Protein AF-A0A7S0T0H7-F1 (afdb_monomer_lite)

InterPro domains:
  IPR001425 Archaeal/bacterial/fungal rhodopsins [PF01036] (21-237)
  IPR001425 Archaeal/bacterial/fungal rhodopsins [PTHR28286] (21-245)
  IPR001425 Archaeal/bacterial/fungal rhodopsins [SM01021] (20-251)
  IPR011006 CheY-like superfamily [SSF52172] (260-335)

Sequence (455 aa):
CKWETECEHPVMVTVRALSLAFQWVYILSAFFSFIFFVIQKRKGRCKWEVLYVSCFGGIIGFLKVYLEGETINSFTIGENGRKMPWLRYVGWLVTCPVLLIHLSNLTGETNFNVMRLMKMLVGLQMMVVSAATATVLDSALRWFFYLTGWFSMLLVFSQAFDVFYEAQNIFPQKAKNLVSVMAITFFSSWCGFAFSWFLSPHGINVVSYEFSNFLFAVFDVPSKTMWGIFGWYLRWNILRKADGSLNEKTAKALAVQIKAKVCIVDNDMTMAHYLLAKLTSMSYEPVIASNPEEMYAIIDAGEADVIFMEYGVAEAGEHSLPRDIFYNFRLPVIAYGYDIPFDTFFLRSKHITDTIHGLPGDVEIDAAIERWAPVPGMEEESYATRQPINTRKAAAAAVATAEDNAVAAPLLQRTPSFTEKATMILTASANPYAVPAVEAPPSPSRAPATPSPPL

Structure (mmCIF, N/CA/C/O backbone):
data_AF-A0A7S0T0H7-F1
#
_entry.id   AF-A0A7S0T0H7-F1
#
loop_
_atom_site.group_PDB
_atom_site.id
_atom_site.type_symbol
_atom_site.label_atom_id
_atom_site.label_alt_id
_atom_site.label_comp_id
_atom_site.label_asym_id
_atom_site.label_entity_id
_atom_site.label_seq_id
_atom_site.pdbx_PDB_ins_code
_atom_site.Cartn_x
_atom_site.Cartn_y
_atom_site.Cartn_z
_atom_site.occupancy
_atom_site.B_iso_or_equiv
_atom_site.auth_seq_id
_atom_site.auth_comp_id
_atom_site.auth_asym_id
_atom_site.auth_atom_id
_atom_site.pdbx_PDB_model_num
ATOM 1 N N . CYS A 1 1 ? 38.073 -13.710 -34.521 1.00 39.38 1 CYS A N 1
ATOM 2 C CA . CYS A 1 1 ? 38.561 -13.232 -33.214 1.00 39.38 1 CYS A CA 1
ATOM 3 C C . CYS A 1 1 ? 37.360 -12.904 -32.345 1.00 39.38 1 CYS A C 1
ATOM 5 O O . CYS A 1 1 ? 36.629 -11.984 -32.668 1.00 39.38 1 CYS A O 1
ATOM 7 N N . LYS A 1 2 ? 37.094 -13.742 -31.341 1.00 40.66 2 LYS A N 1
ATOM 8 C CA . LYS A 1 2 ? 35.891 -13.738 -30.503 1.00 40.66 2 LYS A CA 1
ATOM 9 C C . LYS A 1 2 ? 36.337 -13.403 -29.075 1.00 40.66 2 LYS A C 1
ATOM 11 O O . LYS A 1 2 ? 36.439 -14.296 -28.251 1.00 40.66 2 LYS A O 1
ATOM 16 N N . TRP A 1 3 ? 36.753 -12.152 -28.875 1.00 40.62 3 TRP A N 1
ATOM 17 C CA . TRP A 1 3 ? 37.245 -11.595 -27.607 1.00 40.62 3 TRP A CA 1
ATOM 18 C C . TRP A 1 3 ? 37.009 -10.076 -27.593 1.00 40.62 3 TRP A C 1
ATOM 20 O O . TRP A 1 3 ? 37.936 -9.294 -27.422 1.00 40.62 3 TRP A O 1
ATOM 30 N N . GLU A 1 4 ? 35.766 -9.644 -27.806 1.00 39.50 4 GLU A N 1
ATOM 31 C CA . GLU A 1 4 ? 35.308 -8.388 -27.204 1.00 39.50 4 GLU A CA 1
ATOM 32 C C . GLU A 1 4 ? 34.833 -8.748 -25.798 1.00 39.50 4 GLU A C 1
ATOM 34 O O . GLU A 1 4 ? 33.664 -9.018 -25.545 1.00 39.50 4 GLU A O 1
ATOM 39 N N . THR A 1 5 ? 35.790 -8.873 -24.883 1.00 46.12 5 THR A N 1
ATOM 40 C CA . THR A 1 5 ? 35.513 -8.730 -23.457 1.00 46.12 5 THR A CA 1
ATOM 41 C C . THR A 1 5 ? 35.012 -7.309 -23.261 1.00 46.12 5 THR A C 1
ATOM 43 O O . THR A 1 5 ? 35.802 -6.366 -23.294 1.00 46.12 5 THR A O 1
ATOM 46 N N . GLU A 1 6 ? 33.694 -7.167 -23.143 1.00 51.81 6 GLU A N 1
ATOM 47 C CA . GLU A 1 6 ? 33.013 -5.942 -22.745 1.00 51.81 6 GLU A CA 1
ATOM 48 C C . GLU A 1 6 ? 33.649 -5.432 -21.446 1.00 51.81 6 GLU A C 1
ATOM 50 O O . GLU A 1 6 ? 33.395 -5.943 -20.356 1.00 51.81 6 GLU A O 1
ATOM 55 N N . CYS A 1 7 ? 34.525 -4.434 -21.554 1.00 50.47 7 CYS A N 1
ATOM 56 C CA . CYS A 1 7 ? 34.931 -3.643 -20.404 1.00 50.47 7 CYS A CA 1
ATOM 57 C C . CYS A 1 7 ? 33.700 -2.852 -19.954 1.00 50.47 7 CYS A C 1
ATOM 59 O O . CYS A 1 7 ? 33.455 -1.749 -20.446 1.00 50.47 7 CYS A O 1
ATOM 61 N N . GLU A 1 8 ? 32.898 -3.422 -19.051 1.00 61.44 8 GLU A N 1
ATOM 62 C CA . GLU A 1 8 ? 31.828 -2.679 -18.392 1.00 61.44 8 GLU A CA 1
ATOM 63 C C . GLU A 1 8 ? 32.431 -1.419 -17.760 1.00 61.44 8 GLU A C 1
ATOM 65 O O . GLU A 1 8 ? 33.388 -1.474 -16.982 1.00 61.44 8 GLU A O 1
ATOM 70 N N . HIS A 1 9 ? 31.883 -0.258 -18.119 1.00 73.88 9 HIS A N 1
ATOM 71 C CA . HIS A 1 9 ? 32.337 1.012 -17.570 1.00 73.88 9 HIS A CA 1
ATOM 72 C C . HIS A 1 9 ? 32.230 0.953 -16.029 1.00 73.88 9 HIS A C 1
ATOM 74 O O . HIS A 1 9 ? 31.174 0.559 -15.528 1.00 73.88 9 HIS A O 1
ATOM 80 N N . PRO A 1 10 ? 33.241 1.379 -15.246 1.00 80.38 10 PRO A N 1
ATOM 81 C CA . PRO A 1 10 ? 33.257 1.217 -13.780 1.00 80.38 10 PRO A CA 1
ATOM 82 C C . PRO A 1 10 ? 32.008 1.751 -13.053 1.00 80.38 10 PRO A C 1
ATOM 84 O O . PRO A 1 10 ? 31.581 1.235 -12.017 1.00 80.38 10 PRO A O 1
ATOM 87 N N . VAL A 1 11 ? 31.383 2.782 -13.627 1.00 80.81 11 VAL A N 1
ATOM 88 C CA . VAL A 1 11 ? 30.113 3.356 -13.158 1.00 80.81 11 VAL A CA 1
ATOM 89 C C . VAL A 1 11 ? 28.967 2.337 -13.217 1.00 80.81 11 VAL A C 1
ATOM 91 O O . VAL A 1 11 ? 28.191 2.243 -12.270 1.00 80.81 11 VAL A O 1
ATOM 94 N N . MET A 1 12 ? 28.870 1.540 -14.283 1.00 79.44 12 MET A N 1
ATOM 95 C CA . MET A 1 12 ? 27.809 0.539 -14.450 1.00 79.44 12 MET A CA 1
ATOM 96 C C . MET A 1 12 ? 27.941 -0.602 -13.440 1.00 79.44 12 MET A C 1
ATOM 98 O O . MET A 1 12 ? 26.945 -0.983 -12.824 1.00 79.44 12 MET A O 1
ATOM 102 N N . VAL A 1 13 ? 29.172 -1.055 -13.182 1.00 84.31 13 VAL A N 1
ATOM 103 C CA . VAL A 1 13 ? 29.475 -2.044 -12.133 1.00 84.31 13 VAL A CA 1
ATOM 104 C C . VAL A 1 13 ? 29.011 -1.535 -10.763 1.00 84.31 13 VAL A C 1
ATOM 106 O O . VAL A 1 13 ? 28.361 -2.255 -10.004 1.00 84.31 13 VAL A O 1
ATOM 109 N N . THR A 1 14 ? 29.273 -0.257 -10.472 1.00 89.31 14 THR A N 1
ATOM 110 C CA . THR A 1 14 ? 28.893 0.380 -9.202 1.00 89.31 14 THR A CA 1
ATOM 111 C C . THR A 1 14 ? 27.371 0.480 -9.046 1.00 89.31 14 THR A C 1
ATOM 113 O O . THR A 1 14 ? 26.832 0.156 -7.988 1.00 89.31 14 THR A O 1
ATOM 116 N N . VAL A 1 15 ? 26.652 0.884 -10.100 1.00 90.56 15 VAL A N 1
ATOM 117 C CA . VAL A 1 15 ? 25.181 1.001 -10.081 1.00 90.56 15 VAL A CA 1
ATOM 118 C C . VAL A 1 15 ? 24.512 -0.365 -9.919 1.00 90.56 15 VAL A C 1
ATOM 120 O O . VAL A 1 15 ? 23.552 -0.486 -9.157 1.00 90.56 15 VAL A O 1
ATOM 123 N N . ARG A 1 16 ? 25.028 -1.404 -10.584 1.00 91.19 16 ARG A N 1
ATOM 124 C CA . ARG A 1 16 ? 24.521 -2.773 -10.432 1.00 91.19 16 ARG A CA 1
ATOM 125 C C . ARG A 1 16 ? 24.721 -3.291 -9.008 1.00 91.19 16 ARG A C 1
ATOM 127 O O . ARG A 1 16 ? 23.776 -3.804 -8.413 1.00 91.19 16 ARG A O 1
ATOM 134 N N . ALA A 1 17 ? 25.907 -3.089 -8.431 1.00 92.94 17 ALA A N 1
ATOM 135 C CA . ALA A 1 17 ? 26.180 -3.459 -7.043 1.00 92.94 17 ALA A CA 1
ATOM 136 C C . ALA A 1 17 ? 25.242 -2.735 -6.059 1.00 92.94 17 ALA A C 1
ATOM 138 O O . ALA A 1 17 ? 24.717 -3.358 -5.136 1.00 92.94 17 ALA A O 1
ATOM 139 N N . LEU A 1 18 ? 24.969 -1.444 -6.285 1.00 94.00 18 LEU A N 1
ATOM 140 C CA . LEU A 1 18 ? 24.031 -0.665 -5.473 1.00 94.00 18 LEU A CA 1
ATOM 141 C C . LEU A 1 18 ? 22.586 -1.176 -5.599 1.00 94.00 18 LEU A C 1
ATOM 143 O O . LEU A 1 18 ? 21.898 -1.332 -4.590 1.00 94.00 18 LEU A O 1
ATOM 147 N N . SER A 1 19 ? 22.136 -1.466 -6.822 1.00 94.25 19 SER A N 1
ATOM 148 C CA . SER A 1 19 ? 20.826 -2.072 -7.091 1.00 94.25 19 SER A CA 1
ATOM 149 C C . SER A 1 19 ? 20.667 -3.390 -6.337 1.00 94.25 19 SER A C 1
ATOM 151 O O . SER A 1 19 ? 19.707 -3.558 -5.583 1.00 94.25 19 SER A O 1
ATOM 153 N N . LEU A 1 20 ? 21.647 -4.286 -6.461 1.00 94.69 20 LEU A N 1
ATOM 154 C CA . LEU A 1 20 ? 21.652 -5.575 -5.780 1.00 94.69 20 LEU A CA 1
ATOM 155 C C . LEU A 1 20 ? 21.641 -5.410 -4.253 1.00 94.69 20 LEU A C 1
ATOM 157 O O . LEU A 1 20 ? 20.852 -6.059 -3.567 1.00 94.69 20 LEU A O 1
ATOM 161 N N . ALA A 1 21 ? 22.460 -4.503 -3.713 1.00 96.31 21 ALA A N 1
ATOM 162 C CA . ALA A 1 21 ? 22.503 -4.224 -2.280 1.00 96.31 21 ALA A CA 1
ATOM 163 C C . ALA A 1 21 ? 21.133 -3.777 -1.743 1.00 96.31 21 ALA A C 1
ATOM 165 O O . ALA A 1 21 ? 20.674 -4.282 -0.719 1.00 96.31 21 ALA A O 1
ATOM 166 N N . PHE A 1 22 ? 20.434 -2.883 -2.447 1.00 96.62 22 PHE A N 1
ATOM 167 C CA . PHE A 1 22 ? 19.110 -2.420 -2.025 1.00 96.62 22 PHE A CA 1
ATOM 168 C C . PHE A 1 22 ? 18.011 -3.470 -2.200 1.00 96.62 22 PHE A C 1
ATOM 170 O O . PHE A 1 22 ? 17.091 -3.530 -1.382 1.00 96.62 22 PHE A O 1
ATOM 177 N N . GLN A 1 23 ? 18.114 -4.342 -3.205 1.00 96.00 23 GLN A N 1
ATOM 178 C CA . GLN A 1 23 ? 17.232 -5.505 -3.308 1.00 96.00 23 GLN A CA 1
ATOM 179 C C . GLN A 1 23 ? 17.408 -6.434 -2.097 1.00 96.00 23 GLN A C 1
ATOM 181 O O . GLN A 1 23 ? 16.412 -6.851 -1.505 1.00 96.00 23 GLN A O 1
ATOM 186 N N . TRP A 1 24 ? 18.644 -6.675 -1.646 1.00 97.50 24 TRP A N 1
ATOM 187 C CA . TRP A 1 24 ? 18.904 -7.423 -0.412 1.00 97.50 24 TRP A CA 1
ATOM 188 C C . TRP A 1 24 ? 18.381 -6.721 0.838 1.00 97.50 24 TRP A C 1
ATOM 190 O O . TRP A 1 24 ? 17.788 -7.380 1.692 1.00 97.50 24 TRP A O 1
ATOM 200 N N . VAL A 1 25 ? 18.522 -5.396 0.939 1.00 98.06 25 VAL A N 1
ATOM 201 C CA . VAL A 1 25 ? 17.909 -4.617 2.030 1.00 98.06 25 VAL A CA 1
ATOM 202 C C . VAL A 1 25 ? 16.399 -4.842 2.058 1.00 98.06 25 VAL A C 1
ATOM 204 O O . VAL A 1 25 ? 15.845 -5.135 3.118 1.00 98.06 25 VAL A O 1
ATOM 207 N N . TYR A 1 26 ? 15.730 -4.778 0.905 1.00 97.81 26 TYR A N 1
ATOM 208 C CA . TYR A 1 26 ? 14.300 -5.055 0.816 1.00 97.81 26 TYR A CA 1
ATOM 209 C C . TYR A 1 26 ? 13.959 -6.483 1.266 1.00 97.81 26 TYR A C 1
ATOM 211 O O . TYR A 1 26 ? 13.118 -6.642 2.155 1.00 97.81 26 TYR A O 1
ATOM 219 N N . ILE A 1 27 ? 14.648 -7.501 0.737 1.00 98.19 27 ILE A N 1
ATOM 220 C CA . ILE A 1 27 ? 14.434 -8.919 1.077 1.00 98.19 27 ILE A CA 1
ATOM 221 C C . ILE A 1 27 ? 14.599 -9.157 2.579 1.00 98.19 27 ILE A C 1
ATOM 223 O O . ILE A 1 27 ? 13.710 -9.722 3.217 1.00 98.19 27 ILE A O 1
ATOM 227 N N . LEU A 1 28 ? 15.705 -8.691 3.163 1.00 98.38 28 LEU A N 1
ATOM 228 C CA . LEU A 1 28 ? 15.982 -8.848 4.589 1.00 98.38 28 LEU A CA 1
ATOM 229 C C . LEU A 1 28 ? 14.936 -8.116 5.433 1.00 98.38 28 LEU A C 1
ATOM 231 O O . LEU A 1 28 ? 14.421 -8.674 6.401 1.00 98.38 28 LEU A O 1
ATOM 235 N N . SER A 1 29 ? 14.554 -6.897 5.041 1.00 98.31 29 SER A N 1
ATOM 236 C CA . SER A 1 29 ? 13.521 -6.132 5.743 1.00 98.31 29 SER A CA 1
ATOM 237 C C . SER A 1 29 ? 12.163 -6.850 5.738 1.00 98.31 29 SER A C 1
ATOM 239 O O . SER A 1 29 ? 11.484 -6.903 6.769 1.00 98.31 29 SER A O 1
ATOM 241 N N . ALA A 1 30 ? 11.789 -7.462 4.610 1.00 98.25 30 ALA A N 1
ATOM 242 C CA . ALA A 1 30 ? 10.565 -8.236 4.461 1.00 98.25 30 ALA A CA 1
ATOM 243 C C . ALA A 1 30 ? 10.621 -9.535 5.279 1.00 98.25 30 ALA A C 1
ATOM 245 O O . ALA A 1 30 ? 9.655 -9.859 5.967 1.00 98.25 30 ALA A O 1
ATOM 246 N N . PHE A 1 31 ? 11.765 -10.226 5.285 1.00 98.38 31 PHE A N 1
ATOM 247 C CA . PHE A 1 31 ? 11.999 -11.431 6.082 1.00 98.38 31 PHE A CA 1
ATOM 248 C C . PHE A 1 31 ? 11.875 -11.165 7.588 1.00 98.38 31 PHE A C 1
ATOM 250 O O . PHE A 1 31 ? 11.105 -11.836 8.278 1.00 98.38 31 PHE A O 1
ATOM 257 N N . PHE A 1 32 ? 12.567 -10.145 8.103 1.00 98.50 32 PHE A N 1
ATOM 258 C CA . PHE A 1 32 ? 12.477 -9.788 9.520 1.00 98.50 32 PHE A CA 1
ATOM 259 C C . PHE A 1 32 ? 11.075 -9.305 9.901 1.00 98.50 32 PHE A C 1
ATOM 261 O O . PHE A 1 32 ? 10.569 -9.679 10.961 1.00 98.50 32 PHE A O 1
ATOM 268 N N . SER A 1 33 ? 10.408 -8.548 9.024 1.00 98.31 33 SER A N 1
ATOM 269 C CA . SER A 1 33 ? 9.013 -8.140 9.239 1.00 98.31 33 SER A CA 1
ATOM 270 C C . SER A 1 33 ? 8.067 -9.335 9.256 1.00 98.31 33 SER A C 1
ATOM 272 O O . SER A 1 33 ? 7.188 -9.405 10.110 1.00 98.31 33 SER A O 1
ATOM 274 N N . PHE A 1 34 ? 8.272 -10.319 8.381 1.00 98.50 34 PHE A N 1
ATOM 275 C CA . PHE A 1 34 ? 7.488 -11.547 8.370 1.00 98.50 34 PHE A CA 1
ATOM 276 C C . PHE A 1 34 ? 7.654 -12.330 9.678 1.00 98.50 34 PHE A C 1
ATOM 278 O O . PHE A 1 34 ? 6.65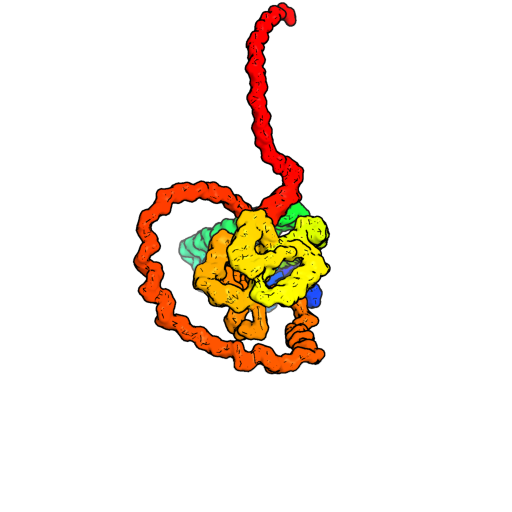0 -12.652 10.312 1.00 98.50 34 PHE A O 1
ATOM 285 N N . ILE A 1 35 ? 8.890 -12.565 10.138 1.00 98.50 35 ILE A N 1
ATOM 286 C CA . ILE A 1 35 ? 9.153 -13.221 11.433 1.00 98.50 35 ILE A CA 1
ATOM 287 C C . ILE A 1 35 ? 8.462 -12.461 12.563 1.00 98.50 35 ILE A C 1
ATOM 289 O O . ILE A 1 35 ? 7.754 -13.053 13.383 1.00 98.50 35 ILE A O 1
ATOM 293 N N . PHE A 1 36 ? 8.632 -11.140 12.586 1.00 98.38 36 PHE A N 1
ATOM 294 C CA . PHE A 1 36 ? 7.988 -10.278 13.560 1.00 98.38 36 PHE A CA 1
ATOM 295 C C . PHE A 1 36 ? 6.462 -10.458 13.546 1.00 98.38 36 PHE A C 1
ATOM 297 O O . PHE A 1 36 ? 5.867 -10.725 14.591 1.00 98.38 36 PHE A O 1
ATOM 304 N N . PHE A 1 37 ? 5.817 -10.403 12.380 1.00 98.19 37 PHE A N 1
ATOM 305 C CA . PHE A 1 37 ? 4.369 -10.564 12.256 1.00 98.19 37 PHE A CA 1
ATOM 306 C C . PHE A 1 37 ? 3.881 -11.977 12.579 1.00 98.19 37 PHE A C 1
ATOM 308 O O . PHE A 1 37 ? 2.811 -12.107 13.170 1.00 98.19 37 PHE A O 1
ATOM 315 N N . VAL A 1 38 ? 4.658 -13.032 12.309 1.00 98.38 38 VAL A N 1
ATOM 316 C CA . VAL A 1 38 ? 4.350 -14.396 12.776 1.00 98.38 38 VAL A CA 1
ATOM 317 C C . VAL A 1 38 ? 4.318 -14.442 14.304 1.00 98.38 38 VAL A C 1
ATOM 319 O O . VAL A 1 38 ? 3.362 -14.960 14.888 1.00 98.38 38 VAL A O 1
ATOM 322 N N . ILE A 1 39 ? 5.318 -13.854 14.968 1.00 98.19 39 ILE A N 1
ATOM 323 C CA . ILE A 1 39 ? 5.374 -13.780 16.435 1.00 98.19 39 ILE A CA 1
ATOM 324 C C . ILE A 1 39 ? 4.180 -12.983 16.976 1.00 98.19 39 ILE A C 1
ATOM 326 O O . ILE A 1 39 ? 3.539 -13.408 17.938 1.00 98.19 39 ILE A O 1
ATOM 330 N N . GLN A 1 40 ? 3.843 -11.848 16.358 1.00 96.81 40 GLN A N 1
ATOM 331 C CA . GLN A 1 40 ? 2.694 -11.044 16.777 1.00 96.81 40 GLN A CA 1
ATOM 332 C C . GLN A 1 40 ? 1.356 -11.744 16.503 1.00 96.81 40 GLN A C 1
ATOM 334 O O . GLN A 1 40 ? 0.438 -11.629 17.315 1.00 96.81 40 GLN A O 1
ATOM 339 N N . LYS A 1 41 ? 1.237 -12.516 15.417 1.00 95.19 41 LYS A N 1
ATOM 340 C CA . LYS A 1 41 ? 0.038 -13.304 15.095 1.00 95.19 41 LYS A CA 1
ATOM 341 C C . LYS A 1 41 ? -0.209 -14.389 16.135 1.00 95.19 41 LYS A C 1
ATOM 343 O O . LYS A 1 41 ? -1.333 -14.511 16.604 1.00 95.19 41 LYS A O 1
ATOM 348 N N . ARG A 1 42 ? 0.839 -15.097 16.577 1.00 96.19 42 ARG A N 1
ATOM 349 C CA . ARG A 1 42 ? 0.744 -16.071 17.684 1.00 96.19 42 ARG A CA 1
ATOM 350 C C . ARG A 1 42 ? 0.259 -15.441 18.994 1.00 96.19 42 ARG A C 1
ATOM 352 O O . ARG A 1 42 ? -0.333 -16.124 19.814 1.00 96.19 42 ARG A O 1
ATOM 359 N N . LYS A 1 43 ? 0.479 -14.137 19.176 1.00 94.12 43 LYS A N 1
ATOM 360 C CA . LYS A 1 43 ? -0.001 -13.360 20.330 1.00 94.12 43 LYS A CA 1
ATOM 361 C C . LYS A 1 43 ? -1.388 -12.727 20.114 1.00 94.12 43 LYS A C 1
ATOM 363 O O . LYS A 1 43 ? -1.803 -11.920 20.942 1.00 94.12 43 LYS A O 1
ATOM 368 N N . GLY A 1 44 ? -2.064 -12.996 18.992 1.00 89.12 44 GLY A N 1
ATOM 369 C CA . GLY A 1 44 ? -3.348 -12.374 18.636 1.00 89.12 44 GLY A CA 1
ATOM 370 C C . GLY A 1 44 ? -3.256 -10.882 18.277 1.00 89.12 44 GLY A C 1
ATOM 371 O O . GLY A 1 44 ? -4.255 -10.170 18.335 1.00 89.12 44 GLY A O 1
ATOM 372 N N . ARG A 1 45 ? -2.058 -10.383 17.933 1.00 90.00 45 ARG A N 1
ATOM 373 C CA . ARG A 1 45 ? -1.753 -8.945 17.758 1.00 90.00 45 ARG A CA 1
ATOM 374 C C . ARG A 1 45 ? -1.572 -8.504 16.314 1.00 90.00 45 ARG A C 1
ATOM 376 O O . ARG A 1 45 ? -1.133 -7.386 16.062 1.00 90.00 45 ARG A O 1
ATOM 383 N N . CYS A 1 46 ? -1.802 -9.398 15.363 1.00 91.94 46 CYS A N 1
ATOM 384 C CA . CYS A 1 46 ? -1.472 -9.180 13.964 1.00 91.94 46 CYS A CA 1
ATOM 385 C C . CYS A 1 46 ? -2.596 -9.710 13.081 1.00 91.94 46 CYS A C 1
ATOM 387 O O . CYS A 1 46 ? -3.079 -10.824 13.286 1.00 91.94 46 CYS A O 1
ATOM 389 N N . LYS A 1 47 ? -3.005 -8.893 12.113 1.00 91.88 47 LYS A N 1
ATOM 390 C CA . LYS A 1 47 ? -3.968 -9.268 11.079 1.00 91.88 47 LYS A CA 1
ATOM 391 C C . LYS A 1 47 ? -3.219 -9.815 9.853 1.00 91.88 47 LYS A C 1
ATOM 393 O O . LYS A 1 47 ? -1.993 -9.726 9.771 1.00 91.88 47 LYS A O 1
ATOM 398 N N . TRP A 1 48 ? -3.933 -10.462 8.941 1.00 96.25 48 TRP A N 1
ATOM 399 C CA . TRP A 1 48 ? -3.323 -11.256 7.873 1.00 96.25 48 TRP A CA 1
ATOM 400 C C . TRP A 1 48 ? -2.641 -10.406 6.790 1.00 96.25 48 TRP A C 1
ATOM 402 O O . TRP A 1 48 ? -1.711 -10.892 6.153 1.00 96.25 48 TRP A O 1
ATOM 412 N N . GLU A 1 49 ? -3.050 -9.148 6.613 1.00 96.94 49 GLU A N 1
ATOM 413 C CA . GLU A 1 49 ? -2.621 -8.267 5.524 1.00 96.94 49 GLU A CA 1
ATOM 414 C C . GLU A 1 49 ? -1.104 -8.033 5.559 1.00 96.94 49 GLU A C 1
ATOM 416 O O . GLU A 1 49 ? -0.410 -8.236 4.564 1.00 96.94 49 GLU A O 1
ATOM 421 N N . VAL A 1 50 ? -0.558 -7.665 6.724 1.00 96.94 50 VAL A N 1
ATOM 422 C CA . VAL A 1 50 ? 0.889 -7.410 6.877 1.00 96.94 50 VAL A CA 1
ATOM 423 C C . VAL A 1 50 ? 1.716 -8.682 6.773 1.00 96.94 50 VAL A C 1
ATOM 425 O O . VAL A 1 50 ? 2.803 -8.663 6.206 1.00 96.94 50 VAL A O 1
ATOM 428 N N . LEU A 1 51 ? 1.182 -9.803 7.264 1.00 97.69 51 LEU A N 1
ATOM 429 C CA . LEU A 1 51 ? 1.836 -11.100 7.148 1.00 97.69 51 LEU A CA 1
ATOM 430 C C . LEU A 1 51 ? 1.945 -11.515 5.677 1.00 97.69 51 LEU A C 1
ATOM 432 O O . LEU A 1 51 ? 3.007 -11.949 5.234 1.00 97.69 51 LEU A O 1
ATOM 436 N N . TYR A 1 52 ? 0.854 -11.348 4.928 1.00 98.50 52 TYR A N 1
ATOM 437 C CA . TYR A 1 52 ? 0.785 -11.653 3.506 1.00 98.50 52 TYR A CA 1
ATOM 438 C C . TYR A 1 52 ? 1.778 -10.801 2.713 1.00 98.50 52 TYR A C 1
ATOM 440 O O . TYR A 1 52 ? 2.599 -11.344 1.975 1.00 98.50 52 TYR A O 1
ATOM 448 N N . VAL A 1 53 ? 1.753 -9.478 2.904 1.00 98.31 53 VAL A N 1
ATOM 449 C CA . VAL A 1 53 ? 2.623 -8.551 2.166 1.00 98.31 53 VAL A CA 1
ATOM 450 C C . VAL A 1 53 ? 4.099 -8.788 2.484 1.00 98.31 53 VAL A C 1
ATOM 452 O O . VAL A 1 53 ? 4.912 -8.786 1.562 1.00 98.31 53 VAL A O 1
ATOM 455 N N . SER A 1 54 ? 4.470 -9.037 3.745 1.00 98.12 54 SER A N 1
ATOM 456 C CA . SER A 1 54 ? 5.863 -9.353 4.093 1.00 98.12 54 SER A CA 1
ATOM 457 C C . SER A 1 54 ? 6.319 -10.700 3.524 1.00 98.12 54 SER A C 1
ATOM 459 O O . SER A 1 54 ? 7.444 -10.797 3.043 1.00 98.12 54 SER A O 1
ATOM 461 N N . CYS A 1 55 ? 5.449 -11.717 3.519 1.00 98.25 55 CYS A N 1
ATOM 462 C CA . CYS A 1 55 ? 5.755 -13.032 2.951 1.00 98.25 55 CYS A CA 1
ATOM 463 C C . CYS A 1 55 ? 5.958 -12.959 1.432 1.00 98.25 55 CYS A C 1
ATOM 465 O O . CYS A 1 55 ? 7.054 -13.208 0.930 1.00 98.25 55 CYS A O 1
ATOM 467 N N . PHE A 1 56 ? 4.920 -12.556 0.693 1.00 98.00 56 PHE A N 1
ATOM 468 C CA . PHE A 1 56 ? 4.966 -12.515 -0.768 1.00 98.00 56 PHE A CA 1
ATOM 469 C C . PHE A 1 56 ? 5.917 -11.438 -1.288 1.00 98.00 56 PHE A C 1
ATOM 471 O O . PHE A 1 56 ? 6.582 -11.654 -2.297 1.00 98.00 56 PHE A O 1
ATOM 478 N N . GLY A 1 57 ? 6.045 -10.311 -0.583 1.00 96.44 57 GLY A N 1
ATOM 479 C CA . GLY A 1 57 ? 7.051 -9.298 -0.890 1.00 96.44 57 GLY A CA 1
ATOM 480 C C . GLY A 1 57 ? 8.475 -9.849 -0.796 1.00 96.44 57 GLY A C 1
ATOM 481 O O . GLY A 1 57 ? 9.256 -9.684 -1.731 1.00 96.44 57 GLY A O 1
ATOM 482 N N . GLY A 1 58 ? 8.789 -10.575 0.284 1.00 96.75 58 GLY A N 1
ATOM 483 C CA . GLY A 1 58 ? 10.084 -11.234 0.460 1.00 96.75 58 GLY A CA 1
ATOM 484 C C . GLY A 1 58 ? 10.355 -12.311 -0.594 1.00 96.75 58 GLY A C 1
ATOM 485 O O . GLY A 1 58 ? 11.427 -12.305 -1.193 1.00 96.75 58 GLY A O 1
ATOM 486 N N . ILE A 1 59 ? 9.375 -13.179 -0.878 1.00 97.88 59 ILE A N 1
ATOM 487 C CA . ILE A 1 59 ? 9.485 -14.224 -1.913 1.00 97.88 59 ILE A CA 1
ATOM 488 C C . ILE A 1 59 ? 9.760 -13.598 -3.281 1.00 97.88 59 ILE A C 1
ATOM 490 O O . ILE A 1 59 ? 10.701 -13.991 -3.960 1.00 97.88 59 ILE A O 1
ATOM 494 N N . ILE A 1 60 ? 8.976 -12.598 -3.686 1.00 96.25 60 ILE A N 1
ATOM 495 C CA . ILE A 1 60 ? 9.131 -11.963 -4.999 1.00 96.25 60 ILE A CA 1
ATOM 496 C C . ILE A 1 60 ? 10.438 -11.171 -5.074 1.00 96.25 60 ILE A C 1
ATOM 498 O O . ILE A 1 60 ? 11.098 -11.194 -6.109 1.00 96.25 60 ILE A O 1
ATOM 502 N N . GLY A 1 61 ? 10.844 -10.504 -3.989 1.00 95.44 61 GLY A N 1
ATOM 503 C CA . GLY A 1 61 ? 12.157 -9.866 -3.889 1.00 95.44 61 GLY A CA 1
ATOM 504 C C . GLY A 1 61 ? 13.293 -10.867 -4.096 1.00 95.44 61 GLY A C 1
ATOM 505 O O . GLY A 1 61 ? 14.169 -10.635 -4.922 1.00 95.44 61 GLY A O 1
ATOM 506 N N . PHE A 1 62 ? 13.234 -12.010 -3.411 1.00 96.94 62 PHE A N 1
ATOM 507 C CA . PHE A 1 62 ? 14.221 -13.077 -3.549 1.00 96.94 62 PHE A CA 1
ATOM 508 C C . PHE A 1 62 ? 14.247 -13.652 -4.968 1.00 96.94 62 PHE A C 1
ATOM 510 O O . PHE A 1 62 ? 15.321 -13.782 -5.546 1.00 96.94 62 PHE A O 1
ATOM 517 N N . LEU A 1 63 ? 13.082 -13.928 -5.564 1.00 95.75 63 LEU A N 1
ATOM 518 C CA . LEU A 1 63 ? 12.989 -14.427 -6.938 1.00 95.75 63 LEU A CA 1
ATOM 519 C C . LEU A 1 63 ? 13.576 -13.439 -7.954 1.00 95.75 63 LEU A C 1
ATOM 521 O O . LEU A 1 63 ? 14.231 -13.879 -8.889 1.00 95.75 63 LEU A O 1
ATOM 525 N N . LYS A 1 64 ? 13.400 -12.123 -7.770 1.00 93.12 64 LYS A N 1
ATOM 526 C CA . LYS A 1 64 ? 14.004 -11.106 -8.651 1.00 93.12 64 LYS A CA 1
ATOM 527 C C . LYS A 1 64 ? 15.535 -11.159 -8.653 1.00 93.12 64 LYS A C 1
ATOM 529 O O . LYS A 1 64 ? 16.123 -10.981 -9.714 1.00 93.12 64 LYS A O 1
ATOM 534 N N . VAL A 1 65 ? 16.152 -11.398 -7.492 1.00 93.62 65 VAL A N 1
ATOM 535 C CA . VAL A 1 65 ? 17.614 -11.531 -7.360 1.00 93.62 65 VAL A CA 1
ATOM 536 C C . VAL A 1 65 ? 18.085 -12.895 -7.861 1.00 93.62 65 VAL A C 1
ATOM 538 O O . VAL A 1 65 ? 19.040 -12.984 -8.621 1.00 93.62 65 VAL A O 1
ATOM 541 N N . TYR A 1 66 ? 17.412 -13.972 -7.452 1.00 93.75 66 TYR A N 1
ATOM 542 C CA . TYR A 1 66 ? 17.817 -15.339 -7.788 1.00 93.75 66 TYR A CA 1
ATOM 543 C C . TYR A 1 66 ? 17.673 -15.648 -9.282 1.00 93.75 66 TYR A C 1
ATOM 545 O O . TYR A 1 66 ? 18.489 -16.364 -9.849 1.00 93.75 66 TYR A O 1
ATOM 553 N N . LEU A 1 67 ? 16.644 -15.090 -9.921 1.00 91.12 67 LEU A N 1
ATOM 554 C CA . LEU A 1 67 ? 16.351 -15.257 -11.343 1.00 91.12 67 LEU A CA 1
ATOM 555 C C . LEU A 1 67 ? 16.871 -14.060 -12.158 1.00 91.12 67 LEU A C 1
ATOM 557 O O . LEU A 1 67 ? 16.328 -13.730 -13.214 1.00 91.12 67 LEU A O 1
ATOM 561 N N . GLU A 1 68 ? 17.880 -13.336 -11.667 1.00 85.19 68 GLU A N 1
ATOM 562 C CA . GLU A 1 68 ? 18.532 -12.271 -12.434 1.00 85.19 68 GLU A CA 1
ATOM 563 C C . GLU A 1 68 ? 19.163 -12.859 -13.708 1.00 85.19 68 GLU A C 1
ATOM 565 O O . GLU A 1 68 ? 20.008 -13.745 -13.646 1.00 85.19 68 GLU A O 1
ATOM 570 N N . GLY A 1 69 ? 18.727 -12.381 -14.878 1.00 76.56 69 GLY A N 1
ATOM 571 C CA . GLY A 1 69 ? 19.160 -12.902 -16.182 1.00 76.56 69 GLY A CA 1
ATOM 572 C C . GLY A 1 69 ? 18.247 -13.976 -16.780 1.00 76.56 69 GLY A C 1
ATOM 573 O O . GLY A 1 69 ? 18.326 -14.227 -17.980 1.00 76.56 69 GLY A O 1
ATOM 574 N N . GLU A 1 70 ? 17.326 -14.536 -15.995 1.00 81.81 70 GLU A N 1
ATOM 575 C CA . GLU A 1 70 ? 16.329 -15.485 -16.488 1.00 81.81 70 GLU A CA 1
ATOM 576 C C . GLU A 1 70 ? 15.138 -14.774 -17.139 1.00 81.81 70 GLU A C 1
ATOM 578 O O . GLU A 1 70 ? 14.682 -13.710 -16.697 1.00 81.81 70 GLU A O 1
ATOM 583 N N . THR A 1 71 ? 14.569 -15.411 -18.164 1.00 75.81 71 THR A N 1
ATOM 584 C CA . THR A 1 71 ? 13.439 -14.858 -18.932 1.00 75.81 71 THR A CA 1
ATOM 585 C C . THR A 1 71 ? 12.220 -14.578 -18.055 1.00 75.81 71 THR A C 1
ATOM 587 O O . THR A 1 71 ? 11.569 -13.551 -18.212 1.00 75.81 71 THR A O 1
ATOM 590 N N . ILE A 1 72 ? 11.949 -15.432 -17.065 1.00 76.12 72 ILE A N 1
ATOM 591 C CA . ILE A 1 72 ? 10.804 -15.285 -16.156 1.00 76.12 72 ILE A CA 1
ATOM 592 C C . ILE A 1 72 ? 10.859 -14.011 -15.299 1.00 76.12 72 ILE A C 1
ATOM 594 O O . ILE A 1 72 ? 9.815 -13.474 -14.921 1.00 76.12 72 ILE A O 1
ATOM 598 N N . ASN A 1 73 ? 12.062 -13.515 -14.997 1.00 79.50 73 ASN A N 1
ATOM 599 C CA . ASN A 1 73 ? 12.259 -12.276 -14.252 1.00 79.50 73 ASN A CA 1
ATOM 600 C C . ASN A 1 73 ? 12.101 -11.062 -15.163 1.00 79.50 73 ASN A C 1
ATOM 602 O O . ASN A 1 73 ? 11.368 -10.117 -14.844 1.00 79.50 73 ASN A O 1
ATOM 606 N N . SER A 1 74 ? 12.751 -11.128 -16.327 1.00 81.31 74 SER A N 1
ATOM 607 C CA . SER A 1 74 ? 12.599 -10.141 -17.380 1.00 81.31 74 SER A CA 1
ATOM 608 C C . SER A 1 74 ? 12.567 -10.782 -18.760 1.00 81.31 74 SER A C 1
ATOM 610 O O . SER A 1 74 ? 13.563 -11.361 -19.193 1.00 81.31 74 SER A O 1
ATOM 612 N N . PHE A 1 75 ? 11.457 -10.616 -19.478 1.00 84.69 75 PHE A N 1
ATOM 613 C CA . PHE A 1 75 ? 11.368 -11.060 -20.866 1.00 84.69 75 PHE A CA 1
ATOM 614 C C . PHE A 1 75 ? 11.870 -9.957 -21.789 1.00 84.69 75 PHE A C 1
ATOM 616 O O . PHE A 1 75 ? 11.527 -8.783 -21.616 1.00 84.69 75 PHE A O 1
ATOM 623 N N . THR A 1 76 ? 12.662 -10.335 -22.783 1.00 83.38 76 THR A N 1
ATOM 624 C CA . THR A 1 76 ? 13.048 -9.435 -23.867 1.00 83.38 76 THR A CA 1
ATOM 625 C C . THR A 1 76 ? 11.881 -9.301 -24.843 1.00 83.38 76 THR A C 1
ATOM 627 O O . THR A 1 76 ? 11.356 -10.303 -25.323 1.00 83.38 76 THR A O 1
ATOM 630 N N . ILE A 1 77 ? 11.454 -8.070 -25.116 1.00 81.50 77 ILE A N 1
ATOM 631 C CA . ILE A 1 77 ? 10.319 -7.746 -25.979 1.00 81.50 77 ILE A CA 1
ATOM 632 C C . ILE A 1 77 ? 10.822 -7.117 -27.272 1.00 81.50 77 ILE A C 1
ATOM 634 O O . ILE A 1 77 ? 11.508 -6.092 -27.253 1.00 81.50 77 ILE A O 1
ATOM 638 N N . GLY A 1 78 ? 10.398 -7.717 -28.386 1.00 71.44 78 GLY A N 1
ATOM 639 C CA . GLY A 1 78 ? 10.703 -7.262 -29.738 1.00 71.44 78 GLY A CA 1
ATOM 640 C C . GLY A 1 78 ? 12.165 -7.456 -30.137 1.00 71.44 78 GLY A C 1
ATOM 641 O O . GLY A 1 78 ? 12.999 -7.923 -29.361 1.00 71.44 78 GLY A O 1
ATOM 642 N N . GLU A 1 79 ? 12.476 -7.059 -31.367 1.00 71.88 79 GLU A N 1
ATOM 643 C CA . GLU A 1 79 ? 13.839 -7.085 -31.918 1.00 71.88 79 GLU A CA 1
ATOM 644 C C . GLU A 1 79 ? 14.753 -6.041 -31.250 1.00 71.88 79 GLU A C 1
ATOM 646 O O . GLU A 1 79 ? 15.971 -6.184 -31.238 1.00 71.88 79 GLU A O 1
ATOM 651 N N . ASN A 1 80 ? 14.156 -5.033 -30.604 1.00 72.81 80 ASN A N 1
ATOM 652 C CA . ASN A 1 80 ? 14.844 -3.895 -29.985 1.00 72.81 80 ASN A CA 1
ATOM 653 C C . ASN A 1 80 ? 15.506 -4.236 -28.636 1.00 72.81 80 ASN A C 1
ATOM 655 O O . ASN A 1 80 ? 16.079 -3.358 -27.992 1.00 72.81 80 ASN A O 1
ATOM 659 N N . GLY A 1 81 ? 15.395 -5.480 -28.157 1.00 80.19 81 GLY A N 1
ATOM 660 C CA . GLY A 1 81 ? 16.099 -5.933 -26.954 1.00 80.19 81 GLY A CA 1
ATOM 661 C C . GLY A 1 81 ? 15.580 -5.355 -25.626 1.00 80.19 81 GLY A C 1
ATOM 662 O O . GLY A 1 81 ? 16.266 -5.448 -24.606 1.00 80.19 81 GLY A O 1
ATOM 663 N N . ARG A 1 82 ? 14.381 -4.749 -25.591 1.00 81.81 82 ARG A N 1
ATOM 664 C CA . ARG A 1 82 ? 13.824 -4.122 -24.374 1.00 81.81 82 ARG A CA 1
ATOM 665 C C . ARG A 1 82 ? 13.456 -5.181 -23.335 1.00 81.81 82 ARG A C 1
ATOM 667 O O . ARG A 1 82 ? 12.728 -6.114 -23.640 1.00 81.81 82 ARG A O 1
ATOM 674 N N . LYS A 1 83 ? 13.885 -5.011 -22.083 1.00 88.94 83 LYS A N 1
ATOM 675 C CA . LYS A 1 83 ? 13.593 -5.954 -20.986 1.00 88.94 83 LYS A CA 1
ATOM 676 C C . LYS A 1 83 ? 12.344 -5.546 -20.210 1.00 88.94 83 LYS A C 1
ATOM 678 O O . LYS A 1 83 ? 12.362 -4.513 -19.559 1.00 88.94 83 LYS A O 1
ATOM 683 N N . MET A 1 84 ? 11.281 -6.343 -20.208 1.00 91.56 84 MET A N 1
ATOM 684 C CA . MET A 1 84 ? 10.116 -6.105 -19.348 1.00 91.56 84 MET A CA 1
ATOM 685 C C . MET A 1 84 ? 10.314 -6.774 -17.984 1.00 91.56 84 MET A C 1
ATOM 687 O O . MET A 1 84 ? 10.332 -8.001 -17.940 1.00 91.56 84 MET A O 1
ATOM 691 N N . PRO A 1 85 ? 10.385 -6.027 -16.865 1.00 94.25 85 PRO A N 1
ATOM 692 C CA . PRO A 1 85 ? 10.551 -6.593 -15.524 1.00 94.25 85 PRO A CA 1
ATOM 693 C C . PRO A 1 85 ? 9.237 -7.213 -15.015 1.00 94.25 85 PRO A C 1
ATOM 695 O O . PRO A 1 85 ? 8.548 -6.647 -14.165 1.00 94.25 85 PRO A O 1
ATOM 698 N N . TRP A 1 86 ? 8.854 -8.368 -15.556 1.00 94.69 86 TRP A N 1
ATOM 699 C CA . TRP A 1 86 ? 7.552 -9.000 -15.329 1.00 94.69 86 TRP A CA 1
ATOM 700 C C . TRP A 1 86 ? 7.261 -9.292 -13.852 1.00 94.69 86 TRP A C 1
ATOM 702 O O . TRP A 1 86 ? 6.190 -8.931 -13.355 1.00 94.69 86 TRP A O 1
ATOM 712 N N . LEU A 1 87 ? 8.232 -9.843 -13.110 1.00 95.06 87 LEU A N 1
ATOM 713 C CA . LEU A 1 87 ? 8.062 -10.145 -11.680 1.00 95.06 87 LEU A CA 1
ATOM 714 C C . LEU A 1 87 ? 7.751 -8.903 -10.830 1.00 95.06 87 LEU A C 1
ATOM 716 O O . LEU A 1 87 ? 7.158 -9.023 -9.756 1.00 95.06 87 LEU A O 1
ATOM 720 N N . ARG A 1 88 ? 8.101 -7.694 -11.294 1.00 95.88 88 ARG A N 1
ATOM 721 C CA . ARG A 1 88 ? 7.701 -6.444 -10.629 1.00 95.88 88 ARG A CA 1
ATOM 722 C C . ARG A 1 88 ? 6.189 -6.251 -10.684 1.00 95.88 88 ARG A C 1
ATOM 724 O O . ARG A 1 88 ? 5.582 -6.012 -9.644 1.00 95.88 88 ARG A O 1
ATOM 731 N N . TYR A 1 89 ? 5.596 -6.386 -11.866 1.00 97.56 89 TYR A N 1
ATOM 732 C CA . TYR A 1 89 ? 4.159 -6.203 -12.067 1.00 97.56 89 TYR A CA 1
ATOM 733 C C . TYR A 1 89 ? 3.352 -7.296 -11.372 1.00 97.56 89 TYR A C 1
ATOM 735 O O . TYR A 1 89 ? 2.377 -6.982 -10.694 1.00 97.56 89 TYR A O 1
ATOM 743 N N . VAL A 1 90 ? 3.809 -8.552 -11.439 1.00 96.88 90 VAL A N 1
ATOM 744 C CA . VAL A 1 90 ? 3.221 -9.654 -10.658 1.00 96.88 90 VAL A CA 1
ATOM 745 C C . VAL A 1 90 ? 3.267 -9.335 -9.164 1.00 96.88 90 VAL A C 1
ATOM 747 O O . VAL A 1 90 ? 2.256 -9.445 -8.478 1.00 96.88 90 VAL A O 1
ATOM 750 N N . GLY A 1 91 ? 4.406 -8.853 -8.660 1.00 96.94 91 GLY A N 1
ATOM 751 C CA . GLY A 1 91 ? 4.527 -8.433 -7.265 1.00 96.94 91 GLY A CA 1
ATOM 752 C C . GLY A 1 91 ? 3.562 -7.330 -6.864 1.00 96.94 91 GLY A C 1
ATOM 753 O O . GLY A 1 91 ? 2.993 -7.391 -5.773 1.00 96.94 91 GLY A O 1
ATOM 754 N N . TRP A 1 92 ? 3.321 -6.351 -7.733 1.00 98.56 92 TRP A N 1
ATOM 755 C CA . TRP A 1 92 ? 2.325 -5.312 -7.478 1.00 98.56 92 TRP A CA 1
ATOM 756 C C . TRP A 1 92 ? 0.901 -5.864 -7.476 1.00 98.56 92 TRP A C 1
ATOM 758 O O . TRP A 1 92 ? 0.154 -5.557 -6.553 1.00 98.56 92 TRP A O 1
ATOM 768 N N . LEU A 1 93 ? 0.540 -6.727 -8.428 1.00 98.12 93 LEU A N 1
ATOM 769 C CA . LEU A 1 93 ? -0.783 -7.364 -8.464 1.00 98.12 93 LEU A CA 1
ATOM 770 C C . LEU A 1 93 ? -1.049 -8.246 -7.241 1.00 98.12 93 LEU A C 1
ATOM 772 O O . LEU A 1 93 ? -2.176 -8.312 -6.767 1.00 98.12 93 LEU A O 1
ATOM 776 N N . VAL A 1 94 ? -0.017 -8.891 -6.702 1.00 98.06 94 VAL A N 1
ATOM 777 C CA . VAL A 1 94 ? -0.136 -9.743 -5.515 1.00 98.06 94 VAL A CA 1
ATOM 778 C C . VAL A 1 94 ? -0.214 -8.907 -4.234 1.00 98.06 94 VAL A C 1
ATOM 780 O O . VAL A 1 94 ? -1.045 -9.166 -3.370 1.00 98.06 94 VAL A O 1
ATOM 783 N N . THR A 1 95 ? 0.634 -7.887 -4.084 1.00 98.50 95 THR A N 1
ATOM 784 C CA . THR A 1 95 ? 0.801 -7.200 -2.788 1.00 98.50 95 THR A CA 1
ATOM 785 C C . THR A 1 95 ? 0.004 -5.907 -2.644 1.00 98.50 95 THR A C 1
ATOM 787 O O . THR A 1 95 ? -0.489 -5.618 -1.552 1.00 98.50 95 THR A O 1
ATOM 790 N N . CYS A 1 96 ? -0.163 -5.124 -3.710 1.00 98.50 96 CYS A N 1
ATOM 791 C CA . CYS A 1 96 ? -0.820 -3.822 -3.624 1.00 98.50 96 CYS A CA 1
ATOM 792 C C . CYS A 1 96 ? -2.321 -3.909 -3.286 1.00 98.50 96 CYS A C 1
ATOM 794 O O . CYS A 1 96 ? -2.765 -3.074 -2.495 1.00 98.50 96 CYS A O 1
ATOM 796 N N . PRO A 1 97 ? -3.112 -4.896 -3.768 1.00 98.62 97 PRO A N 1
ATOM 797 C CA . PRO A 1 97 ? -4.510 -5.023 -3.349 1.00 98.62 97 PRO A CA 1
ATOM 798 C C . PRO A 1 97 ? -4.631 -5.218 -1.838 1.00 98.62 97 PRO A C 1
ATOM 800 O O . PRO A 1 97 ? -5.454 -4.585 -1.184 1.00 98.62 97 PRO A O 1
ATOM 803 N N . VAL A 1 98 ? -3.743 -6.031 -1.262 1.00 98.38 98 VAL A N 1
ATOM 804 C CA . VAL A 1 98 ? -3.713 -6.311 0.178 1.00 98.38 98 VAL A CA 1
ATOM 805 C C . VAL A 1 98 ? -3.292 -5.081 0.985 1.00 98.38 98 VAL A C 1
ATOM 807 O O . VAL A 1 98 ? -3.863 -4.822 2.044 1.00 98.38 98 VAL A O 1
ATOM 810 N N . LEU A 1 99 ? -2.361 -4.269 0.472 1.00 98.12 99 LEU A N 1
ATOM 811 C CA . LEU A 1 99 ? -2.032 -2.971 1.072 1.00 98.12 99 LEU A CA 1
ATOM 812 C C . LEU A 1 99 ? -3.236 -2.018 1.085 1.00 98.12 99 LEU A C 1
ATOM 814 O O . LEU A 1 99 ? -3.449 -1.332 2.081 1.00 98.12 99 LEU A O 1
ATOM 818 N N . LEU A 1 100 ? -4.043 -1.990 0.020 1.00 98.25 100 LEU A N 1
ATOM 819 C CA . LEU A 1 100 ? -5.243 -1.147 -0.048 1.00 98.25 100 LEU A CA 1
ATOM 820 C C . LEU A 1 100 ? -6.385 -1.668 0.833 1.00 98.25 100 LEU A C 1
ATOM 822 O O . LEU A 1 100 ? -7.125 -0.863 1.399 1.00 98.25 100 LEU A O 1
ATOM 826 N N . ILE A 1 101 ? -6.502 -2.987 1.016 1.00 97.31 101 ILE A N 1
ATOM 827 C CA . ILE A 1 101 ? -7.392 -3.585 2.026 1.00 97.31 101 ILE A CA 1
ATOM 828 C C . ILE A 1 101 ? -6.973 -3.126 3.423 1.00 97.31 101 ILE A C 1
ATOM 830 O O . ILE A 1 101 ? -7.812 -2.667 4.197 1.00 97.31 101 ILE A O 1
ATOM 834 N N . HIS A 1 102 ? -5.673 -3.180 3.728 1.00 96.62 102 HIS A N 1
ATOM 835 C CA . HIS A 1 102 ? -5.164 -2.694 5.006 1.00 96.62 102 HIS A CA 1
ATOM 836 C C . HIS A 1 102 ? -5.459 -1.197 5.181 1.00 96.62 102 HIS A C 1
ATOM 838 O O . HIS A 1 102 ? -6.002 -0.799 6.209 1.00 96.62 102 HIS A O 1
ATOM 844 N N . LEU A 1 103 ? -5.174 -0.377 4.166 1.00 96.88 103 LEU A N 1
ATOM 845 C CA . LEU A 1 103 ? -5.462 1.057 4.184 1.00 96.88 103 LEU A CA 1
ATOM 846 C C . LEU A 1 103 ? -6.946 1.338 4.455 1.00 96.88 103 LEU A C 1
ATOM 848 O O . LEU A 1 103 ? -7.262 2.107 5.356 1.00 96.88 103 LEU A O 1
ATOM 852 N N . SER A 1 104 ? -7.847 0.679 3.722 1.00 95.31 104 SER A N 1
ATOM 853 C CA . SER A 1 104 ? -9.303 0.860 3.855 1.00 95.31 104 SER A CA 1
ATOM 854 C C . SER A 1 104 ? -9.816 0.545 5.252 1.00 95.31 104 SER A C 1
ATOM 856 O O . SER A 1 104 ? -10.832 1.089 5.669 1.00 95.31 104 SER A O 1
ATOM 858 N N . ASN A 1 105 ? -9.110 -0.327 5.968 1.00 92.69 105 ASN A N 1
ATOM 859 C CA . ASN A 1 105 ? -9.432 -0.718 7.325 1.00 92.69 105 ASN A CA 1
ATOM 860 C C . ASN A 1 105 ? -8.344 -0.274 8.317 1.00 92.69 105 ASN A C 1
ATOM 862 O O . ASN A 1 105 ? -7.853 -1.068 9.117 1.00 92.69 105 ASN A O 1
ATOM 866 N N . LEU A 1 106 ? -7.908 0.986 8.275 1.00 89.69 106 LEU A N 1
ATOM 867 C CA . LEU A 1 106 ? -6.874 1.491 9.191 1.00 89.69 106 LEU A CA 1
ATOM 868 C C . LEU A 1 106 ? -7.219 1.274 10.679 1.00 89.69 106 LEU A C 1
ATOM 870 O O . LEU A 1 106 ? -6.314 0.986 11.464 1.00 89.69 106 LEU A O 1
ATOM 874 N N . THR A 1 107 ? -8.504 1.341 11.048 1.00 78.25 107 THR A N 1
ATOM 875 C CA . THR A 1 107 ? -9.011 1.099 12.414 1.00 78.25 107 THR A CA 1
ATOM 876 C C . THR A 1 107 ? -8.866 -0.367 12.841 1.00 78.25 107 THR A C 1
ATOM 878 O O . THR A 1 107 ? -8.560 -0.656 13.996 1.00 78.25 107 THR A O 1
ATOM 881 N N . GLY A 1 108 ? -9.010 -1.308 11.903 1.00 74.19 108 GLY A N 1
ATOM 882 C CA . GLY A 1 108 ? -9.093 -2.742 12.182 1.00 74.19 108 GLY A CA 1
ATOM 883 C C . GLY A 1 108 ? -10.503 -3.223 12.550 1.00 74.19 108 GLY A C 1
ATOM 884 O O . GLY A 1 108 ? -10.636 -4.364 13.005 1.00 74.19 108 GLY A O 1
ATOM 885 N N . GLU A 1 109 ? -11.518 -2.380 12.356 1.00 74.56 109 GLU A N 1
ATOM 886 C CA . GLU A 1 109 ? -12.935 -2.682 12.581 1.00 74.56 109 GLU A CA 1
ATOM 887 C C . GLU A 1 109 ? -13.557 -3.442 11.398 1.00 74.56 109 GLU A C 1
ATOM 889 O O . GLU A 1 109 ? -12.975 -3.557 10.318 1.00 74.56 109 GLU A O 1
ATOM 894 N N . THR A 1 110 ? -14.742 -4.017 11.599 1.00 68.81 110 THR A N 1
ATOM 895 C CA . THR A 1 110 ? -15.448 -4.795 10.566 1.00 68.81 110 THR A CA 1
ATOM 896 C C . THR A 1 110 ? -16.200 -3.916 9.566 1.00 68.81 110 THR A C 1
ATOM 898 O O . THR A 1 110 ? -16.376 -4.323 8.421 1.00 68.81 110 THR A O 1
ATOM 901 N N . ASN A 1 111 ? -16.572 -2.693 9.955 1.00 67.00 111 ASN A N 1
ATOM 902 C CA . ASN A 1 111 ? -17.510 -1.850 9.211 1.00 67.00 111 ASN A CA 1
ATOM 903 C C . ASN A 1 111 ? -16.786 -0.753 8.418 1.00 67.00 111 ASN A C 1
ATOM 905 O O . ASN A 1 111 ? -16.976 0.438 8.655 1.00 67.00 111 ASN A O 1
ATOM 909 N N . PHE A 1 112 ? -15.918 -1.145 7.483 1.00 80.62 112 PHE A N 1
ATOM 910 C CA . PHE A 1 112 ? -15.249 -0.193 6.593 1.00 80.62 112 PHE A CA 1
ATOM 911 C C . PHE A 1 112 ? -16.018 -0.014 5.275 1.00 80.62 112 PHE A C 1
ATOM 913 O O . PHE A 1 112 ? -16.784 -0.874 4.843 1.00 80.62 112 PHE A O 1
ATOM 920 N N . ASN A 1 113 ? -15.805 1.119 4.604 1.00 88.31 113 ASN A N 1
ATOM 921 C CA . ASN A 1 113 ? -16.512 1.456 3.370 1.00 88.31 113 ASN A CA 1
ATOM 922 C C . ASN A 1 113 ? -16.086 0.539 2.204 1.00 88.31 113 ASN A C 1
ATOM 924 O O . ASN A 1 113 ? -15.111 0.810 1.497 1.00 88.31 113 ASN A O 1
ATOM 928 N N . VAL A 1 114 ? -16.842 -0.542 1.987 1.00 92.06 114 VAL A N 1
ATOM 929 C CA . VAL A 1 114 ? -16.573 -1.547 0.944 1.00 92.06 114 VAL A CA 1
ATOM 930 C C . VAL A 1 114 ? -16.559 -0.922 -0.451 1.00 92.06 114 VAL A C 1
ATOM 932 O O . VAL A 1 114 ? -15.694 -1.247 -1.260 1.00 92.06 114 VAL A O 1
ATOM 935 N N . MET A 1 115 ? -17.460 0.023 -0.737 1.00 93.56 115 MET A N 1
ATOM 936 C CA . MET A 1 115 ? -17.518 0.685 -2.044 1.00 93.56 115 MET A CA 1
ATOM 937 C C . MET A 1 115 ? -16.242 1.489 -2.329 1.00 93.56 115 MET A C 1
ATOM 939 O O . MET A 1 115 ? -15.718 1.459 -3.444 1.00 93.56 115 MET A O 1
ATOM 943 N N . ARG A 1 116 ? -15.702 2.177 -1.316 1.00 94.25 116 ARG A N 1
ATOM 944 C CA . ARG A 1 116 ? -14.420 2.888 -1.413 1.00 94.25 116 ARG A CA 1
ATOM 945 C C . ARG A 1 116 ? -13.262 1.925 -1.658 1.00 94.25 116 ARG A C 1
ATOM 947 O O . ARG A 1 116 ? -12.443 2.185 -2.540 1.00 94.25 116 ARG A O 1
ATOM 954 N N . LEU A 1 117 ? -13.222 0.800 -0.937 1.00 96.00 117 LEU A N 1
ATOM 955 C CA . LEU A 1 117 ? -12.236 -0.255 -1.180 1.00 96.00 117 LEU A CA 1
ATOM 956 C C . LEU A 1 117 ? -12.315 -0.753 -2.628 1.00 96.00 117 LEU A C 1
ATOM 958 O O . LEU A 1 117 ? -11.295 -0.796 -3.308 1.00 96.00 117 LEU A O 1
ATOM 962 N N . MET A 1 118 ? -13.509 -1.077 -3.131 1.00 97.75 118 MET A N 1
ATOM 963 C CA . MET A 1 118 ? -13.673 -1.588 -4.497 1.00 97.75 118 MET A CA 1
ATOM 964 C C . MET A 1 118 ? -13.174 -0.595 -5.551 1.00 97.75 118 MET A C 1
ATOM 966 O O . MET A 1 118 ? -12.465 -0.996 -6.473 1.00 97.75 118 MET A O 1
ATOM 970 N N . LYS A 1 119 ? -13.445 0.708 -5.385 1.00 97.81 119 LYS A N 1
ATOM 971 C CA . LYS A 1 119 ? -12.891 1.759 -6.258 1.00 97.81 119 LYS A CA 1
ATOM 972 C C . LYS A 1 119 ? -11.361 1.758 -6.252 1.00 97.81 119 LYS A C 1
ATOM 974 O O . LYS A 1 119 ? -10.749 1.809 -7.316 1.00 97.81 119 LYS A O 1
ATOM 979 N N . MET A 1 120 ? -10.746 1.657 -5.072 1.00 98.38 120 MET A N 1
ATOM 980 C CA . MET A 1 120 ? -9.288 1.577 -4.941 1.00 98.38 120 MET A CA 1
ATOM 981 C C . MET A 1 120 ? -8.709 0.320 -5.599 1.00 98.38 120 MET A C 1
ATOM 983 O O . MET A 1 120 ? -7.695 0.412 -6.284 1.00 98.38 120 MET A O 1
ATOM 987 N N . LEU A 1 121 ? -9.354 -0.839 -5.444 1.00 98.44 121 LEU A N 1
ATOM 988 C CA . LEU A 1 121 ? -8.895 -2.095 -6.043 1.00 98.44 121 LEU A CA 1
ATOM 989 C C . LEU A 1 121 ? -8.988 -2.078 -7.575 1.00 98.44 121 LEU A C 1
ATOM 991 O O . LEU A 1 121 ? -8.029 -2.452 -8.248 1.00 98.44 121 LEU A O 1
ATOM 995 N N . VAL A 1 122 ? -10.103 -1.595 -8.131 1.0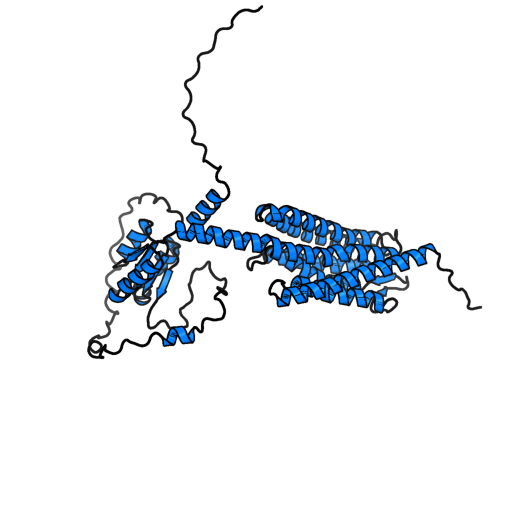0 98.38 122 VAL A N 1
ATOM 996 C CA . VAL A 1 122 ? -10.273 -1.457 -9.587 1.00 98.38 122 VAL A CA 1
ATOM 997 C C . VAL A 1 122 ? -9.282 -0.438 -10.153 1.00 98.38 122 VAL A C 1
ATOM 999 O O . VAL A 1 122 ? -8.611 -0.722 -11.145 1.00 98.38 122 VAL A O 1
ATOM 1002 N N . GLY A 1 123 ? -9.127 0.717 -9.495 1.00 98.50 123 GLY A N 1
ATOM 1003 C CA . GLY A 1 123 ? -8.140 1.728 -9.876 1.00 98.50 123 GLY A CA 1
ATOM 1004 C C . GLY A 1 123 ? -6.710 1.186 -9.853 1.00 98.50 123 GLY A C 1
ATOM 1005 O O . GLY A 1 123 ? -5.953 1.396 -10.796 1.00 98.50 123 GLY A O 1
ATOM 1006 N N . LEU A 1 124 ? -6.347 0.411 -8.830 1.00 98.62 124 LEU A N 1
ATOM 1007 C CA . LEU A 1 124 ? -5.045 -0.247 -8.748 1.00 98.62 124 LEU A CA 1
ATOM 1008 C C . LEU A 1 124 ? -4.825 -1.243 -9.893 1.00 98.62 124 LEU A C 1
ATOM 1010 O O . LEU A 1 124 ? -3.754 -1.240 -10.499 1.00 98.62 124 LEU A O 1
ATOM 1014 N N . GLN A 1 125 ? -5.812 -2.088 -10.197 1.00 98.38 125 GLN A N 1
ATOM 1015 C CA . GLN A 1 125 ? -5.694 -3.065 -11.280 1.00 98.38 125 GLN A CA 1
ATOM 1016 C C . GLN A 1 125 ? -5.479 -2.359 -12.623 1.00 98.38 125 GLN A C 1
ATOM 1018 O O . GLN A 1 125 ? -4.555 -2.707 -13.359 1.00 98.38 125 GLN A O 1
ATOM 1023 N N . MET A 1 126 ? -6.275 -1.324 -12.910 1.00 98.50 126 MET A N 1
ATOM 1024 C CA . MET A 1 126 ? -6.121 -0.505 -14.115 1.00 98.50 126 MET A CA 1
ATOM 1025 C C . MET A 1 126 ? -4.763 0.194 -14.158 1.00 98.50 126 MET A C 1
ATOM 1027 O O . MET A 1 126 ? -4.121 0.207 -15.209 1.00 98.50 126 MET A O 1
ATOM 1031 N N . MET A 1 127 ? -4.282 0.709 -13.024 1.00 98.50 127 MET A N 1
ATOM 1032 C CA . MET A 1 127 ? -2.965 1.335 -12.910 1.00 98.50 127 MET A CA 1
ATOM 1033 C C . MET A 1 127 ? -1.840 0.355 -13.268 1.00 98.50 127 MET A C 1
ATOM 1035 O O . MET A 1 127 ? -1.002 0.663 -14.116 1.00 98.50 127 MET A O 1
ATOM 1039 N N . VAL A 1 128 ? -1.823 -0.832 -12.654 1.00 98.38 128 VAL A N 1
ATOM 1040 C CA . VAL A 1 128 ? -0.746 -1.818 -12.842 1.00 98.38 128 VAL A CA 1
ATOM 1041 C C . VAL A 1 128 ? -0.785 -2.432 -14.239 1.00 98.38 128 VAL A C 1
ATOM 1043 O O . VAL A 1 128 ? 0.264 -2.542 -14.874 1.00 98.38 128 VAL A O 1
ATOM 1046 N N . VAL A 1 129 ? -1.971 -2.783 -14.746 1.00 98.38 129 VAL A N 1
ATOM 1047 C CA . VAL A 1 129 ? -2.127 -3.326 -16.104 1.00 98.38 129 VAL A CA 1
ATOM 1048 C C . VAL A 1 129 ? -1.711 -2.291 -17.142 1.00 98.38 129 VAL A C 1
ATOM 1050 O O . VAL A 1 129 ? -0.934 -2.615 -18.033 1.00 98.38 129 VAL A O 1
ATOM 1053 N N . SER A 1 130 ? -2.138 -1.034 -17.003 1.00 98.31 130 SER A N 1
ATOM 1054 C CA . SER A 1 130 ? -1.748 0.019 -17.947 1.00 98.31 130 SER A CA 1
ATOM 1055 C C . SER A 1 130 ? -0.242 0.286 -17.910 1.00 98.31 130 SER A C 1
ATOM 1057 O O . SER A 1 130 ? 0.376 0.428 -18.961 1.00 98.31 130 SER A O 1
ATOM 1059 N N . ALA A 1 131 ? 0.383 0.278 -16.727 1.00 97.81 131 ALA A N 1
ATOM 1060 C CA . ALA A 1 131 ? 1.833 0.417 -16.603 1.00 97.81 131 ALA A CA 1
ATOM 1061 C C . ALA A 1 131 ? 2.596 -0.764 -17.231 1.00 97.81 131 ALA A C 1
ATOM 1063 O O . ALA A 1 131 ? 3.616 -0.554 -17.886 1.00 97.81 131 ALA A O 1
ATOM 1064 N N . ALA A 1 132 ? 2.111 -1.999 -17.064 1.00 96.94 132 ALA A N 1
ATOM 1065 C CA . ALA A 1 132 ? 2.691 -3.176 -17.707 1.00 96.94 132 ALA A CA 1
ATOM 1066 C C . ALA A 1 132 ? 2.564 -3.091 -19.237 1.00 96.94 132 ALA A C 1
ATOM 1068 O O . ALA A 1 132 ? 3.552 -3.275 -19.945 1.00 96.94 132 ALA A O 1
ATOM 1069 N N . THR A 1 133 ? 1.383 -2.728 -19.744 1.00 96.81 133 THR A N 1
ATOM 1070 C CA . THR A 1 133 ? 1.137 -2.536 -21.180 1.00 96.81 133 THR A CA 1
ATOM 1071 C C . THR A 1 133 ? 2.017 -1.429 -21.758 1.00 96.81 133 THR A C 1
ATOM 1073 O O . THR A 1 133 ? 2.631 -1.616 -22.805 1.00 96.81 133 THR A O 1
ATOM 1076 N N . ALA A 1 134 ? 2.162 -0.299 -21.061 1.00 96.94 134 ALA A N 1
ATOM 1077 C CA . ALA A 1 134 ? 3.043 0.789 -21.485 1.00 96.94 134 ALA A CA 1
ATOM 1078 C C . ALA A 1 134 ? 4.512 0.346 -21.611 1.00 96.94 134 ALA A C 1
ATOM 1080 O O . ALA A 1 134 ? 5.218 0.813 -22.499 1.00 96.94 134 ALA A O 1
ATOM 1081 N N . THR A 1 135 ? 4.983 -0.565 -20.755 1.00 95.38 135 THR A N 1
ATOM 1082 C CA . THR A 1 135 ? 6.356 -1.102 -20.816 1.00 95.38 135 THR A CA 1
ATOM 1083 C C . THR A 1 135 ? 6.614 -1.926 -22.069 1.00 95.38 135 THR A C 1
ATOM 1085 O O . THR A 1 135 ? 7.709 -1.846 -22.635 1.00 95.38 135 THR A O 1
ATOM 1088 N N . VAL A 1 136 ? 5.610 -2.707 -22.474 1.00 94.19 136 VAL A N 1
ATOM 1089 C CA . VAL A 1 136 ? 5.643 -3.612 -23.631 1.00 94.19 136 VAL A CA 1
ATOM 1090 C C . VAL A 1 136 ? 5.607 -2.836 -24.948 1.00 94.19 136 VAL A C 1
ATOM 1092 O O . VAL A 1 136 ? 6.220 -3.252 -25.926 1.00 94.19 136 VAL A O 1
ATOM 1095 N N . LEU A 1 137 ? 4.895 -1.709 -24.984 1.00 93.06 137 LEU A N 1
ATOM 1096 C CA . LEU A 1 137 ? 4.695 -0.928 -26.200 1.00 93.06 137 LEU A CA 1
ATOM 1097 C C . LEU A 1 137 ? 5.895 -0.028 -26.522 1.00 93.06 137 LEU A C 1
ATOM 1099 O O . LEU A 1 137 ? 6.395 0.709 -25.672 1.00 93.06 137 LEU A O 1
ATOM 1103 N N . ASP A 1 138 ? 6.296 -0.027 -27.795 1.00 86.69 138 ASP A N 1
ATOM 1104 C CA . ASP A 1 138 ? 7.338 0.870 -28.322 1.00 86.69 138 ASP A CA 1
ATOM 1105 C C . ASP A 1 138 ? 6.768 2.067 -29.107 1.00 86.69 138 ASP A C 1
ATOM 1107 O O . ASP A 1 138 ? 7.461 3.033 -29.414 1.00 86.69 138 ASP A O 1
ATOM 1111 N N . SER A 1 139 ? 5.468 2.038 -29.404 1.00 90.44 139 SER A N 1
ATOM 1112 C CA . SER A 1 139 ? 4.786 3.092 -30.153 1.00 90.44 139 SER A CA 1
ATOM 1113 C C . SER A 1 139 ? 4.360 4.260 -29.260 1.00 90.44 139 SER A C 1
ATOM 1115 O O . SER A 1 139 ? 4.403 4.190 -28.030 1.00 90.44 139 SER A O 1
ATOM 1117 N N . ALA A 1 140 ? 3.856 5.336 -29.874 1.00 94.50 140 ALA A N 1
ATOM 1118 C CA . ALA A 1 140 ? 3.244 6.456 -29.154 1.00 94.50 140 ALA A CA 1
ATOM 1119 C C . ALA A 1 140 ? 2.100 6.022 -28.208 1.00 94.50 140 ALA A C 1
ATOM 1121 O O . ALA A 1 140 ? 1.839 6.702 -27.216 1.00 94.50 140 ALA A O 1
ATOM 1122 N N . LEU A 1 141 ? 1.477 4.858 -28.448 1.00 96.19 141 LEU A N 1
ATOM 1123 C CA . LEU A 1 141 ? 0.451 4.286 -27.568 1.00 96.19 141 LEU A CA 1
ATOM 1124 C C . LEU A 1 141 ? 0.968 3.996 -26.153 1.00 96.19 141 LEU A C 1
ATOM 1126 O O . LEU A 1 141 ? 0.170 3.990 -25.217 1.00 96.19 141 LEU A O 1
ATOM 1130 N N . ARG A 1 142 ? 2.282 3.824 -25.947 1.00 95.88 142 ARG A N 1
ATOM 1131 C CA . ARG A 1 142 ? 2.840 3.661 -24.594 1.00 95.88 142 ARG A CA 1
ATOM 1132 C C . ARG A 1 142 ? 2.495 4.837 -23.684 1.00 95.88 142 ARG A C 1
ATOM 1134 O O . ARG A 1 142 ? 2.203 4.637 -22.509 1.00 95.88 142 ARG A O 1
ATOM 1141 N N . TRP A 1 143 ? 2.463 6.052 -24.233 1.00 98.00 143 TRP A N 1
ATOM 1142 C CA . TRP A 1 143 ? 2.130 7.255 -23.478 1.00 98.00 143 TRP A CA 1
ATOM 1143 C C . TRP A 1 143 ? 0.649 7.312 -23.122 1.00 98.00 143 TRP A C 1
ATOM 1145 O O . TRP A 1 143 ? 0.313 7.733 -22.021 1.00 98.00 143 TRP A O 1
ATOM 1155 N N . PHE A 1 144 ? -0.228 6.812 -23.995 1.00 98.25 144 PHE A N 1
ATOM 1156 C CA . PHE A 1 144 ? -1.649 6.666 -23.683 1.00 98.25 144 PHE A CA 1
ATOM 1157 C C . PHE A 1 144 ? -1.868 5.731 -22.482 1.00 98.25 144 PHE A C 1
ATOM 1159 O O . PHE A 1 144 ? -2.558 6.097 -21.529 1.00 98.25 144 PHE A O 1
ATOM 1166 N N . PHE A 1 145 ? -1.230 4.557 -22.474 1.00 98.44 145 PHE A N 1
ATOM 1167 C CA . PHE A 1 145 ? -1.328 3.628 -21.344 1.00 98.44 145 PHE A CA 1
ATOM 1168 C C . PHE A 1 145 ? -0.643 4.164 -20.082 1.00 98.44 145 PHE A C 1
ATOM 1170 O O . PHE A 1 145 ? -1.181 4.023 -18.985 1.00 98.44 145 PHE A O 1
ATOM 1177 N N . TYR A 1 146 ? 0.490 4.853 -20.213 1.00 98.19 146 TYR A N 1
ATOM 1178 C CA . TYR A 1 146 ? 1.133 5.519 -19.082 1.00 98.19 146 TYR A CA 1
ATOM 1179 C C . TYR A 1 146 ? 0.220 6.584 -18.447 1.00 98.19 146 TYR A C 1
ATOM 1181 O O . TYR A 1 146 ? 0.033 6.583 -17.230 1.00 98.19 146 TYR A O 1
ATOM 1189 N N . LEU A 1 147 ? -0.418 7.441 -19.254 1.00 98.38 147 LEU A N 1
ATOM 1190 C CA . LEU A 1 147 ? -1.384 8.438 -18.776 1.00 98.38 147 LEU A CA 1
ATOM 1191 C C . LEU A 1 147 ? -2.627 7.787 -18.159 1.00 98.38 147 LEU A C 1
ATOM 1193 O O . LEU A 1 147 ? -3.095 8.231 -17.114 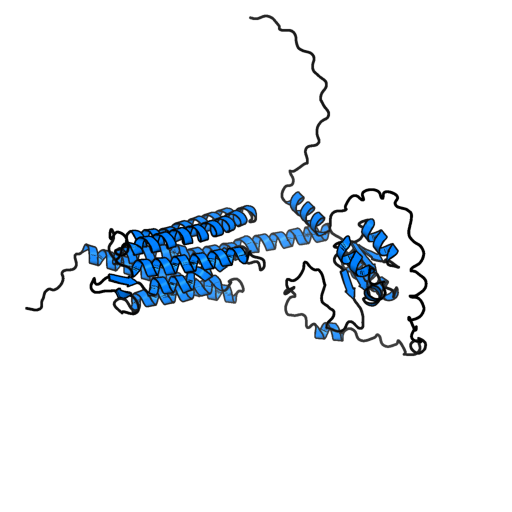1.00 98.38 147 LEU A O 1
ATOM 1197 N N . THR A 1 148 ? -3.123 6.695 -18.745 1.00 98.50 148 THR A N 1
ATOM 1198 C CA . THR A 1 148 ? -4.217 5.895 -18.163 1.00 98.50 148 THR A CA 1
ATOM 1199 C C . THR A 1 148 ? -3.836 5.365 -16.777 1.00 98.50 148 THR A C 1
ATOM 1201 O O . THR A 1 148 ? -4.641 5.417 -15.842 1.00 98.50 148 THR A O 1
ATOM 1204 N N . GLY A 1 149 ? -2.585 4.926 -16.612 1.00 98.25 149 GLY A N 1
ATOM 1205 C CA . GLY A 1 149 ? -2.019 4.553 -15.319 1.00 98.25 149 GLY A CA 1
ATOM 1206 C C . GLY A 1 149 ? -2.028 5.707 -14.313 1.00 98.25 149 GLY A C 1
ATOM 1207 O O . GLY A 1 149 ? -2.459 5.515 -13.179 1.00 98.25 149 GLY A O 1
ATOM 1208 N N . TRP A 1 150 ? -1.647 6.918 -14.734 1.00 98.25 150 TRP A N 1
ATOM 1209 C CA . TRP A 1 150 ? -1.703 8.121 -13.893 1.00 98.25 150 TRP A CA 1
ATOM 1210 C C . TRP A 1 150 ? -3.118 8.497 -13.464 1.00 98.25 150 TRP A C 1
ATOM 1212 O O . TRP A 1 150 ? -3.342 8.744 -12.282 1.00 98.25 150 TRP A O 1
ATOM 1222 N N . PHE A 1 151 ? -4.088 8.504 -14.380 1.00 98.50 151 PHE A N 1
ATOM 1223 C CA . PHE A 1 151 ? -5.484 8.780 -14.023 1.00 98.50 151 PHE A CA 1
ATOM 1224 C C . PHE A 1 151 ? -6.033 7.742 -13.040 1.00 98.50 151 PHE A C 1
ATOM 1226 O O . PHE A 1 151 ? -6.706 8.094 -12.070 1.00 98.50 151 PHE A O 1
ATOM 1233 N N . SER A 1 152 ? -5.680 6.471 -13.238 1.00 98.50 152 SER A N 1
ATOM 1234 C CA . SER A 1 152 ? -6.035 5.395 -12.310 1.00 98.50 152 SER A CA 1
ATOM 1235 C C . SER A 1 152 ? -5.375 5.591 -10.937 1.00 98.50 152 SER A C 1
ATOM 1237 O O . SER A 1 152 ? -6.024 5.397 -9.910 1.00 98.50 152 SER A O 1
ATOM 1239 N N . MET A 1 153 ? -4.118 6.047 -10.899 1.00 98.25 153 MET A N 1
ATOM 1240 C CA . MET A 1 153 ? -3.421 6.396 -9.658 1.00 98.25 153 MET A CA 1
ATOM 1241 C C . MET A 1 153 ? -4.092 7.565 -8.930 1.00 98.25 153 MET A C 1
ATOM 1243 O O . MET A 1 153 ? -4.268 7.491 -7.718 1.00 98.25 153 MET A O 1
ATOM 1247 N N . LEU A 1 154 ? -4.514 8.612 -9.647 1.00 98.38 154 LEU A N 1
ATOM 1248 C CA . LEU A 1 154 ? -5.236 9.748 -9.063 1.00 98.38 154 LEU A CA 1
ATOM 1249 C C . LEU A 1 154 ? -6.559 9.316 -8.424 1.00 98.38 154 LEU A C 1
ATOM 1251 O O . LEU A 1 154 ? -6.887 9.787 -7.338 1.00 98.38 154 LEU A O 1
ATOM 1255 N N . LEU A 1 155 ? -7.280 8.379 -9.048 1.00 98.12 155 LEU A N 1
ATOM 1256 C CA . LEU A 1 155 ? -8.479 7.786 -8.457 1.00 98.12 155 LEU A CA 1
ATOM 1257 C C . LEU A 1 155 ? -8.149 7.052 -7.151 1.00 98.12 155 LEU A C 1
ATOM 1259 O O . LEU A 1 155 ? -8.808 7.281 -6.140 1.00 98.12 155 LEU A O 1
ATOM 1263 N N . VAL A 1 156 ? -7.117 6.200 -7.140 1.00 98.62 156 VAL A N 1
ATOM 1264 C CA . VAL A 1 156 ? -6.683 5.500 -5.915 1.00 98.62 156 VAL A CA 1
ATOM 1265 C C . VAL A 1 156 ? -6.275 6.503 -4.836 1.00 98.62 156 VAL A C 1
ATOM 1267 O O . VAL A 1 156 ? -6.655 6.350 -3.677 1.00 98.62 156 VAL A O 1
ATOM 1270 N N . PHE A 1 157 ? -5.542 7.549 -5.211 1.00 98.56 157 PHE A N 1
ATOM 1271 C CA . PHE A 1 157 ? -5.067 8.576 -4.292 1.00 98.56 157 PHE A CA 1
ATOM 1272 C C . PHE A 1 157 ? -6.193 9.412 -3.708 1.00 98.56 157 PHE A C 1
ATOM 1274 O O . PHE A 1 157 ? -6.126 9.727 -2.524 1.00 98.56 157 PHE A O 1
ATOM 1281 N N . SER A 1 158 ? -7.231 9.728 -4.482 1.00 98.31 158 SER A N 1
ATOM 1282 C CA . SER A 1 158 ? -8.379 10.468 -3.961 1.00 98.31 158 SER A CA 1
ATOM 1283 C C . SER A 1 158 ? -9.087 9.659 -2.869 1.00 98.31 158 SER A C 1
ATOM 1285 O O . SER A 1 158 ? -9.327 10.170 -1.782 1.00 98.31 158 SER A O 1
ATOM 1287 N N . GLN A 1 159 ? -9.321 8.363 -3.105 1.00 97.88 159 GLN A N 1
ATOM 1288 C CA . GLN A 1 159 ? -9.949 7.494 -2.108 1.00 97.88 159 GLN A CA 1
ATOM 1289 C C . GLN A 1 159 ? -9.042 7.273 -0.886 1.00 97.88 159 GLN A C 1
ATOM 1291 O O . GLN A 1 159 ? -9.518 7.274 0.247 1.00 97.88 159 GLN A O 1
ATOM 1296 N N . ALA A 1 160 ? -7.734 7.093 -1.098 1.00 98.00 160 ALA A N 1
ATOM 1297 C CA . ALA A 1 160 ? -6.755 6.962 -0.021 1.00 98.00 160 ALA A CA 1
ATOM 1298 C C . ALA A 1 160 ? -6.685 8.231 0.841 1.00 98.00 160 ALA A C 1
ATOM 1300 O O . ALA A 1 160 ? -6.585 8.142 2.064 1.00 98.00 160 ALA A O 1
ATOM 1301 N N . PHE A 1 161 ? -6.759 9.405 0.211 1.00 98.00 161 PHE A N 1
ATOM 1302 C CA . PHE A 1 161 ? -6.786 10.689 0.899 1.00 98.00 161 PHE A CA 1
ATOM 1303 C C . PHE A 1 161 ? -8.011 10.803 1.805 1.00 98.00 161 PHE A C 1
ATOM 1305 O O . PHE A 1 161 ? -7.843 11.134 2.974 1.00 98.00 161 PHE A O 1
ATOM 1312 N N . ASP A 1 162 ? -9.200 10.437 1.317 1.00 96.00 162 ASP A N 1
ATOM 1313 C CA . ASP A 1 162 ? -10.425 10.432 2.127 1.00 96.00 162 ASP A CA 1
ATOM 1314 C C . ASP A 1 162 ? -10.283 9.527 3.359 1.00 96.00 162 ASP A C 1
ATOM 1316 O O . ASP A 1 162 ? -10.647 9.916 4.467 1.00 96.00 162 ASP A O 1
ATOM 1320 N N . VAL A 1 163 ? -9.684 8.339 3.199 1.00 95.69 163 VAL A N 1
ATOM 1321 C CA . VAL A 1 163 ? -9.410 7.430 4.325 1.00 95.69 163 VAL A CA 1
ATOM 1322 C C . VAL A 1 163 ? -8.466 8.072 5.347 1.00 95.69 163 VAL A C 1
ATOM 1324 O O . VAL A 1 163 ? -8.729 8.020 6.549 1.00 95.69 163 VAL A O 1
ATOM 1327 N N . PHE A 1 164 ? -7.361 8.676 4.903 1.00 96.38 164 PHE A N 1
ATOM 1328 C CA . PHE A 1 164 ? -6.432 9.343 5.818 1.00 96.38 164 PHE A CA 1
ATOM 1329 C C . PHE A 1 164 ? -7.068 10.563 6.488 1.00 96.38 164 PHE A C 1
ATOM 1331 O O . PHE A 1 164 ? -6.840 10.785 7.675 1.00 96.38 164 PHE A O 1
ATOM 1338 N N . TYR A 1 165 ? -7.879 11.328 5.760 1.00 94.94 165 TYR A N 1
ATOM 1339 C CA . TYR A 1 165 ? -8.600 12.483 6.280 1.00 94.94 165 TYR A CA 1
ATOM 1340 C C . TYR A 1 165 ? -9.599 12.079 7.373 1.00 94.94 165 TYR A C 1
ATOM 1342 O O . TYR A 1 165 ? -9.590 12.645 8.465 1.00 94.94 165 TYR A O 1
ATOM 1350 N N . GLU A 1 166 ? -10.397 11.039 7.135 1.00 90.44 166 GLU A N 1
ATOM 1351 C CA . GLU A 1 166 ? -11.299 10.477 8.144 1.00 90.44 166 GLU A CA 1
ATOM 1352 C C . GLU A 1 166 ? -10.533 9.961 9.366 1.00 90.44 166 GLU A C 1
ATOM 1354 O O . GLU A 1 166 ? -10.885 10.290 10.500 1.00 90.44 166 GLU A O 1
ATOM 1359 N N . ALA A 1 167 ? -9.431 9.232 9.158 1.00 90.69 167 ALA A N 1
ATOM 1360 C CA . ALA A 1 167 ? -8.586 8.753 10.249 1.00 90.69 167 ALA A CA 1
ATOM 1361 C C . ALA A 1 167 ? -8.022 9.908 11.102 1.00 90.69 167 ALA A C 1
ATOM 1363 O O . ALA A 1 167 ? -7.965 9.797 12.325 1.00 90.69 167 ALA A O 1
ATOM 1364 N N . GLN A 1 168 ? -7.652 11.039 10.492 1.00 92.56 168 GLN A N 1
ATOM 1365 C CA . GLN A 1 168 ? -7.199 12.237 11.215 1.00 92.56 168 GLN A CA 1
ATOM 1366 C C . GLN A 1 168 ? -8.299 12.888 12.062 1.00 92.56 168 GLN A C 1
ATOM 1368 O O . GLN A 1 168 ? -8.000 13.500 13.093 1.00 92.56 168 GLN A O 1
ATOM 1373 N N . ASN A 1 169 ? -9.561 12.763 11.653 1.00 89.88 169 ASN A N 1
ATOM 1374 C CA . ASN A 1 169 ? -10.698 13.332 12.372 1.00 89.88 169 ASN A CA 1
ATOM 1375 C C . ASN A 1 169 ? -11.183 12.423 13.506 1.00 89.88 169 ASN A C 1
ATOM 1377 O O . ASN A 1 169 ? -11.556 12.925 14.563 1.00 89.88 169 ASN A O 1
ATOM 1381 N N . ILE A 1 170 ? -11.131 11.104 13.308 1.00 87.31 170 ILE A N 1
ATOM 1382 C CA . ILE A 1 170 ? -11.667 10.116 14.253 1.00 87.31 170 ILE A CA 1
ATOM 1383 C C . ILE A 1 170 ? -10.627 9.722 15.312 1.00 87.31 170 ILE A C 1
ATOM 1385 O O . ILE A 1 170 ? -10.969 9.506 16.473 1.00 87.31 170 ILE A O 1
ATOM 1389 N N . PHE A 1 171 ? -9.346 9.612 14.948 1.00 88.88 171 PHE A N 1
ATOM 1390 C CA . PHE 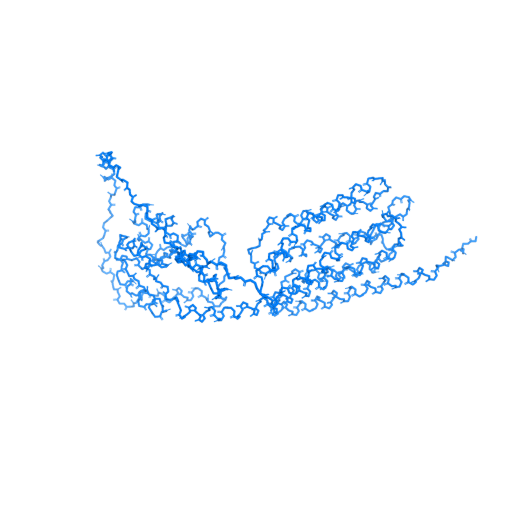A 1 171 ? -8.354 9.042 15.859 1.00 88.88 171 PHE A CA 1
ATOM 1391 C C . PHE A 1 171 ? -7.899 10.009 16.960 1.00 88.88 171 PHE A C 1
ATOM 1393 O O . PHE A 1 171 ? -7.812 11.223 16.748 1.00 88.88 171 PHE A O 1
ATOM 1400 N N . PRO A 1 172 ? -7.505 9.480 18.138 1.00 89.06 172 PRO A N 1
ATOM 1401 C CA . PRO A 1 172 ? -6.969 10.296 19.220 1.00 89.06 172 PRO A CA 1
ATOM 1402 C C . PRO A 1 172 ? -5.684 11.019 18.797 1.00 89.06 172 PRO A C 1
ATOM 1404 O O . PRO A 1 172 ? -4.905 10.513 17.990 1.00 89.06 172 PRO A O 1
ATOM 1407 N N . GLN A 1 173 ? -5.392 12.168 19.419 1.00 89.00 173 GLN A N 1
ATOM 1408 C CA . GLN A 1 173 ? -4.249 13.026 19.063 1.00 89.00 173 GLN A CA 1
ATOM 1409 C C . GLN A 1 173 ? -2.904 12.277 18.985 1.00 89.00 173 GLN A C 1
ATOM 1411 O O . GLN A 1 173 ? -2.075 12.569 18.127 1.00 89.00 173 GLN A O 1
ATOM 1416 N N . LYS A 1 174 ? -2.697 11.266 19.842 1.00 89.25 174 LYS A N 1
ATOM 1417 C CA . LYS A 1 174 ? -1.482 10.431 19.853 1.00 89.25 174 LYS A CA 1
ATOM 1418 C C . LYS A 1 174 ? -1.294 9.601 18.571 1.00 89.25 174 LYS A C 1
ATOM 1420 O O . LYS A 1 174 ? -0.162 9.259 18.246 1.00 89.25 174 LYS A O 1
ATOM 1425 N N . ALA A 1 175 ? -2.372 9.275 17.857 1.00 93.12 175 ALA A N 1
ATOM 1426 C CA . ALA A 1 175 ? -2.346 8.521 16.602 1.00 93.12 175 ALA A CA 1
ATOM 1427 C C . ALA A 1 175 ? -2.131 9.416 15.375 1.00 93.12 175 ALA A C 1
ATOM 1429 O O . ALA A 1 175 ? -1.520 8.975 14.403 1.00 93.12 175 ALA A O 1
ATOM 1430 N N . LYS A 1 176 ? -2.603 10.668 15.423 1.00 93.44 176 LYS A N 1
ATOM 1431 C CA . LYS A 1 176 ? -2.633 11.594 14.278 1.00 93.44 176 LYS A CA 1
ATOM 1432 C C . LYS A 1 176 ? -1.268 11.796 13.625 1.00 93.44 176 LYS A C 1
ATOM 1434 O O . LYS A 1 176 ? -1.149 11.711 12.405 1.00 93.44 176 LYS A O 1
ATOM 1439 N N . ASN A 1 177 ? -0.215 11.952 14.429 1.00 96.25 177 ASN A N 1
ATOM 1440 C CA . ASN A 1 177 ? 1.151 12.093 13.913 1.00 96.25 177 ASN A CA 1
ATOM 1441 C C . ASN A 1 177 ? 1.586 10.867 13.098 1.00 96.25 177 ASN A C 1
ATOM 1443 O O . ASN A 1 177 ? 2.162 11.010 12.023 1.00 96.25 177 ASN A O 1
ATOM 1447 N N . LEU A 1 178 ? 1.281 9.660 13.582 1.00 96.62 178 LEU A N 1
ATOM 1448 C CA . LEU A 1 178 ? 1.616 8.431 12.869 1.00 96.62 178 LEU A CA 1
ATOM 1449 C C . LEU A 1 178 ? 0.788 8.276 11.594 1.00 96.62 178 LEU A C 1
ATOM 1451 O O . LEU A 1 178 ? 1.340 7.892 10.571 1.00 96.62 178 LEU A O 1
ATOM 1455 N N . VAL A 1 179 ? -0.503 8.615 11.630 1.00 96.88 179 VAL A N 1
ATOM 1456 C CA . VAL A 1 179 ? -1.357 8.618 10.432 1.00 96.88 179 VAL A CA 1
ATOM 1457 C C . VAL A 1 179 ? -0.796 9.567 9.370 1.00 96.88 179 VAL A C 1
ATOM 1459 O O . VAL A 1 179 ? -0.738 9.194 8.202 1.00 96.88 179 VAL A O 1
ATOM 1462 N N . SER A 1 180 ? -0.297 10.747 9.754 1.00 97.88 180 SER A N 1
ATOM 1463 C CA . SER A 1 180 ? 0.364 11.674 8.823 1.00 97.88 180 SER A CA 1
ATOM 1464 C C . SER A 1 180 ? 1.640 11.077 8.230 1.00 97.88 180 SER A C 1
ATOM 1466 O O . SER A 1 180 ? 1.848 11.148 7.021 1.00 97.88 180 SER A O 1
ATOM 1468 N N . VAL A 1 181 ? 2.478 10.439 9.055 1.00 98.25 181 VAL A N 1
ATOM 1469 C CA . VAL A 1 181 ? 3.684 9.740 8.578 1.00 98.25 181 VAL A CA 1
ATOM 1470 C C . VAL A 1 181 ? 3.313 8.610 7.616 1.00 98.25 181 VAL A C 1
ATOM 1472 O O . VAL A 1 181 ? 3.952 8.467 6.575 1.00 98.25 181 VAL A O 1
ATOM 1475 N N . MET A 1 182 ? 2.262 7.840 7.910 1.00 98.38 182 MET A N 1
ATOM 1476 C CA . MET A 1 182 ? 1.752 6.790 7.024 1.00 98.38 182 MET A CA 1
ATOM 1477 C C . MET A 1 182 ? 1.247 7.356 5.695 1.00 98.38 182 MET A C 1
ATOM 1479 O O . MET A 1 182 ? 1.578 6.799 4.652 1.00 98.38 182 MET A O 1
ATOM 1483 N N . ALA A 1 183 ? 0.510 8.470 5.718 1.00 98.38 183 ALA A N 1
ATOM 1484 C CA . ALA A 1 183 ? 0.031 9.143 4.515 1.00 98.38 183 ALA A CA 1
ATOM 1485 C C . ALA A 1 183 ? 1.199 9.622 3.643 1.00 98.38 183 ALA A C 1
ATOM 1487 O O . ALA A 1 183 ? 1.269 9.278 2.465 1.00 98.38 183 ALA A O 1
ATOM 1488 N N . ILE A 1 184 ? 2.168 10.332 4.232 1.00 98.50 184 ILE A N 1
ATOM 1489 C CA . ILE A 1 184 ? 3.381 10.780 3.531 1.00 98.50 184 ILE A CA 1
ATOM 1490 C C . ILE A 1 184 ? 4.129 9.579 2.947 1.00 98.50 184 ILE A C 1
ATOM 1492 O O . ILE A 1 184 ? 4.492 9.599 1.773 1.00 98.50 184 ILE A O 1
ATOM 1496 N N . THR A 1 185 ? 4.322 8.515 3.730 1.00 98.25 185 THR A N 1
ATOM 1497 C CA . THR A 1 185 ? 4.998 7.286 3.284 1.00 98.25 185 THR A CA 1
ATOM 1498 C C . THR A 1 185 ? 4.271 6.657 2.097 1.00 98.25 185 THR A C 1
ATOM 1500 O O . THR A 1 185 ? 4.911 6.299 1.111 1.00 98.25 185 THR A O 1
ATOM 1503 N N . PHE A 1 186 ? 2.941 6.558 2.157 1.00 98.56 186 PHE A N 1
ATOM 1504 C CA . PHE A 1 186 ? 2.113 6.003 1.090 1.00 98.56 186 PHE A CA 1
ATOM 1505 C C . PHE A 1 186 ? 2.230 6.829 -0.196 1.00 98.56 186 PHE A C 1
ATOM 1507 O O . PHE A 1 186 ? 2.687 6.306 -1.210 1.00 98.56 186 PHE A O 1
ATOM 1514 N N . PHE A 1 187 ? 1.904 8.124 -0.149 1.00 98.56 187 PHE A N 1
ATOM 1515 C CA . PHE A 1 187 ? 1.894 8.970 -1.345 1.00 98.56 187 PHE A CA 1
ATOM 1516 C C . PHE A 1 187 ? 3.290 9.144 -1.949 1.00 98.56 187 PHE A C 1
ATOM 1518 O O . PHE A 1 187 ? 3.445 9.022 -3.162 1.00 98.56 187 PHE A O 1
ATOM 1525 N N . SER A 1 188 ? 4.321 9.375 -1.128 1.00 98.38 188 SER A N 1
ATOM 1526 C CA . SER A 1 188 ? 5.688 9.571 -1.633 1.00 98.38 188 SER A CA 1
ATOM 1527 C C . SER A 1 188 ? 6.249 8.313 -2.299 1.00 98.38 188 SER A C 1
ATOM 1529 O O . SER A 1 188 ? 6.769 8.396 -3.411 1.00 98.38 188 SER A O 1
ATOM 1531 N N . SER A 1 189 ? 6.102 7.141 -1.670 1.00 98.19 189 SER A N 1
ATOM 1532 C CA . SER A 1 189 ? 6.615 5.890 -2.239 1.00 98.19 189 SER A CA 1
ATOM 1533 C C . SER A 1 189 ? 5.847 5.456 -3.489 1.00 98.19 189 SER A C 1
ATOM 1535 O O . SER A 1 189 ? 6.465 5.020 -4.459 1.00 98.19 189 SER A O 1
ATOM 1537 N N . TRP A 1 190 ? 4.522 5.635 -3.517 1.00 98.56 190 TRP A N 1
ATOM 1538 C CA . TRP A 1 190 ? 3.705 5.269 -4.675 1.00 98.56 190 TRP A CA 1
ATOM 1539 C C . TRP A 1 190 ? 3.944 6.194 -5.874 1.00 98.56 190 TRP A C 1
ATOM 1541 O O . TRP A 1 190 ? 4.125 5.700 -6.987 1.00 98.56 190 TRP A O 1
ATOM 1551 N N . CYS A 1 191 ? 4.061 7.510 -5.653 1.00 98.25 191 CYS A N 1
ATOM 1552 C CA . CYS A 1 191 ? 4.535 8.442 -6.683 1.00 98.25 191 CYS A CA 1
ATOM 1553 C C . CYS A 1 191 ? 5.921 8.047 -7.203 1.00 98.25 191 CYS A C 1
ATOM 1555 O O . CYS A 1 191 ? 6.169 8.082 -8.410 1.00 98.25 191 CYS A O 1
ATOM 1557 N N . GLY A 1 192 ? 6.814 7.639 -6.296 1.00 98.19 192 GLY A N 1
ATOM 1558 C CA . GLY A 1 192 ? 8.160 7.180 -6.620 1.00 98.19 192 GLY A CA 1
ATOM 1559 C C . GLY A 1 192 ? 8.183 6.084 -7.687 1.00 98.19 192 GLY A C 1
ATOM 1560 O O . GLY A 1 192 ? 9.027 6.128 -8.580 1.00 98.19 192 GLY A O 1
ATOM 1561 N N . PHE A 1 193 ? 7.222 5.153 -7.678 1.00 98.19 193 PHE A N 1
ATOM 1562 C CA . PHE A 1 193 ? 7.118 4.110 -8.705 1.00 98.19 193 PHE A CA 1
ATOM 1563 C C . PHE A 1 193 ? 6.782 4.660 -10.095 1.00 98.19 193 PHE A C 1
ATOM 1565 O O . PHE A 1 193 ? 7.412 4.255 -11.076 1.00 98.19 193 PHE A O 1
ATOM 1572 N N . ALA A 1 194 ? 5.832 5.594 -10.190 1.00 97.75 194 ALA A N 1
ATOM 1573 C CA . ALA A 1 194 ? 5.448 6.208 -11.460 1.00 97.75 194 ALA A CA 1
ATOM 1574 C C . ALA A 1 194 ? 6.602 7.034 -12.050 1.00 97.75 194 ALA A C 1
ATOM 1576 O O . ALA A 1 194 ? 6.934 6.888 -13.228 1.00 97.75 194 ALA A O 1
ATOM 1577 N N . PHE A 1 195 ? 7.284 7.827 -11.217 1.00 98.31 195 PHE A N 1
ATOM 1578 C CA . PHE A 1 195 ? 8.465 8.586 -11.638 1.00 98.31 195 PHE A CA 1
ATOM 1579 C C . PHE A 1 195 ? 9.642 7.680 -12.016 1.00 98.31 195 PHE A C 1
ATOM 1581 O O . PHE A 1 195 ? 10.302 7.924 -13.024 1.00 98.31 195 PHE A O 1
ATOM 1588 N N . SER A 1 196 ? 9.880 6.599 -11.270 1.00 97.94 196 SER A N 1
ATOM 1589 C CA . SER A 1 196 ? 10.932 5.629 -11.602 1.00 97.94 196 SER A CA 1
ATOM 1590 C C . SER A 1 196 ? 10.680 4.973 -12.953 1.00 97.94 196 SER A C 1
ATOM 1592 O O . SER A 1 196 ? 11.620 4.786 -13.723 1.00 97.94 196 SER A O 1
ATOM 1594 N N . TRP A 1 197 ? 9.419 4.655 -13.267 1.00 97.75 197 TRP A N 1
ATOM 1595 C CA . TRP A 1 197 ? 9.041 4.152 -14.585 1.00 97.75 197 TRP A CA 1
ATOM 1596 C C . TRP A 1 197 ? 9.285 5.201 -15.672 1.00 97.75 197 TRP A C 1
ATOM 1598 O O . TRP A 1 197 ? 9.907 4.889 -16.685 1.00 97.75 197 TRP A O 1
ATOM 1608 N N . PHE A 1 198 ? 8.858 6.445 -15.442 1.00 98.12 198 PHE A N 1
ATOM 1609 C CA . PHE A 1 198 ? 9.025 7.545 -16.392 1.00 98.12 198 PHE A CA 1
ATOM 1610 C C . PHE A 1 198 ? 10.484 7.762 -16.783 1.00 98.12 198 PHE A C 1
ATOM 1612 O O . PHE A 1 198 ? 10.796 7.859 -17.965 1.00 98.12 198 PHE A O 1
ATOM 1619 N N . LEU A 1 199 ? 11.379 7.797 -15.795 1.00 97.81 199 LEU A N 1
ATOM 1620 C CA . LEU A 1 199 ? 12.806 8.022 -16.014 1.00 97.81 199 LEU A CA 1
ATOM 1621 C C . LEU A 1 199 ? 13.519 6.804 -16.617 1.00 97.81 199 LEU A C 1
ATOM 1623 O O . LEU A 1 199 ? 14.574 6.965 -17.231 1.00 97.81 199 LEU A O 1
ATOM 1627 N N . SER A 1 200 ? 12.966 5.600 -16.436 1.00 95.94 200 SER A N 1
ATOM 1628 C CA . SER A 1 200 ? 13.564 4.339 -16.890 1.00 95.94 200 SER A CA 1
ATOM 1629 C C . SER A 1 200 ? 13.702 4.250 -18.418 1.00 95.94 200 SER A C 1
ATOM 1631 O O . SER A 1 200 ? 13.072 5.029 -19.145 1.00 95.94 200 SER A O 1
ATOM 1633 N N . PRO A 1 201 ? 14.416 3.228 -18.933 1.00 94.38 201 PRO A N 1
ATOM 1634 C CA . PRO A 1 201 ? 14.475 2.944 -20.368 1.00 94.38 201 PRO A CA 1
ATOM 1635 C C . PRO A 1 201 ? 13.110 2.709 -21.030 1.00 94.38 201 PRO A C 1
ATOM 1637 O O . PRO A 1 201 ? 12.998 2.765 -22.251 1.00 94.38 201 PRO A O 1
ATOM 1640 N N . HIS A 1 202 ? 12.053 2.456 -20.249 1.00 93.75 202 HIS A N 1
ATOM 1641 C CA . HIS A 1 202 ? 10.700 2.267 -20.777 1.00 93.75 202 HIS A CA 1
ATOM 1642 C C . HIS A 1 202 ? 9.970 3.579 -21.082 1.00 93.75 202 HIS A C 1
ATOM 1644 O O . HIS A 1 202 ? 9.148 3.622 -22.007 1.00 93.75 202 HIS A O 1
ATOM 1650 N N . GLY A 1 203 ? 10.288 4.635 -20.330 1.00 95.50 203 GLY A N 1
ATOM 1651 C CA . GLY A 1 203 ? 9.744 5.976 -20.506 1.00 95.50 203 GLY A CA 1
ATOM 1652 C C . GLY A 1 203 ? 10.647 6.832 -21.390 1.00 95.50 203 GLY A C 1
ATOM 1653 O O . GLY A 1 203 ? 10.729 6.607 -22.601 1.00 95.50 203 GLY A O 1
ATOM 1654 N N . ILE A 1 204 ? 11.303 7.825 -20.784 1.00 96.62 204 ILE A N 1
ATOM 1655 C CA . ILE A 1 204 ? 12.179 8.787 -21.475 1.00 96.62 204 ILE A CA 1
ATOM 1656 C C . ILE A 1 204 ? 13.661 8.385 -21.502 1.00 96.62 204 ILE A C 1
ATOM 1658 O O . ILE A 1 204 ? 14.462 9.118 -22.070 1.00 96.62 204 ILE A O 1
ATOM 1662 N N . ASN A 1 205 ? 14.029 7.230 -20.932 1.00 95.25 205 ASN A N 1
ATOM 1663 C CA . ASN A 1 205 ? 15.387 6.672 -20.983 1.00 95.25 205 ASN A CA 1
ATOM 1664 C C . ASN A 1 205 ? 16.478 7.614 -20.434 1.00 95.25 205 ASN A C 1
ATOM 1666 O O . ASN A 1 205 ? 17.551 7.753 -21.016 1.00 95.25 205 ASN A O 1
ATOM 1670 N N . VAL A 1 206 ? 16.192 8.278 -19.310 1.00 97.06 206 VAL A N 1
ATOM 1671 C CA . VAL A 1 206 ? 17.148 9.163 -18.619 1.00 97.06 206 VAL A CA 1
ATOM 1672 C C . VAL A 1 206 ? 18.055 8.379 -17.672 1.00 97.06 206 VAL A C 1
ATOM 1674 O O . VAL A 1 206 ? 19.201 8.767 -17.459 1.00 97.06 206 VAL A O 1
ATOM 1677 N N . VAL A 1 207 ? 17.564 7.276 -17.102 1.00 95.56 207 VAL A N 1
ATOM 1678 C CA . VAL A 1 207 ? 18.345 6.417 -16.202 1.00 95.56 207 VAL A CA 1
ATOM 1679 C C . VAL A 1 207 ? 18.504 5.011 -16.764 1.00 95.56 207 VAL A C 1
ATOM 1681 O O . VAL A 1 207 ? 17.636 4.514 -17.481 1.00 95.56 207 VAL A O 1
ATOM 1684 N N . SER A 1 208 ? 19.604 4.346 -16.401 1.00 93.50 208 SER A N 1
ATOM 1685 C CA . SER A 1 208 ? 19.854 2.960 -16.797 1.00 93.50 208 SER A CA 1
ATOM 1686 C C . SER A 1 208 ? 18.839 1.994 -16.173 1.00 93.50 208 SER A C 1
ATOM 1688 O O . SER A 1 208 ? 18.199 2.292 -15.159 1.00 93.50 208 SER A O 1
ATOM 1690 N N . TYR A 1 209 ? 18.708 0.803 -16.762 1.00 91.44 209 TYR A N 1
ATOM 1691 C CA . TYR A 1 209 ? 17.847 -0.258 -16.229 1.00 91.44 209 TYR A CA 1
ATOM 1692 C C . TYR A 1 209 ? 18.214 -0.622 -14.780 1.00 91.44 209 TYR A C 1
ATOM 1694 O O . TYR A 1 209 ? 17.333 -0.716 -13.926 1.00 91.44 209 TYR A O 1
ATOM 1702 N N . GLU A 1 210 ? 19.511 -0.725 -14.476 1.00 92.44 210 GLU A N 1
ATOM 1703 C CA . GLU A 1 210 ? 19.981 -1.044 -13.124 1.00 92.44 210 GLU A CA 1
ATOM 1704 C C . GLU A 1 210 ? 19.685 0.060 -12.114 1.00 92.44 210 GLU A C 1
ATOM 1706 O O . GLU A 1 210 ? 19.253 -0.222 -10.996 1.00 92.44 210 GLU A O 1
ATOM 1711 N N . PHE A 1 211 ? 19.833 1.326 -12.510 1.00 95.00 211 PHE A N 1
ATOM 1712 C CA . PHE A 1 211 ? 19.459 2.433 -11.636 1.00 95.00 211 PHE A CA 1
ATOM 1713 C C . PHE A 1 211 ? 17.943 2.486 -11.409 1.00 95.00 211 PHE A C 1
ATOM 1715 O O . PHE A 1 211 ? 17.484 2.765 -10.304 1.00 95.00 211 PHE A O 1
ATOM 1722 N N . SER A 1 212 ? 17.145 2.157 -12.428 1.00 95.56 212 SER A N 1
ATOM 1723 C CA . SER A 1 212 ? 15.699 2.013 -12.268 1.00 95.56 212 SER A CA 1
ATOM 1724 C C . SER A 1 212 ? 15.363 0.908 -11.258 1.00 95.56 212 SER A C 1
ATOM 1726 O O . SER A 1 212 ? 14.579 1.146 -10.341 1.00 95.56 212 SER A O 1
ATOM 1728 N N . ASN A 1 213 ? 15.998 -0.269 -11.354 1.00 94.44 213 ASN A N 1
ATOM 1729 C CA . ASN A 1 213 ? 15.833 -1.362 -10.385 1.00 94.44 213 ASN A CA 1
ATOM 1730 C C . ASN A 1 213 ? 16.176 -0.928 -8.955 1.00 94.44 213 ASN A C 1
ATOM 1732 O O . ASN A 1 213 ? 15.411 -1.223 -8.034 1.00 94.44 213 ASN A O 1
ATOM 1736 N N . PHE A 1 214 ? 17.269 -0.181 -8.789 1.00 95.94 214 PHE A N 1
ATOM 1737 C CA . PHE A 1 214 ? 17.640 0.438 -7.521 1.00 95.94 214 PHE A CA 1
ATOM 1738 C C . PHE A 1 214 ? 16.517 1.335 -6.972 1.00 95.94 214 PHE A C 1
ATOM 1740 O O . PHE A 1 214 ? 16.080 1.127 -5.841 1.00 95.94 214 PHE A O 1
ATOM 1747 N N . LEU A 1 215 ? 15.987 2.273 -7.768 1.00 97.38 215 LEU A N 1
ATOM 1748 C CA . LEU A 1 215 ? 14.895 3.157 -7.336 1.00 97.38 215 LEU A CA 1
ATOM 1749 C C . LEU A 1 215 ? 13.640 2.370 -6.931 1.00 97.38 215 LEU A C 1
ATOM 1751 O O . LEU A 1 215 ? 13.035 2.647 -5.895 1.00 97.38 215 LEU A O 1
ATOM 1755 N N . PHE A 1 216 ? 13.264 1.349 -7.705 1.00 97.62 216 PHE A N 1
ATOM 1756 C CA . PHE A 1 216 ? 12.133 0.487 -7.363 1.00 97.62 216 PHE A CA 1
ATOM 1757 C C . PHE A 1 216 ? 12.346 -0.244 -6.027 1.00 97.62 216 PHE A C 1
ATOM 1759 O O . PHE A 1 216 ? 11.420 -0.288 -5.218 1.00 97.62 216 PHE A O 1
ATOM 1766 N N . ALA A 1 217 ? 13.553 -0.752 -5.758 1.00 96.88 217 ALA A N 1
ATOM 1767 C CA . ALA A 1 217 ? 13.886 -1.380 -4.478 1.00 96.88 217 ALA A CA 1
ATOM 1768 C C . ALA A 1 217 ? 13.839 -0.378 -3.308 1.00 96.88 217 ALA A C 1
ATOM 1770 O O . ALA A 1 217 ? 13.311 -0.699 -2.241 1.00 96.88 217 ALA A O 1
ATOM 1771 N N . VAL A 1 218 ? 14.314 0.856 -3.523 1.00 97.50 218 VAL A N 1
ATOM 1772 C CA . VAL A 1 218 ? 14.225 1.953 -2.544 1.00 97.50 218 VAL A CA 1
ATOM 1773 C C . VAL A 1 218 ? 12.775 2.242 -2.165 1.00 97.50 218 VAL A C 1
ATOM 1775 O O . VAL A 1 218 ? 12.497 2.416 -0.984 1.00 97.50 218 VAL A O 1
ATOM 1778 N N . PHE A 1 219 ? 11.845 2.265 -3.125 1.00 98.31 219 PHE A N 1
ATOM 1779 C CA . PHE A 1 219 ? 10.425 2.533 -2.860 1.00 98.31 219 PHE A CA 1
ATOM 1780 C C . PHE A 1 219 ? 9.641 1.306 -2.360 1.00 98.31 219 PHE A C 1
ATOM 1782 O O . PHE A 1 219 ? 8.617 1.457 -1.684 1.00 98.31 219 PHE A O 1
ATOM 1789 N N . ASP A 1 220 ? 10.120 0.085 -2.613 1.00 98.06 220 ASP A N 1
ATOM 1790 C CA . ASP A 1 220 ? 9.516 -1.146 -2.088 1.00 98.06 220 ASP A CA 1
ATOM 1791 C C . ASP A 1 220 ? 9.615 -1.234 -0.548 1.00 98.06 220 ASP A C 1
ATOM 1793 O O . ASP A 1 220 ? 8.655 -1.656 0.103 1.00 98.06 220 ASP A O 1
ATOM 1797 N N . VAL A 1 221 ? 10.712 -0.762 0.058 1.00 98.12 221 VAL A N 1
ATOM 1798 C CA . VAL A 1 221 ? 10.896 -0.744 1.526 1.00 98.12 221 VAL A CA 1
ATOM 1799 C C . VAL A 1 221 ? 9.843 0.110 2.260 1.00 98.12 221 VAL A C 1
ATOM 1801 O O . VAL A 1 221 ? 9.142 -0.435 3.122 1.00 98.12 221 VAL A O 1
ATOM 1804 N N . PRO A 1 222 ? 9.666 1.416 1.964 1.00 98.12 222 PRO A N 1
ATOM 1805 C CA . PRO A 1 222 ? 8.672 2.241 2.634 1.00 98.12 222 PRO A CA 1
ATOM 1806 C C . PRO A 1 222 ? 7.239 1.798 2.325 1.00 98.12 222 PRO A C 1
ATOM 1808 O O . PRO A 1 222 ? 6.417 1.737 3.238 1.00 98.12 222 PRO A O 1
ATOM 1811 N N . SER A 1 223 ? 6.941 1.431 1.071 1.00 98.12 223 SER A N 1
ATOM 1812 C CA . SER A 1 223 ? 5.575 1.090 0.641 1.00 98.12 223 SER A CA 1
ATOM 1813 C C . SER A 1 223 ? 5.044 -0.226 1.213 1.00 98.12 223 SER A C 1
ATOM 1815 O O . SER A 1 223 ? 3.829 -0.396 1.297 1.00 98.12 223 SER A O 1
ATOM 1817 N N . LYS A 1 224 ? 5.925 -1.161 1.596 1.00 97.62 224 LYS A N 1
ATOM 1818 C CA . LYS A 1 224 ? 5.536 -2.495 2.082 1.00 97.62 224 LYS A CA 1
ATOM 1819 C C . LYS A 1 224 ? 5.978 -2.719 3.518 1.00 97.62 224 LYS A C 1
ATOM 1821 O O . LYS A 1 224 ? 5.141 -2.913 4.398 1.00 97.62 224 LYS A O 1
ATOM 1826 N N . THR A 1 225 ? 7.283 -2.673 3.763 1.00 97.62 225 THR A N 1
ATOM 1827 C CA . THR A 1 225 ? 7.867 -3.021 5.060 1.00 97.62 225 THR A CA 1
ATOM 1828 C C . THR A 1 225 ? 7.546 -1.962 6.113 1.00 97.62 225 THR A C 1
ATOM 1830 O O . THR A 1 225 ? 6.939 -2.278 7.137 1.00 97.62 225 THR A O 1
ATOM 1833 N N . MET A 1 226 ? 7.899 -0.695 5.858 1.00 98.00 226 MET A N 1
ATOM 1834 C CA . MET A 1 226 ? 7.637 0.382 6.825 1.00 98.00 226 MET A CA 1
ATOM 1835 C C . MET A 1 226 ? 6.141 0.629 6.978 1.00 98.00 226 MET A C 1
ATOM 1837 O O . MET A 1 226 ? 5.666 0.710 8.109 1.00 98.00 226 MET A O 1
ATOM 1841 N N . TRP A 1 227 ? 5.398 0.664 5.861 1.00 97.50 227 TRP A N 1
ATOM 1842 C CA . TRP A 1 227 ? 3.936 0.715 5.869 1.00 97.50 227 TRP A CA 1
ATOM 1843 C C . TRP A 1 227 ? 3.388 -0.349 6.833 1.00 97.50 227 TRP A C 1
ATOM 1845 O O . TRP A 1 227 ? 2.641 -0.021 7.757 1.00 97.50 227 TRP A O 1
ATOM 1855 N N . GLY A 1 228 ? 3.802 -1.616 6.674 1.00 97.19 228 GLY A N 1
ATOM 1856 C CA . GLY A 1 228 ? 3.311 -2.745 7.473 1.00 97.19 228 GLY A CA 1
ATOM 1857 C C . GLY A 1 228 ? 3.553 -2.565 8.966 1.00 97.19 228 GLY A C 1
ATOM 1858 O O . GLY A 1 228 ? 2.651 -2.784 9.779 1.00 97.19 228 GLY A O 1
ATOM 1859 N N . ILE A 1 229 ? 4.761 -2.126 9.325 1.00 98.19 229 ILE A N 1
ATOM 1860 C CA . ILE A 1 229 ? 5.149 -1.857 10.712 1.00 98.19 229 ILE A CA 1
ATOM 1861 C C . ILE A 1 229 ? 4.324 -0.703 11.289 1.00 98.19 229 ILE A C 1
ATOM 1863 O O . ILE A 1 229 ? 3.820 -0.823 12.407 1.00 98.19 229 ILE A O 1
ATOM 1867 N N . PHE A 1 230 ? 4.138 0.385 10.537 1.00 97.88 230 PHE A N 1
ATOM 1868 C CA . PHE A 1 230 ? 3.350 1.534 10.982 1.00 97.88 230 PHE A CA 1
ATOM 1869 C C . PHE A 1 230 ? 1.879 1.176 11.188 1.00 97.88 230 PHE A C 1
ATOM 1871 O O . PHE A 1 230 ? 1.334 1.490 12.244 1.00 97.88 230 PHE A O 1
ATOM 1878 N N . GLY A 1 231 ? 1.258 0.455 10.250 1.00 96.38 231 GLY A N 1
ATOM 1879 C CA . GLY A 1 231 ? -0.134 0.017 10.384 1.00 96.38 231 GLY A CA 1
ATOM 1880 C C . GLY A 1 231 ? -0.341 -0.934 11.563 1.00 96.38 231 GLY A C 1
ATOM 1881 O O . GLY A 1 231 ? -1.283 -0.774 12.341 1.00 96.38 231 GLY A O 1
ATOM 1882 N N . TRP A 1 232 ? 0.584 -1.878 11.773 1.00 96.06 232 TRP A N 1
ATOM 1883 C CA . TRP A 1 232 ? 0.565 -2.726 12.966 1.00 96.06 232 TRP A CA 1
ATOM 1884 C C . TRP A 1 232 ? 0.707 -1.909 14.256 1.00 96.06 232 TRP A C 1
ATOM 1886 O O . TRP A 1 232 ? -0.052 -2.113 15.208 1.00 96.06 232 TRP A O 1
ATOM 1896 N N . TYR A 1 233 ? 1.663 -0.977 14.296 1.00 96.38 233 TYR A N 1
ATOM 1897 C CA . TYR A 1 233 ? 1.928 -0.165 15.478 1.00 96.38 233 TYR A CA 1
ATOM 1898 C C . TYR A 1 233 ? 0.740 0.748 15.809 1.00 96.38 233 TYR A C 1
ATOM 1900 O O . TYR A 1 233 ? 0.345 0.825 16.972 1.00 96.38 233 TYR A O 1
ATOM 1908 N N . LEU A 1 234 ? 0.125 1.363 14.798 1.00 94.94 234 LEU A N 1
ATOM 1909 C CA . LEU A 1 234 ? -1.090 2.162 14.926 1.00 94.94 234 LEU A CA 1
ATOM 1910 C C . LEU A 1 234 ? -2.221 1.354 15.574 1.00 94.94 234 LEU A C 1
ATOM 1912 O O . LEU A 1 234 ? -2.690 1.722 16.653 1.00 94.94 234 LEU A O 1
ATOM 1916 N N . ARG A 1 235 ? -2.603 0.224 14.961 1.00 91.12 235 ARG A N 1
ATOM 1917 C CA . ARG A 1 235 ? -3.710 -0.622 15.436 1.00 91.12 235 ARG A CA 1
ATOM 1918 C C . ARG A 1 235 ? -3.447 -1.156 16.848 1.00 91.12 235 ARG A C 1
ATOM 1920 O O . ARG A 1 235 ? -4.304 -1.069 17.725 1.00 91.12 235 ARG A O 1
ATOM 1927 N N . TRP A 1 236 ? -2.256 -1.706 17.094 1.00 89.31 236 TRP A N 1
ATOM 1928 C CA . TRP A 1 236 ? -2.004 -2.448 18.331 1.00 89.31 236 TRP A CA 1
ATOM 1929 C C . TRP A 1 236 ? -1.492 -1.594 19.496 1.00 89.31 236 TRP A C 1
ATOM 1931 O O . TRP A 1 236 ? -1.872 -1.828 20.643 1.00 89.31 236 TRP A O 1
ATOM 1941 N N . ASN A 1 237 ? -0.607 -0.628 19.242 1.00 88.00 237 ASN A N 1
ATOM 1942 C CA . ASN A 1 237 ? 0.003 0.155 20.319 1.00 88.00 237 ASN A CA 1
ATOM 1943 C C . ASN A 1 237 ? -0.742 1.443 20.626 1.00 88.00 237 ASN A C 1
ATOM 1945 O O . ASN A 1 237 ? -0.658 1.894 21.767 1.00 88.00 237 ASN A O 1
ATOM 1949 N N . ILE A 1 238 ? -1.435 2.029 19.648 1.00 86.75 238 ILE A N 1
ATOM 1950 C CA . ILE A 1 238 ? -2.122 3.304 19.845 1.00 86.75 238 ILE A CA 1
ATOM 1951 C C . ILE A 1 238 ? -3.619 3.078 20.018 1.00 86.75 238 ILE A C 1
ATOM 1953 O O . ILE A 1 238 ? -4.129 3.355 21.101 1.00 86.75 238 ILE A O 1
ATOM 1957 N N . LEU A 1 239 ? -4.298 2.534 19.003 1.00 84.56 239 LEU A N 1
ATOM 1958 C CA . LEU A 1 239 ? -5.759 2.422 19.008 1.00 84.56 239 LEU A CA 1
ATOM 1959 C C . LEU A 1 239 ? -6.244 1.470 20.101 1.00 84.56 239 LEU A C 1
ATOM 1961 O O . LEU A 1 239 ? -6.932 1.906 21.011 1.00 84.56 239 LEU A O 1
ATOM 1965 N N . ARG A 1 240 ? -5.746 0.230 20.155 1.00 81.62 240 ARG A N 1
ATOM 1966 C CA . ARG A 1 240 ? -6.175 -0.720 21.199 1.00 81.62 240 ARG A CA 1
ATOM 1967 C C . ARG A 1 240 ? -5.888 -0.251 22.632 1.00 81.62 240 ARG A C 1
ATOM 1969 O O . ARG A 1 240 ? -6.638 -0.580 23.546 1.00 81.62 240 ARG A O 1
ATOM 1976 N N . LYS A 1 241 ? -4.798 0.492 22.863 1.00 79.81 241 LYS A N 1
ATOM 1977 C CA . LYS A 1 241 ? -4.519 1.064 24.195 1.00 79.81 241 LYS A CA 1
ATOM 1978 C C . LYS A 1 241 ? -5.450 2.233 24.506 1.00 79.81 241 LYS A C 1
ATOM 1980 O O . LYS A 1 241 ? -5.845 2.384 25.659 1.00 79.81 241 LYS A O 1
ATOM 1985 N N . ALA A 1 242 ? -5.792 3.036 23.499 1.00 75.44 242 ALA A N 1
ATOM 1986 C CA . ALA A 1 242 ? -6.798 4.079 23.627 1.00 75.44 242 ALA A CA 1
ATOM 1987 C C . ALA A 1 242 ? -8.169 3.460 23.933 1.00 75.44 242 ALA A C 1
ATOM 1989 O O . ALA A 1 242 ? -8.755 3.838 24.940 1.00 75.44 242 ALA A O 1
ATOM 1990 N N . ASP A 1 243 ? -8.595 2.439 23.189 1.00 68.06 243 ASP A N 1
ATOM 1991 C CA . ASP A 1 243 ? -9.874 1.744 23.379 1.00 68.06 243 ASP A CA 1
ATOM 1992 C C . ASP A 1 243 ? -9.933 0.977 24.695 1.00 68.06 243 ASP A C 1
ATOM 1994 O O . ASP A 1 243 ? -10.958 0.984 25.354 1.00 68.06 243 ASP A O 1
ATOM 1998 N N . GLY A 1 244 ? -8.838 0.356 25.143 1.00 60.41 244 GLY A N 1
ATOM 1999 C CA . GLY A 1 244 ? -8.785 -0.265 26.471 1.00 60.41 244 GLY A CA 1
ATOM 2000 C C . GLY A 1 244 ? -8.969 0.762 27.592 1.00 60.41 244 GLY A C 1
ATOM 2001 O O . GLY A 1 244 ? -9.702 0.516 28.545 1.00 60.41 244 GLY A O 1
ATOM 2002 N N . SER A 1 245 ? -8.365 1.947 27.445 1.00 54.34 245 SER A N 1
ATOM 2003 C CA . SER A 1 245 ? -8.543 3.048 28.400 1.00 54.34 245 SER A CA 1
ATOM 2004 C C . SER A 1 245 ? -9.920 3.708 28.304 1.00 54.34 245 SER A C 1
ATOM 2006 O O . SER A 1 245 ? -10.439 4.177 29.316 1.00 54.34 245 SER A O 1
ATOM 2008 N N . LEU A 1 246 ? -10.513 3.731 27.104 1.00 53.34 246 LEU A N 1
ATOM 2009 C CA . LEU A 1 246 ? -11.860 4.228 26.870 1.00 53.34 246 LEU A CA 1
ATOM 2010 C C . LEU A 1 246 ? -12.868 3.239 27.438 1.00 53.34 246 LEU A C 1
ATOM 2012 O O . LEU A 1 246 ? -13.693 3.642 28.224 1.00 53.34 246 LEU A O 1
ATOM 2016 N N . ASN A 1 247 ? -12.750 1.945 27.163 1.00 54.84 247 ASN A N 1
ATOM 2017 C CA . ASN A 1 247 ? -13.640 0.921 27.696 1.00 54.84 247 ASN A CA 1
ATOM 2018 C C . ASN A 1 247 ? -13.579 0.849 29.216 1.00 54.84 247 ASN A C 1
ATOM 2020 O O . ASN A 1 247 ? -14.615 0.678 29.833 1.00 54.84 247 ASN A O 1
ATOM 2024 N N . GLU A 1 248 ? -12.423 1.040 29.851 1.00 51.00 248 GLU A N 1
ATOM 2025 C CA . GLU A 1 248 ? -12.368 1.081 31.314 1.00 51.00 248 GLU A CA 1
ATOM 2026 C C . GLU A 1 248 ? -13.017 2.353 31.884 1.00 51.00 248 GLU A C 1
ATOM 2028 O O . GLU A 1 248 ? -13.767 2.281 32.855 1.00 51.00 248 GLU A O 1
ATOM 2033 N N . LYS A 1 249 ? -12.766 3.524 31.283 1.00 56.25 249 LYS A N 1
ATOM 2034 C CA . LYS A 1 249 ? -13.353 4.797 31.733 1.00 56.25 249 LYS A CA 1
ATOM 2035 C C . LYS A 1 249 ? -14.836 4.905 31.413 1.00 56.25 249 LYS A C 1
ATOM 2037 O O . LYS A 1 249 ? -15.592 5.350 32.262 1.00 56.25 249 LYS A O 1
ATOM 2042 N N . THR A 1 250 ? -15.239 4.481 30.225 1.00 53.56 250 THR A N 1
ATOM 2043 C CA . THR A 1 250 ? -16.618 4.406 29.760 1.00 53.56 250 THR A CA 1
ATOM 2044 C C . THR A 1 250 ? -17.351 3.324 30.523 1.00 53.56 250 THR A C 1
ATOM 2046 O O . THR A 1 250 ? -18.413 3.635 31.010 1.00 53.56 250 THR A O 1
ATOM 2049 N N . ALA A 1 251 ? -16.809 2.124 30.764 1.00 52.09 251 ALA A N 1
ATOM 2050 C CA . ALA A 1 251 ? -17.472 1.146 31.636 1.00 52.09 251 ALA A CA 1
ATOM 2051 C C . ALA A 1 251 ? -17.611 1.664 33.072 1.00 52.09 251 ALA A C 1
ATOM 2053 O O . ALA A 1 251 ? -18.662 1.484 33.671 1.00 52.09 251 ALA A O 1
ATOM 2054 N N . LYS A 1 252 ? -16.606 2.366 33.615 1.00 55.91 252 LYS A N 1
ATOM 2055 C CA . LYS A 1 252 ? -16.714 3.020 34.932 1.00 55.91 252 LYS A CA 1
ATOM 2056 C C . LYS A 1 252 ? -17.725 4.169 34.937 1.00 55.91 252 LYS A C 1
ATOM 2058 O O . LYS A 1 252 ? -18.453 4.310 35.907 1.00 55.91 252 LYS A O 1
ATOM 2063 N N . ALA A 1 253 ? -17.798 4.968 33.876 1.00 54.19 253 ALA A N 1
ATOM 2064 C CA . ALA A 1 253 ? -18.763 6.056 33.748 1.00 54.19 253 ALA A CA 1
ATOM 2065 C C . ALA A 1 253 ? -20.186 5.528 33.501 1.00 54.19 253 ALA A C 1
ATOM 2067 O O . ALA A 1 253 ? -21.113 5.982 34.153 1.00 54.19 253 ALA A O 1
ATOM 2068 N N . LEU A 1 254 ? -20.362 4.514 32.650 1.00 50.62 254 LEU A N 1
ATOM 2069 C CA . LEU A 1 254 ? -21.642 3.858 32.377 1.00 50.62 254 LEU A CA 1
ATOM 2070 C C . LEU A 1 254 ? -22.153 3.121 33.619 1.00 50.62 254 LEU A C 1
ATOM 2072 O O . LEU A 1 254 ? -23.324 3.252 33.952 1.00 50.62 254 LEU A O 1
ATOM 2076 N N . ALA A 1 255 ? -21.273 2.423 34.348 1.00 52.81 255 ALA A N 1
ATOM 2077 C CA . ALA A 1 255 ? -21.613 1.774 35.616 1.00 52.81 255 ALA A CA 1
ATOM 2078 C C . ALA A 1 255 ? -22.020 2.775 36.709 1.00 52.81 255 ALA A C 1
ATOM 2080 O O . ALA A 1 255 ? -22.717 2.406 37.648 1.00 52.81 255 ALA A O 1
ATOM 2081 N N . VAL A 1 256 ? -21.595 4.037 36.594 1.00 54.00 256 VAL A N 1
ATOM 2082 C CA . VAL A 1 256 ? -21.974 5.118 37.514 1.00 54.00 256 VAL A CA 1
ATOM 2083 C C . VAL A 1 256 ? -23.209 5.886 37.023 1.00 54.00 256 VAL A C 1
ATOM 2085 O O . VAL A 1 256 ? -23.888 6.502 37.839 1.00 54.00 256 VAL A O 1
ATOM 2088 N N . GLN A 1 257 ? -23.523 5.858 35.722 1.00 48.66 257 GLN A N 1
ATOM 2089 C CA . GLN A 1 257 ? -24.421 6.849 35.119 1.00 48.66 257 GLN A CA 1
ATOM 2090 C C . GLN A 1 257 ? -25.604 6.284 34.322 1.00 48.66 257 GLN A C 1
ATOM 2092 O O . GLN A 1 257 ? -26.525 7.044 34.039 1.00 48.66 257 GLN A O 1
ATOM 2097 N N . ILE A 1 258 ? -25.642 4.991 33.982 1.00 50.91 258 ILE A N 1
ATOM 2098 C CA . ILE A 1 258 ? -26.765 4.417 33.224 1.00 50.91 258 ILE A CA 1
ATOM 2099 C C . ILE A 1 258 ? -27.275 3.164 33.928 1.00 50.91 258 ILE A C 1
ATOM 2101 O O . ILE A 1 258 ? -26.939 2.037 33.570 1.00 50.91 258 ILE A O 1
ATOM 2105 N N . LYS A 1 259 ? -28.144 3.369 34.918 1.00 67.38 259 LYS A N 1
ATOM 2106 C CA . LYS A 1 259 ? -29.151 2.359 35.229 1.00 67.38 259 LYS A CA 1
ATOM 2107 C C . LYS A 1 259 ? -30.149 2.396 34.078 1.00 67.38 259 LYS A C 1
ATOM 2109 O O . LYS A 1 259 ? -31.023 3.255 34.057 1.00 67.38 259 LYS A O 1
ATOM 2114 N N . ALA A 1 260 ? -29.939 1.566 33.059 1.00 76.44 260 ALA A N 1
ATOM 2115 C CA . ALA A 1 260 ? -30.878 1.519 31.946 1.00 76.44 260 ALA A CA 1
ATOM 2116 C C . ALA A 1 260 ? -32.249 1.113 32.497 1.00 76.44 260 ALA A C 1
ATOM 2118 O O . ALA A 1 260 ? -32.346 0.177 33.305 1.00 76.44 260 ALA A O 1
ATOM 2119 N N . LYS A 1 261 ? -33.288 1.844 32.096 1.00 88.44 261 LYS A N 1
ATOM 2120 C CA . LYS A 1 261 ? -34.646 1.524 32.513 1.00 88.44 261 LYS A CA 1
ATOM 2121 C C . LYS A 1 261 ? -35.183 0.416 31.623 1.00 88.44 261 LYS A C 1
ATOM 2123 O O . LYS A 1 261 ? -35.135 0.524 30.396 1.00 88.44 261 LYS A O 1
ATOM 2128 N N . VAL A 1 262 ? -35.647 -0.670 32.225 1.00 89.75 262 VAL A N 1
ATOM 2129 C CA . VAL A 1 262 ? -36.065 -1.865 31.481 1.00 89.75 262 VAL A CA 1
ATOM 2130 C C . VAL A 1 262 ? -37.558 -2.066 31.668 1.00 89.75 262 VAL A C 1
ATOM 2132 O O . VAL A 1 262 ? -37.995 -2.360 32.771 1.00 89.75 262 VAL A O 1
ATOM 2135 N N . CYS A 1 263 ? -38.350 -1.938 30.607 1.00 92.88 263 CYS A N 1
ATOM 2136 C CA . CYS A 1 263 ? -39.773 -2.257 30.678 1.00 92.88 263 CYS A CA 1
ATOM 2137 C C . CYS A 1 263 ? -39.967 -3.764 30.484 1.00 92.88 263 CYS A C 1
ATOM 2139 O O . CYS A 1 263 ? -39.558 -4.301 29.457 1.00 92.88 263 CYS A O 1
ATOM 2141 N N . ILE A 1 264 ? -40.552 -4.448 31.465 1.00 92.38 264 ILE A N 1
ATOM 2142 C CA . ILE A 1 264 ? -40.902 -5.869 31.393 1.00 92.38 264 ILE A CA 1
ATOM 2143 C C . ILE A 1 264 ? -42.389 -5.971 31.068 1.00 92.38 264 ILE A C 1
ATOM 2145 O O . ILE A 1 264 ? -43.213 -5.419 31.792 1.00 92.38 264 ILE A O 1
ATOM 2149 N N . VAL A 1 265 ? -42.722 -6.706 30.014 1.00 91.25 265 VAL A N 1
ATOM 2150 C CA . VAL A 1 265 ? -44.089 -6.997 29.587 1.00 91.25 265 VAL A CA 1
ATOM 2151 C C . VAL A 1 265 ? -44.253 -8.512 29.575 1.00 91.25 265 VAL A C 1
ATOM 2153 O O . VAL A 1 265 ? -43.669 -9.195 28.733 1.00 91.25 265 VAL A O 1
ATOM 2156 N N . ASP A 1 266 ? -45.001 -9.042 30.534 1.00 89.94 266 ASP A N 1
ATOM 2157 C CA . ASP A 1 266 ? -45.233 -10.481 30.690 1.00 89.94 266 ASP A CA 1
ATOM 2158 C C . ASP A 1 266 ? -46.679 -10.717 31.131 1.00 89.94 266 ASP A C 1
ATOM 2160 O O . ASP A 1 266 ? -47.191 -9.971 31.970 1.00 89.94 266 ASP A O 1
ATOM 2164 N N . ASN A 1 267 ? -47.334 -11.745 30.589 1.00 87.19 267 ASN A N 1
ATOM 2165 C CA . ASN A 1 267 ? -48.642 -12.161 31.090 1.00 87.19 267 ASN A CA 1
ATOM 2166 C C . ASN A 1 267 ? -48.526 -12.940 32.410 1.00 87.19 267 ASN A C 1
ATOM 2168 O O . ASN A 1 267 ? -49.477 -12.960 33.197 1.00 87.19 267 ASN A O 1
ATOM 2172 N N . ASP A 1 268 ? -47.387 -13.591 32.666 1.00 88.25 268 ASP A N 1
ATOM 2173 C CA . ASP A 1 268 ? -47.094 -14.266 33.924 1.00 88.25 268 ASP A CA 1
ATOM 2174 C C . ASP A 1 268 ? -46.375 -13.317 34.891 1.00 88.25 268 ASP A C 1
ATOM 2176 O O . ASP A 1 268 ? -45.158 -13.115 34.863 1.00 88.25 268 ASP A O 1
ATOM 2180 N N . MET A 1 269 ? -47.141 -12.777 35.839 1.00 88.25 269 MET A N 1
ATOM 2181 C CA . MET A 1 269 ? -46.616 -11.907 36.894 1.00 88.25 269 MET A CA 1
ATOM 2182 C C . MET A 1 269 ? -45.543 -12.581 37.765 1.00 88.25 269 MET A C 1
ATOM 2184 O O . MET A 1 269 ? -44.746 -11.889 38.402 1.00 88.25 269 MET A O 1
ATOM 2188 N N . THR A 1 270 ? -45.493 -13.913 37.816 1.00 87.38 270 THR A N 1
ATOM 2189 C CA . THR A 1 270 ? -44.442 -14.653 38.527 1.00 87.38 270 THR A CA 1
ATOM 2190 C C . THR A 1 270 ? -43.099 -14.474 37.825 1.00 87.38 270 THR A C 1
ATOM 2192 O O . THR A 1 270 ? -42.096 -14.150 38.468 1.00 87.38 270 THR A O 1
ATOM 2195 N N . MET A 1 271 ? -43.091 -14.615 36.498 1.00 85.25 271 MET A N 1
ATOM 2196 C CA . MET A 1 271 ? -41.912 -14.403 35.667 1.00 85.25 271 MET A CA 1
ATOM 2197 C C . MET A 1 271 ? -41.521 -12.922 35.621 1.00 85.25 271 MET A C 1
ATOM 2199 O O . MET A 1 271 ? -40.346 -12.599 35.814 1.00 85.25 271 MET A O 1
ATOM 2203 N N . ALA A 1 272 ? -42.491 -12.008 35.507 1.00 87.06 272 ALA A N 1
ATOM 2204 C CA . ALA A 1 272 ? -42.231 -10.569 35.577 1.00 87.06 272 ALA A CA 1
ATOM 2205 C C . ALA A 1 272 ? -41.492 -10.176 36.868 1.00 87.06 272 ALA A C 1
ATOM 2207 O O . ALA A 1 272 ? -40.487 -9.464 36.822 1.00 87.06 272 ALA A O 1
ATOM 2208 N N . HIS A 1 273 ? -41.933 -10.678 38.029 1.00 87.00 273 HIS A N 1
ATOM 2209 C CA . HIS A 1 273 ? -41.266 -10.418 39.309 1.00 87.00 273 HIS A CA 1
ATOM 2210 C C . HIS A 1 273 ? -39.896 -11.097 39.425 1.00 87.00 273 HIS A C 1
ATOM 2212 O O . HIS A 1 273 ? -38.975 -10.523 40.016 1.00 87.00 273 HIS A O 1
ATOM 2218 N N . TYR A 1 274 ? -39.727 -12.291 38.851 1.00 89.00 274 TYR A N 1
ATOM 2219 C CA . TYR A 1 274 ? -38.419 -12.939 38.765 1.00 89.00 274 TYR A CA 1
ATOM 2220 C C . TYR A 1 274 ? -37.428 -12.084 37.960 1.00 89.00 274 TYR A C 1
ATOM 2222 O O . TYR A 1 274 ? -36.321 -11.798 38.431 1.00 89.00 274 TYR A O 1
ATOM 2230 N N . LEU A 1 275 ? -37.841 -11.616 36.778 1.00 84.50 275 LEU A N 1
ATOM 2231 C CA . LEU A 1 275 ? -37.049 -10.733 35.924 1.00 84.50 275 LEU A CA 1
ATOM 2232 C C . LEU A 1 275 ? -36.771 -9.393 36.605 1.00 84.50 275 LEU A C 1
ATOM 2234 O O . LEU A 1 275 ? -35.631 -8.936 36.579 1.00 84.50 275 LEU A O 1
ATOM 2238 N N . LEU A 1 276 ? -37.757 -8.808 37.288 1.00 89.00 276 LEU A N 1
ATOM 2239 C CA . LEU A 1 276 ? -37.598 -7.591 38.086 1.00 89.00 276 LEU A CA 1
ATOM 2240 C C . LEU A 1 276 ? -36.482 -7.762 39.128 1.00 89.00 276 LEU A C 1
ATOM 2242 O O . LEU A 1 276 ? -35.551 -6.957 39.174 1.00 89.00 276 LEU A O 1
ATOM 2246 N N . ALA A 1 277 ? -36.524 -8.827 39.935 1.00 83.75 277 ALA A N 1
ATOM 2247 C CA . ALA A 1 277 ? -35.509 -9.095 40.954 1.00 83.75 277 ALA A CA 1
ATOM 2248 C C . ALA A 1 277 ? -34.120 -9.323 40.331 1.00 83.75 277 ALA A C 1
ATOM 2250 O O . ALA A 1 277 ? -33.112 -8.794 40.814 1.00 83.75 277 ALA A O 1
ATOM 2251 N N . LYS A 1 278 ? -34.061 -10.068 39.220 1.00 86.94 278 LYS A N 1
ATOM 2252 C CA . LYS A 1 278 ? -32.813 -10.366 38.514 1.00 86.94 278 LYS A CA 1
ATOM 2253 C C . LYS A 1 278 ? -32.191 -9.113 37.900 1.00 86.94 278 LYS A C 1
ATOM 2255 O O . LYS A 1 278 ? -31.006 -8.863 38.117 1.00 86.94 278 LYS A O 1
ATOM 2260 N N . LEU A 1 279 ? -32.976 -8.304 37.197 1.00 84.44 279 LEU A N 1
ATOM 2261 C CA . LEU A 1 279 ? -32.535 -7.060 36.567 1.00 84.44 279 LEU A CA 1
ATOM 2262 C C . LEU A 1 279 ? -32.139 -6.012 37.616 1.00 84.44 279 LEU A C 1
ATOM 2264 O O . LEU A 1 279 ? -31.094 -5.378 37.478 1.00 84.44 279 LEU A O 1
ATOM 2268 N N . THR A 1 280 ? -32.880 -5.915 38.723 1.00 84.19 280 THR A N 1
ATOM 2269 C CA . THR A 1 280 ? -32.511 -5.053 39.860 1.00 84.19 280 THR A CA 1
ATOM 2270 C C . THR A 1 280 ? -31.151 -5.454 40.442 1.00 84.19 280 THR A C 1
ATOM 2272 O O . THR A 1 280 ? -30.309 -4.595 40.698 1.00 84.19 280 THR A O 1
ATOM 2275 N N . SER A 1 281 ? -30.872 -6.759 40.583 1.00 79.25 281 SER A N 1
ATOM 2276 C CA . SER A 1 281 ? -29.562 -7.242 41.061 1.00 79.25 281 SER A CA 1
ATOM 2277 C C . SER A 1 281 ? -28.397 -6.919 40.112 1.00 79.25 281 SER A C 1
ATOM 2279 O O . SER A 1 281 ? -27.247 -6.849 40.541 1.00 79.25 281 SER A O 1
ATOM 2281 N N . MET A 1 282 ? -28.695 -6.683 38.832 1.00 78.19 282 MET A N 1
ATOM 2282 C CA . MET A 1 282 ? -27.739 -6.258 37.806 1.00 78.19 282 MET A CA 1
ATOM 2283 C C . MET A 1 282 ? -27.636 -4.729 37.683 1.00 78.19 282 MET A C 1
ATOM 2285 O O . MET A 1 282 ? -26.962 -4.240 36.782 1.00 78.19 282 MET A O 1
ATOM 2289 N N . SER A 1 283 ? -28.243 -3.974 38.606 1.00 81.62 283 SER A N 1
ATOM 2290 C CA . SER A 1 283 ? -28.281 -2.503 38.611 1.00 81.62 283 SER A CA 1
ATOM 2291 C C . SER A 1 283 ? -29.103 -1.863 37.480 1.00 81.62 283 SER A C 1
ATOM 2293 O O . SER A 1 283 ? -28.862 -0.708 37.141 1.00 81.62 283 SER A O 1
ATOM 2295 N N . TYR A 1 284 ? -30.085 -2.569 36.914 1.00 84.31 284 TYR A N 1
ATOM 2296 C CA . TYR A 1 284 ? -31.103 -1.949 36.053 1.00 84.31 284 TYR A CA 1
ATOM 2297 C C . TYR A 1 284 ? -32.223 -1.311 36.889 1.00 84.31 284 TYR A C 1
ATOM 2299 O O . TYR A 1 284 ? -32.382 -1.630 38.069 1.00 84.31 284 TYR A O 1
ATOM 2307 N N . GLU A 1 285 ? -33.020 -0.437 36.268 1.00 88.12 285 GLU A N 1
ATOM 2308 C CA . GLU A 1 285 ? -34.274 0.092 36.830 1.00 88.12 285 GLU A CA 1
ATOM 2309 C C . GLU A 1 285 ? -35.464 -0.535 36.096 1.00 88.12 285 GLU A C 1
ATOM 2311 O O . GLU A 1 285 ? -35.984 0.052 35.143 1.00 88.12 285 GLU A O 1
ATOM 2316 N N . PRO A 1 286 ? -35.854 -1.772 36.449 1.00 90.19 286 PRO A N 1
ATOM 2317 C CA . PRO A 1 286 ? -36.939 -2.431 35.756 1.00 90.19 286 PRO A CA 1
ATOM 2318 C C . PRO A 1 286 ? -38.304 -1.865 36.177 1.00 90.19 286 PRO A C 1
ATOM 2320 O O . PRO A 1 286 ? -38.548 -1.615 37.358 1.00 90.19 286 PRO A O 1
ATOM 2323 N N . VAL A 1 287 ? -39.198 -1.701 35.206 1.00 93.06 287 VAL A N 1
ATOM 2324 C CA . VAL A 1 287 ? -40.594 -1.282 35.370 1.00 93.06 287 VAL A CA 1
ATOM 2325 C C . VAL A 1 287 ? -41.466 -2.351 34.727 1.00 93.06 287 VAL A C 1
ATOM 2327 O O . VAL A 1 287 ? -41.240 -2.720 33.578 1.00 93.06 287 VAL A O 1
ATOM 2330 N N . ILE A 1 288 ? -42.438 -2.885 35.461 1.00 93.88 288 ILE A N 1
ATOM 2331 C CA . ILE A 1 288 ? -43.367 -3.882 34.917 1.00 93.88 288 ILE A CA 1
ATOM 2332 C C . ILE A 1 288 ? -44.541 -3.139 34.284 1.00 93.88 288 ILE A C 1
ATOM 2334 O O . ILE A 1 288 ? -45.145 -2.297 34.940 1.00 93.88 288 ILE A O 1
ATOM 2338 N N . ALA A 1 289 ? -44.864 -3.474 33.038 1.00 93.12 289 ALA A N 1
ATOM 2339 C CA . ALA A 1 289 ? -46.117 -3.104 32.402 1.00 93.12 289 ALA A CA 1
ATOM 2340 C C . ALA A 1 289 ? -47.060 -4.309 32.441 1.00 93.12 289 ALA A C 1
ATOM 2342 O O . ALA A 1 289 ? -46.749 -5.370 31.901 1.00 93.12 289 ALA A O 1
ATOM 2343 N N . SER A 1 290 ? -48.218 -4.142 33.070 1.00 87.06 290 SER A N 1
ATOM 2344 C CA . SER A 1 290 ? -49.243 -5.183 33.191 1.00 87.06 290 SER A CA 1
ATOM 2345 C C . SER A 1 290 ? -50.000 -5.442 31.885 1.00 87.06 290 SER A C 1
ATOM 2347 O O . SER A 1 290 ? -50.675 -6.460 31.748 1.00 87.06 290 SER A O 1
ATOM 2349 N N . ASN A 1 291 ? -49.923 -4.511 30.931 1.00 84.81 291 ASN A N 1
ATOM 2350 C CA . ASN A 1 291 ? -50.580 -4.593 29.633 1.00 84.81 291 ASN A CA 1
ATOM 2351 C C . ASN A 1 291 ? -49.871 -3.693 28.592 1.00 84.81 291 ASN A C 1
ATOM 2353 O O . ASN A 1 291 ? -49.042 -2.852 28.957 1.00 84.81 291 ASN A O 1
ATOM 2357 N N . PRO A 1 292 ? -50.190 -3.836 27.291 1.00 82.75 292 PRO A N 1
ATOM 2358 C CA . PRO A 1 292 ? -49.556 -3.038 26.245 1.00 82.75 292 PRO A CA 1
ATOM 2359 C C . PRO A 1 292 ? -49.795 -1.524 26.332 1.00 82.75 292 PRO A C 1
ATOM 2361 O O . PRO A 1 292 ? -48.916 -0.758 25.946 1.00 82.75 292 PRO A O 1
ATOM 2364 N N . GLU A 1 293 ? -50.945 -1.071 26.841 1.00 85.00 293 GLU A N 1
ATOM 2365 C CA . GLU A 1 293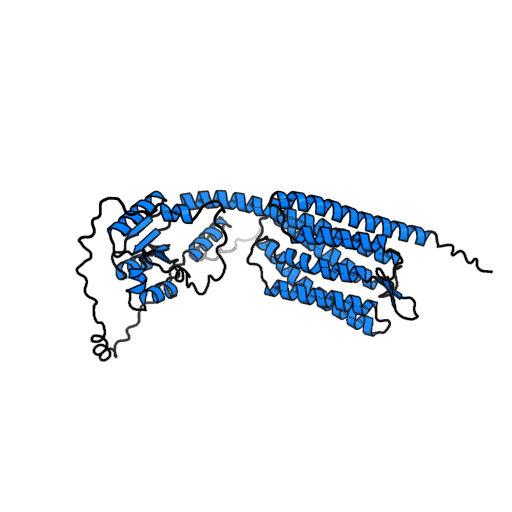 ? -51.238 0.365 26.989 1.00 85.00 293 GLU A CA 1
ATOM 2366 C C . GLU A 1 293 ? -50.326 1.010 28.041 1.00 85.00 293 GLU A C 1
ATOM 2368 O O . GLU A 1 293 ? -49.765 2.081 27.812 1.00 85.00 293 GLU A O 1
ATOM 2373 N N . GLU A 1 294 ? -50.108 0.321 29.163 1.00 88.75 294 GLU A N 1
ATOM 2374 C CA . GLU A 1 294 ? -49.171 0.743 30.206 1.00 88.75 294 GLU A CA 1
ATOM 2375 C C . GLU A 1 294 ? -47.727 0.763 29.689 1.00 88.75 294 GLU A C 1
ATOM 2377 O O . GLU A 1 294 ? -46.984 1.703 29.962 1.00 88.75 294 GLU A O 1
ATOM 2382 N N . MET A 1 295 ? -47.343 -0.219 28.867 1.00 90.81 295 MET A N 1
ATOM 2383 C CA . MET A 1 295 ? -46.040 -0.220 28.200 1.00 90.81 295 MET A CA 1
ATOM 2384 C C . MET A 1 295 ? -45.879 1.016 27.301 1.00 90.81 295 MET A C 1
ATOM 2386 O O . MET A 1 295 ? -44.840 1.671 27.368 1.00 90.81 295 MET A O 1
ATOM 2390 N N . TYR A 1 296 ? -46.879 1.371 26.487 1.00 87.62 296 TYR A N 1
ATOM 2391 C CA . TYR A 1 296 ? -46.809 2.591 25.674 1.00 87.62 296 TYR A CA 1
ATOM 2392 C C . TYR A 1 296 ? -46.701 3.849 26.534 1.00 87.62 296 TYR A C 1
ATOM 2394 O O . TYR A 1 296 ? -45.870 4.700 26.235 1.00 87.62 296 TYR A O 1
ATOM 2402 N N . ALA A 1 297 ? -47.445 3.936 27.641 1.00 89.19 297 ALA A N 1
ATOM 2403 C CA . ALA A 1 297 ? -47.339 5.058 28.571 1.00 89.19 297 ALA A CA 1
ATOM 2404 C C . ALA A 1 297 ? -45.925 5.187 29.173 1.00 89.19 297 ALA A C 1
ATOM 2406 O O . ALA A 1 297 ? -45.384 6.291 29.248 1.00 89.19 297 ALA A O 1
ATOM 2407 N N . ILE A 1 298 ? -45.294 4.065 29.538 1.00 87.69 298 ILE A N 1
ATOM 2408 C CA . ILE A 1 298 ? -43.908 4.015 30.034 1.00 87.69 298 ILE A CA 1
ATOM 2409 C C . ILE A 1 298 ? -42.922 4.465 28.943 1.00 87.69 298 ILE A C 1
ATOM 2411 O O . ILE A 1 298 ? -41.989 5.227 29.213 1.00 87.69 298 ILE A O 1
ATOM 2415 N N . ILE A 1 299 ? -43.118 4.021 27.698 1.00 87.00 299 ILE A N 1
ATOM 2416 C CA . ILE A 1 299 ? -42.271 4.407 26.562 1.00 87.00 299 ILE A CA 1
ATOM 2417 C C . ILE A 1 299 ? -42.414 5.906 26.260 1.00 87.00 299 ILE A C 1
ATOM 2419 O O . ILE A 1 299 ? -41.402 6.597 26.121 1.00 87.00 299 ILE A O 1
ATOM 2423 N N . ASP A 1 300 ? -43.643 6.421 26.206 1.00 87.38 300 ASP A N 1
ATOM 2424 C CA . ASP A 1 300 ? -43.947 7.829 25.930 1.00 87.38 300 ASP A CA 1
ATOM 2425 C C . ASP A 1 300 ? -43.415 8.756 27.029 1.00 87.38 300 ASP A C 1
ATOM 2427 O O . ASP A 1 300 ? -42.893 9.836 26.740 1.00 87.38 300 ASP A O 1
ATOM 2431 N N . ALA A 1 301 ? -43.450 8.308 28.288 1.00 88.69 301 ALA A N 1
ATOM 2432 C CA . ALA A 1 301 ? -42.830 9.003 29.414 1.00 88.69 301 ALA A CA 1
ATOM 2433 C C . ALA A 1 301 ? -41.286 8.982 29.368 1.00 88.69 301 ALA A C 1
ATOM 2435 O O . ALA A 1 301 ? -40.625 9.672 30.149 1.00 88.69 301 ALA A O 1
ATOM 2436 N N . GLY A 1 302 ? -40.682 8.212 28.455 1.00 86.44 302 GLY A N 1
ATOM 2437 C CA . GLY A 1 302 ? -39.234 8.022 28.381 1.00 86.44 302 GLY A CA 1
ATOM 2438 C C . GLY A 1 302 ? -38.683 7.231 29.569 1.00 86.44 302 GLY A C 1
ATOM 2439 O O . GLY A 1 302 ? -37.528 7.423 29.960 1.00 86.44 302 GLY A O 1
ATOM 2440 N N . GLU A 1 303 ? -39.512 6.371 30.160 1.00 91.00 303 GLU A N 1
ATOM 2441 C CA . GLU A 1 303 ? -39.181 5.530 31.308 1.00 91.00 303 GLU A CA 1
ATOM 2442 C C . GLU A 1 303 ? -38.685 4.135 30.913 1.00 91.00 303 GLU A C 1
ATOM 2444 O O . GLU A 1 303 ? -38.447 3.309 31.786 1.00 91.00 303 GLU A O 1
ATOM 2449 N N . ALA A 1 304 ? -38.456 3.879 29.623 1.00 89.50 304 ALA A N 1
ATOM 2450 C CA . ALA A 1 304 ? -37.845 2.647 29.135 1.00 89.50 304 ALA A CA 1
ATOM 2451 C C . ALA A 1 304 ? -36.762 2.922 28.085 1.00 89.50 304 ALA A C 1
ATOM 2453 O O . ALA A 1 304 ? -36.980 3.650 27.117 1.00 89.50 304 ALA A O 1
ATOM 2454 N N . ASP A 1 305 ? -35.609 2.281 28.262 1.00 85.69 305 ASP A N 1
ATOM 2455 C CA . ASP A 1 305 ? -34.512 2.233 27.291 1.00 85.69 305 ASP A CA 1
ATOM 2456 C C . ASP A 1 305 ? -34.475 0.890 26.538 1.00 85.69 305 ASP A C 1
ATOM 2458 O O . ASP A 1 305 ? -33.963 0.817 25.420 1.00 85.69 305 ASP A O 1
ATOM 2462 N N . VAL A 1 306 ? -35.006 -0.177 27.148 1.00 88.31 306 VAL A N 1
ATOM 2463 C CA . VAL A 1 306 ? -35.075 -1.544 26.605 1.00 88.31 306 VAL A CA 1
ATOM 2464 C C . VAL A 1 306 ? -36.407 -2.174 27.003 1.00 88.31 306 VAL A C 1
ATOM 2466 O O . VAL A 1 306 ? -36.872 -1.964 28.124 1.00 88.31 306 VAL A O 1
ATOM 2469 N N . ILE A 1 307 ? -37.000 -2.970 26.113 1.00 89.62 307 ILE A N 1
ATOM 2470 C CA . ILE A 1 307 ? -38.239 -3.708 26.384 1.00 89.62 307 ILE A CA 1
ATOM 2471 C C . ILE A 1 307 ? -37.926 -5.204 26.439 1.00 89.62 307 ILE A C 1
ATOM 2473 O O . ILE A 1 307 ? -37.368 -5.756 25.494 1.00 89.62 307 ILE A O 1
ATOM 2477 N N . PHE A 1 308 ? -38.295 -5.861 27.533 1.00 90.75 308 PHE A N 1
ATOM 2478 C CA . PHE A 1 308 ? -38.323 -7.313 27.676 1.00 90.75 308 PHE A CA 1
ATOM 2479 C C . PHE A 1 308 ? -39.770 -7.757 27.541 1.00 90.75 308 PHE A C 1
ATOM 2481 O O . PHE A 1 308 ? -40.599 -7.360 28.351 1.00 90.75 308 PHE A O 1
ATOM 2488 N N . MET A 1 309 ? -40.082 -8.570 26.539 1.00 89.69 309 MET A N 1
ATOM 2489 C CA . MET A 1 309 ? -41.457 -8.967 26.247 1.00 89.69 309 MET A CA 1
ATOM 2490 C C . MET A 1 309 ? -41.581 -10.485 26.146 1.00 89.69 309 MET A C 1
ATOM 2492 O O . MET A 1 309 ? -40.792 -11.128 25.456 1.00 89.69 309 MET A O 1
ATOM 2496 N N . GLU A 1 310 ? -42.578 -11.064 26.804 1.00 87.31 310 GLU A N 1
ATOM 2497 C CA . GLU A 1 310 ? -42.927 -12.468 26.599 1.00 87.31 310 GLU A CA 1
ATOM 2498 C C . GLU A 1 310 ? -43.350 -12.685 25.130 1.00 87.31 310 GLU A C 1
ATOM 2500 O O . GLU A 1 310 ? -44.133 -11.919 24.565 1.00 87.31 310 GLU A O 1
ATOM 2505 N N . TYR A 1 311 ? -42.850 -13.739 24.486 1.00 81.38 311 TYR A N 1
ATOM 2506 C CA . TYR A 1 311 ? -43.130 -14.061 23.085 1.00 81.38 311 TYR A CA 1
ATOM 2507 C C . TYR A 1 311 ? -44.637 -14.220 22.826 1.00 81.38 311 TYR A C 1
ATOM 2509 O O . TYR A 1 311 ? -45.142 -13.742 21.812 1.00 81.38 311 TYR A O 1
ATOM 2517 N N . GLY A 1 312 ? -45.371 -14.803 23.782 1.00 79.12 312 GLY A N 1
ATOM 2518 C CA . GLY A 1 312 ? -46.828 -14.919 23.724 1.00 79.12 312 GLY A CA 1
ATOM 2519 C C . GLY A 1 312 ? -47.539 -13.563 23.677 1.00 79.12 312 GLY A C 1
ATOM 2520 O O . GLY A 1 312 ? -48.497 -13.412 22.927 1.00 79.12 312 GLY A O 1
ATOM 2521 N N . VAL A 1 313 ? -47.041 -12.547 24.394 1.00 74.50 313 VAL A N 1
ATOM 2522 C CA . VAL A 1 313 ? -47.547 -11.161 24.305 1.00 74.50 313 VAL A CA 1
ATOM 2523 C C . VAL A 1 313 ? -47.241 -10.556 22.936 1.00 74.50 313 VAL A C 1
ATOM 2525 O O . VAL A 1 313 ? -48.092 -9.889 22.346 1.00 74.50 313 VAL A O 1
ATOM 2528 N N . ALA A 1 314 ? -46.039 -10.808 22.411 1.00 70.81 314 ALA A N 1
ATOM 2529 C CA . ALA A 1 314 ? -45.627 -10.306 21.105 1.00 70.81 314 ALA A CA 1
ATOM 2530 C C . ALA A 1 314 ? -46.473 -10.890 19.955 1.00 70.81 314 ALA A C 1
ATOM 2532 O O . ALA A 1 314 ? -46.716 -10.192 18.970 1.00 70.81 314 ALA A O 1
ATOM 2533 N N . GLU A 1 315 ? -46.938 -12.138 20.073 1.00 68.94 315 GLU A N 1
ATOM 2534 C CA . GLU A 1 315 ? -47.826 -12.774 19.089 1.00 68.94 315 GLU A CA 1
ATOM 2535 C C . GLU A 1 315 ? -49.322 -12.507 19.318 1.00 68.94 315 GLU A C 1
ATOM 2537 O O . GLU A 1 315 ? -50.066 -12.419 18.342 1.00 68.94 315 GLU A O 1
ATOM 2542 N N . ALA A 1 316 ? -49.776 -12.395 20.573 1.00 58.94 316 ALA A N 1
ATOM 2543 C CA . ALA A 1 316 ? -51.194 -12.231 20.914 1.00 58.94 316 ALA A CA 1
ATOM 2544 C C . ALA A 1 316 ? -51.721 -10.803 20.713 1.00 58.94 316 ALA A C 1
ATOM 2546 O O . ALA A 1 316 ? -52.938 -10.600 20.673 1.00 58.94 316 ALA A O 1
ATOM 2547 N N . GLY A 1 317 ? -50.835 -9.813 20.576 1.00 55.34 317 GLY A N 1
ATOM 2548 C CA . GLY A 1 317 ? -51.233 -8.498 20.088 1.00 55.34 317 GLY A CA 1
ATOM 2549 C C . GLY A 1 317 ? -51.848 -8.619 18.693 1.00 55.34 317 GLY A C 1
ATOM 2550 O O . GLY A 1 317 ? -51.390 -9.412 17.869 1.00 55.34 317 GLY A O 1
ATOM 2551 N N . GLU A 1 318 ? -52.865 -7.809 18.380 1.00 53.28 318 GLU A N 1
ATOM 2552 C CA . GLU A 1 318 ? -53.190 -7.556 16.974 1.00 53.28 318 GLU A CA 1
ATOM 2553 C C . GLU A 1 318 ? -51.879 -7.255 16.225 1.00 53.28 318 GLU A C 1
ATOM 2555 O O . GLU A 1 318 ? -50.965 -6.655 16.795 1.00 53.28 318 GLU A O 1
ATOM 2560 N N . HIS A 1 319 ? -51.752 -7.681 14.963 1.00 49.94 319 HIS A N 1
ATOM 2561 C CA . HIS A 1 319 ? -50.528 -7.559 14.147 1.00 49.94 319 HIS A CA 1
ATOM 2562 C C . HIS A 1 319 ? -49.887 -6.142 14.097 1.00 49.94 319 HIS A C 1
ATOM 2564 O O . HIS A 1 319 ? -48.832 -5.965 13.480 1.00 49.94 319 HIS A O 1
ATOM 2570 N N . SER A 1 320 ? -50.520 -5.134 14.701 1.00 54.84 320 SER A N 1
ATOM 2571 C CA . SER A 1 320 ? -50.033 -3.787 14.977 1.00 54.84 320 SER A CA 1
ATOM 2572 C C . SER A 1 320 ? -48.989 -3.706 16.098 1.00 54.84 320 SER A C 1
ATOM 2574 O O . SER A 1 320 ? -48.023 -2.979 15.915 1.00 54.84 320 SER A O 1
ATOM 2576 N N . LEU A 1 321 ? -49.079 -4.456 17.206 1.00 60.34 321 LEU A N 1
ATOM 2577 C CA . LEU A 1 321 ? -48.307 -4.123 18.420 1.00 60.34 321 LEU A CA 1
ATOM 2578 C C . LEU A 1 321 ? -46.776 -4.196 18.240 1.00 60.34 321 LEU A C 1
ATOM 2580 O O . LEU A 1 321 ? -46.100 -3.182 18.439 1.00 60.34 321 LEU A O 1
ATOM 2584 N N . PRO A 1 322 ? -46.185 -5.324 17.785 1.00 58.12 322 PRO A N 1
ATOM 2585 C CA . PRO A 1 322 ? -44.742 -5.378 17.557 1.00 58.12 322 PRO A CA 1
ATOM 2586 C C . PRO A 1 322 ? -44.341 -4.419 16.437 1.00 58.12 322 PRO A C 1
ATOM 2588 O O . PRO A 1 322 ? -43.296 -3.778 16.496 1.00 58.12 322 PRO A O 1
ATOM 2591 N N . ARG A 1 323 ? -45.197 -4.285 15.418 1.00 60.62 323 ARG A N 1
ATOM 2592 C CA . ARG A 1 323 ? -44.967 -3.418 14.264 1.00 60.62 323 ARG A CA 1
ATOM 2593 C C . ARG A 1 323 ? -44.822 -1.965 14.720 1.00 60.62 323 ARG A C 1
ATOM 2595 O O . ARG A 1 323 ? -43.805 -1.345 14.431 1.00 60.62 323 ARG A O 1
ATOM 2602 N N . ASP A 1 324 ? -45.757 -1.459 15.505 1.00 64.06 324 ASP A N 1
ATOM 2603 C CA . ASP A 1 324 ? -45.761 -0.085 15.991 1.00 64.06 324 ASP A CA 1
ATOM 2604 C C . ASP A 1 324 ? -44.607 0.178 16.961 1.00 64.06 324 ASP A C 1
ATOM 2606 O O . ASP A 1 324 ? -43.976 1.227 16.879 1.00 64.06 324 ASP A O 1
ATOM 2610 N N . ILE A 1 325 ? -44.226 -0.790 17.799 1.00 64.25 325 ILE A N 1
ATOM 2611 C CA . ILE A 1 325 ? -43.043 -0.660 18.665 1.00 64.25 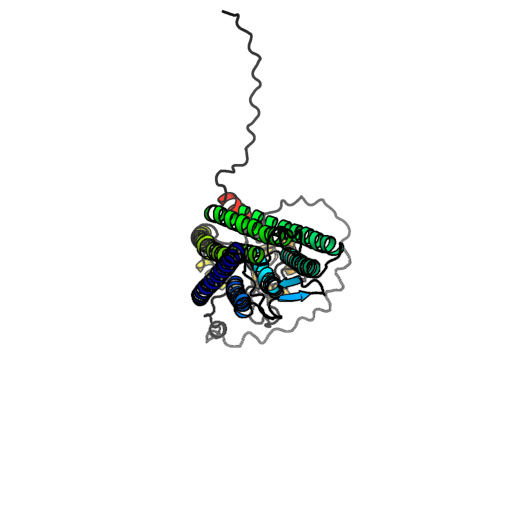325 ILE A CA 1
ATOM 2612 C C . ILE A 1 325 ? -41.756 -0.572 17.830 1.00 64.25 325 ILE A C 1
ATOM 2614 O O . ILE A 1 325 ? -40.957 0.356 18.001 1.00 64.25 325 ILE A O 1
ATOM 2618 N N . PHE A 1 326 ? -41.564 -1.501 16.887 1.00 60.78 326 PHE A N 1
ATOM 2619 C CA . PHE A 1 326 ? -40.364 -1.553 16.049 1.00 60.78 326 PHE A CA 1
ATOM 2620 C C . PHE A 1 326 ? -40.257 -0.361 15.091 1.00 60.78 326 PHE A C 1
ATOM 2622 O O . PHE A 1 326 ? -39.145 0.099 14.816 1.00 60.78 326 PHE A O 1
ATOM 2629 N N . TYR A 1 327 ? -41.382 0.147 14.579 1.00 60.91 327 TYR A N 1
ATOM 2630 C CA . TYR A 1 327 ? -41.387 1.258 13.628 1.00 60.91 327 TYR A CA 1
ATOM 2631 C C . TYR A 1 327 ? -41.423 2.635 14.297 1.00 60.91 327 TYR A C 1
ATOM 2633 O O . TYR A 1 327 ? -40.704 3.523 13.833 1.00 60.91 327 TYR A O 1
ATOM 2641 N N . ASN A 1 328 ? -42.190 2.819 15.376 1.00 67.19 328 ASN A N 1
ATOM 2642 C CA . ASN A 1 328 ? -42.408 4.146 15.959 1.00 67.19 328 ASN A CA 1
ATOM 2643 C C . ASN A 1 328 ? -41.395 4.485 17.058 1.00 67.19 328 ASN A C 1
ATOM 2645 O O . ASN A 1 328 ? -40.940 5.625 17.124 1.00 67.19 328 ASN A O 1
ATOM 2649 N N . PHE A 1 329 ? -40.975 3.511 17.874 1.00 62.47 329 PHE A N 1
ATOM 2650 C CA . PHE A 1 329 ? -40.226 3.809 19.101 1.00 62.47 329 PHE A CA 1
ATOM 2651 C C . PHE A 1 329 ? -38.719 3.524 19.032 1.00 62.47 329 PHE A C 1
ATOM 2653 O O . PHE A 1 329 ? -37.965 4.042 19.852 1.00 62.47 329 PHE A O 1
ATOM 2660 N N . ARG A 1 330 ? -38.235 2.774 18.027 1.00 72.00 330 ARG A N 1
ATOM 2661 C CA . ARG A 1 330 ? -36.802 2.421 17.843 1.00 72.00 330 ARG A CA 1
ATOM 2662 C C . ARG A 1 330 ? -36.109 1.895 19.115 1.00 72.00 330 ARG A C 1
ATOM 2664 O O . ARG A 1 330 ? -34.886 1.998 19.232 1.00 72.00 330 ARG A O 1
ATOM 2671 N N . LEU A 1 331 ? -36.861 1.343 20.063 1.00 78.88 331 LEU A N 1
ATOM 2672 C CA . LEU A 1 331 ? -36.296 0.736 21.259 1.00 78.88 331 LEU A CA 1
ATOM 2673 C C . LEU A 1 331 ? -35.885 -0.712 20.954 1.00 78.88 331 LEU A C 1
ATOM 2675 O O . LEU A 1 331 ? -36.573 -1.398 20.193 1.00 78.88 331 LEU A O 1
ATOM 2679 N N . PRO A 1 332 ? -34.762 -1.194 21.510 1.00 79.62 332 PRO A N 1
ATOM 2680 C CA . PRO A 1 332 ? -34.422 -2.607 21.454 1.00 79.62 332 PRO A CA 1
ATOM 2681 C C . PRO A 1 332 ? -35.463 -3.423 22.233 1.00 79.62 332 PRO A C 1
ATOM 2683 O O . PRO A 1 332 ? -35.727 -3.157 23.407 1.00 79.62 332 PRO A O 1
ATOM 2686 N N . VAL A 1 333 ? -36.035 -4.426 21.565 1.00 84.19 333 VAL A N 1
ATOM 2687 C CA . VAL A 1 333 ? -36.988 -5.379 22.146 1.00 84.19 333 VAL A CA 1
ATOM 2688 C C . VAL A 1 333 ? -36.314 -6.743 22.246 1.00 84.19 333 VAL A C 1
ATOM 2690 O O . VAL A 1 333 ? -35.781 -7.247 21.257 1.00 84.19 333 VAL A O 1
ATOM 2693 N N . ILE A 1 334 ? -36.342 -7.332 23.437 1.00 84.44 334 ILE A N 1
ATOM 2694 C CA . ILE A 1 334 ? -35.856 -8.677 23.732 1.00 84.44 334 ILE A CA 1
ATOM 2695 C C . ILE A 1 334 ? -37.078 -9.543 24.021 1.00 84.44 334 ILE A C 1
ATOM 2697 O O . ILE A 1 334 ? -37.728 -9.380 25.053 1.00 84.44 334 ILE A O 1
ATOM 2701 N N . ALA A 1 335 ? -37.394 -10.445 23.094 1.00 83.31 335 ALA A N 1
ATOM 2702 C CA . ALA A 1 335 ? -38.468 -11.411 23.275 1.00 83.31 335 ALA A CA 1
ATOM 2703 C C . ALA A 1 335 ? -37.952 -12.668 23.998 1.00 83.31 335 ALA A C 1
ATOM 2705 O O . ALA A 1 335 ? -36.875 -13.163 23.659 1.00 83.31 335 ALA A O 1
ATOM 2706 N N . TYR A 1 336 ? -38.705 -13.192 24.966 1.00 80.56 336 TYR A N 1
ATOM 2707 C CA . TYR A 1 336 ? -38.385 -14.435 25.685 1.00 80.56 336 TYR A CA 1
ATOM 2708 C C . TYR A 1 336 ? -39.621 -15.332 25.822 1.00 80.56 336 TYR A C 1
ATOM 2710 O O . TYR A 1 336 ? -40.743 -14.847 25.834 1.00 80.56 336 TYR A O 1
ATOM 2718 N N . GLY A 1 337 ? -39.442 -16.649 25.901 1.00 81.00 337 GLY A N 1
ATOM 2719 C CA . GLY A 1 337 ? -40.549 -17.603 25.983 1.00 81.00 337 GLY A CA 1
ATOM 2720 C C . GLY A 1 337 ? -40.053 -19.047 26.017 1.00 81.00 337 GLY A C 1
ATOM 2721 O O . GLY A 1 337 ? -38.918 -19.315 25.624 1.00 81.00 337 GLY A O 1
ATOM 2722 N N . TYR A 1 338 ? -40.897 -19.958 26.507 1.00 56.53 338 TYR A N 1
ATOM 2723 C CA . TYR A 1 338 ? -40.542 -21.363 26.749 1.00 56.53 338 TYR A CA 1
ATOM 2724 C C . TYR A 1 338 ? -40.564 -22.247 25.488 1.00 56.53 338 TYR A C 1
ATOM 2726 O O . TYR A 1 338 ? -39.828 -23.225 25.438 1.00 56.53 338 TYR A O 1
ATOM 2734 N N . ASP A 1 339 ? -41.316 -21.854 24.454 1.00 57.69 339 ASP A N 1
ATOM 2735 C CA . ASP A 1 339 ? -41.457 -22.582 23.183 1.00 57.69 339 ASP A CA 1
ATOM 2736 C C . ASP A 1 339 ? -41.136 -21.677 21.984 1.00 57.69 339 ASP A C 1
ATOM 2738 O O . ASP A 1 339 ? -41.942 -21.496 21.072 1.00 57.69 339 ASP A O 1
ATOM 2742 N N . ILE A 1 340 ? -39.957 -21.053 21.980 1.00 50.31 340 ILE A N 1
ATOM 2743 C CA . ILE A 1 340 ? -39.478 -20.355 20.782 1.00 50.31 340 ILE A CA 1
ATOM 2744 C C . ILE A 1 340 ? -38.856 -21.421 19.866 1.00 50.31 340 ILE A C 1
ATOM 2746 O O . ILE A 1 340 ? -37.785 -21.935 20.205 1.00 50.31 340 ILE A O 1
ATOM 2750 N N . PRO A 1 341 ? -39.470 -21.796 18.722 1.00 47.47 341 PRO A N 1
ATOM 2751 C CA . PRO A 1 341 ? -38.784 -22.642 17.754 1.00 47.47 341 PRO A CA 1
ATOM 2752 C C . PRO A 1 341 ? -37.468 -21.958 17.364 1.00 47.47 341 PRO A C 1
ATOM 2754 O O . PRO A 1 341 ? -37.446 -20.757 17.112 1.00 47.47 341 PRO A O 1
ATOM 2757 N N . PHE A 1 342 ? -36.358 -22.703 17.328 1.00 43.38 342 PHE A N 1
ATOM 2758 C CA . PHE A 1 342 ? -35.000 -22.167 17.105 1.00 43.38 342 PHE A CA 1
ATOM 2759 C C . PHE A 1 342 ? -34.866 -21.253 15.865 1.00 43.38 342 PHE A C 1
ATOM 2761 O O . PHE A 1 342 ? -33.925 -20.466 15.759 1.00 43.38 342 PHE A O 1
ATOM 2768 N N . ASP A 1 343 ? -35.835 -21.311 14.957 1.00 39.97 343 ASP A N 1
ATOM 2769 C CA . ASP A 1 343 ? -35.892 -20.588 13.695 1.00 39.97 343 ASP A CA 1
ATOM 2770 C C . ASP A 1 343 ? -36.389 -19.126 13.831 1.00 39.97 343 ASP A C 1
ATOM 2772 O O . ASP A 1 343 ? -36.212 -18.334 12.900 1.00 39.97 343 ASP A O 1
ATOM 2776 N N . THR A 1 344 ? -36.996 -18.724 14.961 1.00 38.47 344 THR A N 1
ATOM 2777 C CA . THR A 1 344 ? -37.608 -17.385 15.149 1.00 38.47 344 THR A CA 1
ATOM 2778 C C . THR A 1 344 ? -36.735 -16.354 15.870 1.00 38.47 344 THR A C 1
ATOM 2780 O O . THR A 1 344 ? -37.141 -15.196 15.973 1.00 38.47 344 THR A O 1
ATOM 2783 N N . PHE A 1 345 ? -35.497 -16.676 16.268 1.00 35.78 345 PHE A N 1
ATOM 2784 C CA . PHE A 1 345 ? -34.603 -15.726 16.964 1.00 35.78 345 PHE A CA 1
ATOM 2785 C C . PHE A 1 345 ? -34.021 -14.598 16.076 1.00 35.78 345 PHE A C 1
ATOM 2787 O O . PHE A 1 345 ? -33.061 -13.917 16.443 1.00 35.78 345 PHE A O 1
ATOM 2794 N N . PHE A 1 346 ? -34.593 -14.348 14.896 1.00 33.06 346 PHE A N 1
ATOM 2795 C CA . PHE A 1 346 ? -34.195 -13.216 14.066 1.00 33.06 346 PHE A CA 1
ATOM 2796 C C . PHE A 1 346 ? -34.915 -11.941 14.501 1.00 33.06 346 PHE A C 1
ATOM 2798 O O . PHE A 1 346 ? -36.014 -11.626 14.046 1.00 33.06 346 PHE A O 1
ATOM 2805 N N . LEU A 1 347 ? -34.212 -11.159 15.325 1.00 36.66 347 LEU A N 1
ATOM 2806 C CA . LEU A 1 347 ? -34.344 -9.706 15.434 1.00 36.66 347 LEU A CA 1
ATOM 2807 C C . LEU A 1 347 ? -34.576 -9.087 14.043 1.00 36.66 347 LEU A C 1
ATOM 2809 O O . LEU A 1 347 ? -33.636 -8.813 13.298 1.00 36.66 347 LEU A O 1
ATOM 2813 N N . ARG A 1 348 ? -35.834 -8.825 13.677 1.00 29.77 348 ARG A N 1
ATOM 2814 C CA . ARG A 1 348 ? -36.186 -8.080 12.460 1.00 29.77 348 ARG A CA 1
ATOM 2815 C C . ARG A 1 348 ? -36.112 -6.575 12.721 1.00 29.77 348 ARG A C 1
ATOM 2817 O O . ARG A 1 348 ? -37.063 -5.834 12.502 1.00 29.77 348 ARG A O 1
ATOM 2824 N N . SER A 1 349 ? -34.938 -6.101 13.129 1.00 30.48 349 SER A N 1
ATOM 2825 C CA . SER A 1 349 ? -34.562 -4.711 12.881 1.00 30.48 349 SER A CA 1
ATOM 2826 C C . SER A 1 349 ? -34.095 -4.624 11.433 1.00 30.48 349 SER A C 1
ATOM 2828 O O . SER A 1 349 ? -33.050 -5.163 11.072 1.00 30.48 349 SER A O 1
ATOM 2830 N N . LYS A 1 350 ? -34.842 -3.914 10.582 1.00 30.25 350 LYS A N 1
ATOM 2831 C CA . LYS A 1 350 ? -34.482 -3.666 9.172 1.00 30.25 350 LYS A CA 1
ATOM 2832 C C . LYS A 1 350 ? -33.172 -2.855 9.010 1.00 30.25 350 LYS A C 1
ATOM 2834 O O . LYS A 1 350 ? -32.799 -2.530 7.889 1.00 30.25 350 LYS A O 1
ATOM 2839 N N . HIS A 1 351 ? -32.477 -2.544 10.110 1.00 30.50 351 HIS A N 1
ATOM 2840 C CA . HIS A 1 351 ? -31.189 -1.853 10.141 1.00 30.50 351 HIS A CA 1
ATOM 2841 C C . HIS A 1 351 ? -30.070 -2.588 10.898 1.00 30.50 351 HIS A C 1
ATOM 2843 O O . HIS A 1 351 ? -28.986 -2.029 11.028 1.00 30.50 351 HIS A O 1
ATOM 2849 N N . ILE A 1 352 ? -30.278 -3.827 11.356 1.00 31.12 352 ILE A N 1
ATOM 2850 C CA . ILE A 1 352 ? -29.225 -4.632 11.998 1.00 31.12 352 ILE A CA 1
ATOM 2851 C C . ILE A 1 352 ? -29.156 -5.994 11.301 1.00 31.12 352 ILE A C 1
ATOM 2853 O O . ILE A 1 352 ? -29.513 -7.031 11.844 1.00 31.12 352 ILE A O 1
ATOM 2857 N N . THR A 1 353 ? -28.701 -5.987 10.053 1.00 28.08 353 THR A N 1
ATOM 2858 C CA . THR A 1 353 ? -28.056 -7.157 9.449 1.00 28.08 353 THR A CA 1
ATOM 2859 C C . THR A 1 353 ? -26.561 -6.904 9.466 1.00 28.08 353 THR A C 1
ATOM 2861 O O . THR A 1 353 ? -25.999 -6.549 8.442 1.00 28.08 353 THR A O 1
ATOM 2864 N N . ASP A 1 354 ? -25.956 -7.028 10.646 1.00 26.89 354 ASP A N 1
ATOM 2865 C CA . ASP A 1 354 ? -24.531 -7.310 10.809 1.00 26.89 354 ASP A CA 1
ATOM 2866 C C . ASP A 1 354 ? -24.346 -8.064 12.135 1.00 26.89 354 ASP A C 1
ATOM 2868 O O . ASP A 1 354 ? -24.334 -7.502 13.225 1.00 26.89 354 ASP A O 1
ATOM 2872 N N . THR A 1 355 ? -24.306 -9.388 11.999 1.00 29.77 355 THR A N 1
ATOM 2873 C CA . THR A 1 355 ? -23.568 -10.376 12.798 1.00 29.77 355 THR A CA 1
ATOM 2874 C C . THR A 1 355 ? -23.058 -9.933 14.181 1.00 29.77 355 THR A C 1
ATOM 2876 O O . THR A 1 355 ? -21.997 -9.323 14.305 1.00 29.77 355 THR A O 1
ATOM 2879 N N . ILE A 1 356 ? -23.730 -10.377 15.250 1.00 26.50 356 ILE A N 1
ATOM 2880 C CA . ILE A 1 356 ? -23.120 -10.472 16.584 1.00 26.50 356 ILE A CA 1
ATOM 2881 C C . ILE A 1 356 ? -22.241 -11.731 16.596 1.00 26.50 356 ILE A C 1
ATOM 2883 O O . ILE A 1 356 ? -22.697 -12.828 16.900 1.00 26.50 356 ILE A O 1
ATOM 2887 N N . HIS A 1 357 ? -20.961 -11.583 16.257 1.00 32.09 357 HIS A N 1
ATOM 2888 C CA . HIS A 1 357 ? -19.923 -12.523 16.681 1.00 32.09 357 HIS A CA 1
ATOM 2889 C C . HIS A 1 357 ? -19.120 -11.864 17.798 1.00 32.09 357 HIS A C 1
ATOM 2891 O O . HIS A 1 357 ? -18.296 -10.987 17.543 1.00 32.09 357 HIS A O 1
ATOM 2897 N N . GLY A 1 358 ? -19.363 -12.275 19.043 1.00 30.41 358 GLY A N 1
ATOM 2898 C CA . GLY A 1 358 ? -18.622 -11.731 20.177 1.00 30.41 358 GLY A CA 1
ATOM 2899 C C . GLY A 1 358 ? -19.163 -12.114 21.547 1.00 30.41 358 GLY A C 1
ATOM 2900 O O . GLY A 1 358 ? -19.420 -11.228 22.352 1.00 30.41 358 GLY A O 1
ATOM 2901 N N . LEU A 1 359 ? -19.292 -13.409 21.834 1.00 30.48 359 LEU A N 1
ATOM 2902 C CA . LEU A 1 359 ? -19.193 -13.899 23.212 1.00 30.48 359 LEU A CA 1
ATOM 2903 C C . LEU A 1 359 ? -17.848 -14.633 23.373 1.00 30.48 359 LEU A C 1
ATOM 2905 O O . LEU A 1 359 ? -17.377 -15.234 22.402 1.00 30.48 359 LEU A O 1
ATOM 2909 N N . PRO A 1 360 ? -17.185 -14.552 24.544 1.00 32.78 360 PRO A N 1
ATOM 2910 C CA . PRO A 1 360 ? -15.956 -15.295 24.811 1.00 32.78 360 PRO A CA 1
ATOM 2911 C C . PRO A 1 360 ? -16.227 -16.795 24.663 1.00 32.78 360 PRO A C 1
ATOM 2913 O O . PRO A 1 360 ? -17.213 -17.294 25.198 1.00 32.78 360 PRO A O 1
ATOM 2916 N N . GLY A 1 361 ? -15.361 -17.493 23.931 1.00 35.09 361 GLY A N 1
ATOM 2917 C CA . GLY A 1 361 ? -15.546 -18.875 23.477 1.00 35.09 361 GLY A CA 1
ATOM 2918 C C . GLY A 1 361 ? -15.494 -19.976 24.539 1.00 35.09 361 GLY A C 1
ATOM 2919 O O . GLY A 1 361 ? -15.169 -21.095 24.172 1.00 35.09 361 GLY A O 1
ATOM 2920 N N . ASP A 1 362 ? -15.836 -19.689 25.798 1.00 31.98 362 ASP A N 1
ATOM 2921 C CA . ASP A 1 362 ? -15.793 -20.666 26.898 1.00 31.98 362 ASP A CA 1
ATOM 2922 C C . ASP A 1 362 ? -17.119 -20.763 27.681 1.00 31.98 362 ASP A C 1
ATOM 2924 O O . ASP A 1 362 ? -17.141 -21.227 28.819 1.00 31.98 362 ASP A O 1
ATOM 2928 N N . VAL A 1 363 ? -18.245 -20.333 27.105 1.00 36.47 363 VAL A N 1
ATOM 2929 C CA . VAL A 1 363 ? -19.566 -20.655 27.666 1.00 36.47 363 VAL A CA 1
ATOM 2930 C C . VAL A 1 363 ? -20.190 -21.738 26.798 1.00 36.47 363 VAL A C 1
ATOM 2932 O O . VAL A 1 363 ? -20.693 -21.452 25.714 1.00 36.47 363 VAL A O 1
ATOM 2935 N N . GLU A 1 364 ? -20.135 -22.983 27.272 1.00 32.59 364 GLU A N 1
ATOM 2936 C CA . GLU A 1 364 ? -20.985 -24.065 26.773 1.00 32.59 364 GLU A CA 1
ATOM 2937 C C . GLU A 1 364 ? -22.446 -23.636 26.942 1.00 32.59 364 GLU A C 1
ATOM 2939 O O . GLU A 1 364 ? -23.006 -23.658 28.039 1.00 32.59 364 GLU A O 1
ATOM 2944 N N . ILE A 1 365 ? -23.053 -23.194 25.842 1.00 37.03 365 ILE A N 1
ATOM 2945 C CA . ILE A 1 365 ? -24.470 -22.821 25.774 1.00 37.03 365 ILE A CA 1
ATOM 2946 C C . ILE A 1 365 ? -25.344 -24.028 26.156 1.00 37.03 365 ILE A C 1
ATOM 2948 O O . ILE A 1 365 ? -26.349 -23.860 26.844 1.00 37.03 365 ILE A O 1
ATOM 2952 N N . ASP A 1 366 ? -24.889 -25.241 25.844 1.00 34.47 366 ASP A N 1
ATOM 2953 C CA . ASP A 1 366 ? -25.558 -26.493 26.206 1.00 34.47 366 ASP A CA 1
ATOM 2954 C C . ASP A 1 366 ? -25.597 -26.715 27.734 1.00 34.47 366 ASP A C 1
ATOM 2956 O O . ASP A 1 366 ? -26.622 -27.122 28.280 1.00 34.47 366 ASP A O 1
ATOM 2960 N N . ALA A 1 367 ? -24.551 -26.309 28.467 1.00 32.94 367 ALA A N 1
ATOM 2961 C CA . ALA A 1 367 ? -24.510 -26.387 29.932 1.00 32.94 367 ALA A CA 1
ATOM 2962 C C . ALA A 1 367 ? -25.367 -25.306 30.627 1.00 32.94 367 ALA A C 1
ATOM 2964 O O . ALA A 1 367 ? -25.756 -25.454 31.791 1.00 32.94 367 ALA A O 1
ATOM 2965 N N . ALA A 1 368 ? -25.668 -24.199 29.936 1.00 33.41 368 ALA A N 1
ATOM 2966 C CA . ALA A 1 368 ? -26.595 -23.179 30.425 1.00 33.41 368 ALA A CA 1
ATOM 2967 C C . ALA A 1 368 ? -28.063 -23.599 30.240 1.00 33.41 368 ALA A C 1
ATOM 2969 O O . ALA A 1 368 ? -28.898 -23.229 31.066 1.00 33.41 368 ALA A O 1
ATOM 2970 N N . ILE A 1 369 ? -28.357 -24.402 29.212 1.00 35.19 369 ILE A N 1
ATOM 2971 C CA . ILE A 1 369 ? -29.692 -24.942 28.918 1.00 35.19 369 ILE A CA 1
ATOM 2972 C C . ILE A 1 369 ? -30.031 -26.117 29.853 1.00 35.19 369 ILE A C 1
ATOM 2974 O O . ILE A 1 369 ? -31.142 -26.173 30.376 1.00 35.19 369 ILE A O 1
ATOM 2978 N N . GLU A 1 370 ? -29.070 -26.981 30.204 1.00 31.05 370 GLU A N 1
ATOM 2979 C CA . GLU A 1 370 ? -29.298 -28.086 31.160 1.00 31.05 370 GLU A CA 1
ATOM 2980 C C . GLU A 1 370 ? -29.586 -27.639 32.611 1.00 31.05 370 GLU A C 1
ATOM 2982 O O . GLU A 1 370 ? -30.081 -28.424 33.420 1.00 31.05 370 GLU A O 1
ATOM 2987 N N . ARG A 1 371 ? -29.339 -26.369 32.970 1.00 29.67 371 ARG A N 1
ATOM 2988 C CA . ARG A 1 371 ? -29.682 -25.820 34.300 1.00 29.67 371 ARG A CA 1
ATOM 2989 C C . ARG A 1 371 ? -31.129 -25.340 34.443 1.00 29.67 371 ARG A C 1
ATOM 2991 O O . ARG A 1 371 ? -31.503 -24.918 35.535 1.00 29.67 371 ARG A O 1
ATOM 2998 N N . TRP A 1 372 ? -31.939 -25.435 33.391 1.00 30.98 372 TRP A N 1
ATOM 2999 C CA . TRP A 1 372 ? -33.368 -25.094 33.395 1.00 30.98 372 TRP A CA 1
ATOM 3000 C C . TRP A 1 372 ? -34.261 -26.332 33.575 1.00 30.98 372 TRP A C 1
ATOM 3002 O O . TRP A 1 372 ? -35.302 -26.465 32.938 1.00 30.98 372 TRP A O 1
ATOM 3012 N N . ALA A 1 373 ? -33.867 -27.259 34.451 1.00 31.03 373 ALA A N 1
ATOM 3013 C CA . ALA A 1 373 ? -34.771 -28.320 34.882 1.00 31.03 373 ALA A CA 1
ATOM 3014 C C . ALA A 1 373 ? -35.946 -27.719 35.687 1.00 31.03 373 ALA A C 1
ATOM 3016 O O . ALA A 1 373 ? -35.728 -26.782 36.465 1.00 31.03 373 ALA A O 1
ATOM 3017 N N . PRO A 1 374 ? -37.177 -28.245 35.551 1.00 31.41 374 PRO A N 1
ATOM 3018 C CA . PRO A 1 374 ? -38.290 -27.814 36.384 1.00 31.41 374 PRO A CA 1
ATOM 3019 C C . PRO A 1 374 ? -37.990 -28.125 37.854 1.00 31.41 374 PRO A C 1
ATOM 3021 O O . PRO A 1 374 ? -37.391 -29.151 38.190 1.00 31.41 374 PRO A O 1
ATOM 3024 N N . VAL A 1 375 ? -38.402 -27.219 38.741 1.00 35.00 375 VAL A N 1
ATOM 3025 C CA . VAL A 1 375 ? -38.296 -27.404 40.192 1.00 35.00 375 VAL A CA 1
ATOM 3026 C C . VAL A 1 375 ? -39.053 -28.686 40.581 1.00 35.00 375 VAL A C 1
ATOM 3028 O O . VAL A 1 375 ? -40.216 -28.828 40.196 1.00 35.00 375 VAL A O 1
ATOM 3031 N N . PRO A 1 376 ? -38.454 -29.618 41.347 1.00 26.97 376 PRO A N 1
ATOM 3032 C CA . PRO A 1 376 ? -39.168 -30.794 41.835 1.00 26.97 376 PRO A CA 1
ATOM 3033 C C . PRO A 1 376 ? -40.340 -30.360 42.730 1.00 26.97 376 PRO A C 1
ATOM 3035 O O . PRO A 1 376 ? -40.110 -29.781 43.792 1.00 26.97 376 PRO A O 1
ATOM 3038 N N . GLY A 1 377 ? -41.581 -30.626 42.306 1.00 36.19 377 GLY A N 1
ATOM 3039 C CA . GLY A 1 377 ? -42.783 -30.408 43.127 1.00 36.19 377 GLY A CA 1
ATOM 3040 C C . GLY A 1 377 ? -43.950 -29.643 42.492 1.00 36.19 377 GLY A C 1
ATOM 3041 O O . GLY A 1 377 ? -44.927 -29.399 43.192 1.00 36.19 377 GLY A O 1
ATOM 3042 N N . MET A 1 378 ? -43.902 -29.268 41.209 1.00 34.69 378 MET A N 1
ATOM 3043 C CA . MET A 1 378 ? -45.108 -28.822 40.494 1.00 34.69 378 MET A CA 1
ATOM 3044 C C . MET A 1 378 ? -45.750 -30.009 39.768 1.00 34.69 378 MET A C 1
ATOM 3046 O O . MET A 1 378 ? -45.314 -30.391 38.687 1.00 34.69 378 MET A O 1
ATOM 3050 N N . GLU A 1 379 ? -46.747 -30.624 40.407 1.00 35.66 379 GLU A N 1
ATOM 3051 C CA . GLU A 1 379 ? -47.553 -31.706 39.831 1.00 35.66 379 GLU A CA 1
ATOM 3052 C C . GLU A 1 379 ? -48.544 -31.197 38.764 1.00 35.66 379 GLU A C 1
ATOM 3054 O O . GLU A 1 379 ? -49.008 -30.057 38.770 1.00 35.66 379 GLU A O 1
ATOM 3059 N N . GLU A 1 380 ? -48.848 -32.104 37.840 1.00 36.53 380 GLU A N 1
ATOM 3060 C CA . GLU A 1 380 ? -49.424 -31.966 36.495 1.00 36.53 380 GLU A CA 1
ATOM 3061 C C . GLU A 1 380 ? -50.945 -31.672 36.439 1.00 36.53 380 GLU A C 1
ATOM 3063 O O . GLU A 1 380 ? -51.575 -31.838 35.395 1.00 36.53 380 GLU A O 1
ATOM 3068 N N . GLU A 1 381 ? -51.582 -31.248 37.535 1.00 31.64 381 GLU A N 1
ATOM 3069 C CA . GLU A 1 381 ? -53.056 -31.278 37.641 1.00 31.64 381 GLU A CA 1
ATOM 3070 C C . GLU A 1 381 ? -53.809 -30.035 37.125 1.00 31.64 381 GLU A C 1
ATOM 3072 O O . GLU A 1 381 ? -55.030 -30.081 36.973 1.00 31.64 381 GLU A O 1
ATOM 3077 N N . SER A 1 382 ? -53.141 -28.931 36.775 1.00 37.03 382 SER A N 1
ATOM 3078 C CA . SER A 1 382 ? -53.830 -27.706 36.315 1.00 37.03 382 SER A CA 1
ATOM 3079 C C . SER A 1 382 ? -53.963 -27.556 34.789 1.00 37.03 382 SER A C 1
ATOM 3081 O O . SER A 1 382 ? -54.582 -26.599 34.317 1.00 37.03 382 SER A O 1
ATOM 3083 N N . TYR A 1 383 ? -53.451 -28.505 33.996 1.00 40.44 383 TYR A N 1
ATOM 3084 C CA . TYR A 1 383 ? -53.333 -28.356 32.535 1.00 40.44 383 TYR A CA 1
ATOM 3085 C C . TYR A 1 383 ? -54.476 -28.967 31.699 1.00 40.44 383 TYR A C 1
ATOM 3087 O O . TYR A 1 383 ? -54.518 -28.772 30.485 1.00 40.44 383 TYR A O 1
ATOM 3095 N N . ALA A 1 384 ? -55.455 -29.646 32.307 1.00 32.97 384 ALA A N 1
ATOM 3096 C CA . ALA A 1 384 ? -56.474 -30.399 31.559 1.00 32.97 384 ALA A CA 1
ATOM 3097 C C . ALA A 1 384 ? -57.710 -29.595 31.082 1.00 32.97 384 ALA A C 1
ATOM 3099 O O . ALA A 1 384 ? -58.560 -30.146 30.383 1.00 32.97 384 ALA A O 1
ATOM 3100 N N . THR A 1 385 ? -57.848 -28.303 31.405 1.00 33.50 385 THR A N 1
ATOM 3101 C CA . THR A 1 385 ? -59.067 -27.522 31.084 1.00 33.50 385 THR A CA 1
ATOM 3102 C C . THR A 1 385 ? -58.791 -26.229 30.317 1.00 33.50 385 THR A C 1
ATOM 3104 O O . THR A 1 385 ? -59.098 -25.135 30.789 1.00 33.50 385 THR A O 1
ATOM 3107 N N . ARG A 1 386 ? -58.275 -26.328 29.087 1.00 36.56 386 ARG A N 1
ATOM 3108 C CA . ARG A 1 386 ? -58.398 -25.246 28.094 1.00 36.56 386 ARG A CA 1
ATOM 3109 C C . ARG A 1 386 ? -58.903 -25.807 26.768 1.00 36.56 386 ARG A C 1
ATOM 3111 O O . ARG A 1 386 ? -58.232 -26.606 26.127 1.00 36.56 386 ARG A O 1
ATOM 3118 N N . GLN A 1 387 ? -60.108 -25.398 26.367 1.00 32.16 387 GLN A N 1
ATOM 3119 C CA . GLN A 1 387 ? -60.628 -25.669 25.026 1.00 32.16 387 GLN A CA 1
ATOM 3120 C C . GLN A 1 387 ? -60.143 -24.602 24.029 1.00 32.16 387 GLN A C 1
ATOM 3122 O O . GLN A 1 387 ? -60.026 -23.434 24.407 1.00 32.16 387 GLN A O 1
ATOM 3127 N N . PRO A 1 388 ? -59.902 -24.964 22.756 1.00 31.77 388 PRO A N 1
ATOM 3128 C CA . PRO A 1 388 ? -59.504 -24.013 21.724 1.00 31.77 388 PRO A CA 1
ATOM 3129 C C . PRO A 1 388 ? -60.658 -23.064 21.357 1.00 31.77 388 PRO A C 1
ATOM 3131 O O . PRO A 1 388 ? -61.770 -23.494 21.044 1.00 31.77 388 PRO A O 1
ATOM 3134 N N . ILE A 1 389 ? -60.380 -21.758 21.365 1.00 35.59 389 ILE A N 1
ATOM 3135 C CA . ILE A 1 389 ? -61.313 -20.705 20.944 1.00 35.59 389 ILE A CA 1
ATOM 3136 C C . ILE A 1 389 ? -61.373 -20.674 19.409 1.00 35.59 389 ILE A C 1
ATOM 3138 O O . ILE A 1 389 ? -60.368 -20.484 18.730 1.00 35.59 389 ILE A O 1
ATOM 3142 N N . ASN A 1 390 ? -62.573 -20.845 18.854 1.00 34.66 390 ASN A N 1
ATOM 3143 C CA . ASN A 1 390 ? -62.837 -20.859 17.413 1.00 34.66 390 ASN A CA 1
ATOM 3144 C C . ASN A 1 390 ? -63.060 -19.419 16.887 1.00 34.66 390 ASN A C 1
ATOM 3146 O O . ASN A 1 390 ? -64.181 -18.905 16.875 1.00 34.66 390 ASN A O 1
ATOM 3150 N N . THR A 1 391 ? -62.001 -18.739 16.444 1.00 38.59 391 THR A N 1
ATOM 3151 C CA . THR A 1 391 ? -62.016 -17.332 15.983 1.00 38.59 391 THR A CA 1
ATOM 3152 C C . THR A 1 391 ? -62.392 -17.172 14.502 1.00 38.59 391 THR A C 1
ATOM 3154 O O . THR A 1 391 ? -61.654 -16.600 13.705 1.00 38.59 391 THR A O 1
ATOM 3157 N N . ARG A 1 392 ? -63.585 -17.634 14.098 1.00 34.44 392 ARG A N 1
ATOM 3158 C CA . ARG A 1 392 ? -64.117 -17.373 12.736 1.00 34.44 392 ARG A CA 1
ATOM 3159 C C . ARG A 1 392 ? -65.429 -16.593 12.664 1.00 34.44 392 ARG A C 1
ATOM 3161 O O . ARG A 1 392 ? -65.966 -16.429 11.575 1.00 34.44 392 ARG A O 1
ATOM 3168 N N . LYS A 1 393 ? -65.940 -16.069 13.785 1.00 34.50 393 LYS A N 1
ATOM 3169 C CA . LYS A 1 393 ? -67.245 -15.374 13.808 1.00 34.50 393 LYS A CA 1
ATOM 3170 C C . LYS A 1 393 ? -67.241 -13.911 14.265 1.00 34.50 393 LYS A C 1
ATOM 3172 O O . LYS A 1 393 ? -68.291 -13.286 14.196 1.00 34.50 393 LYS A O 1
ATOM 3177 N N . ALA A 1 394 ? -66.098 -13.345 14.657 1.00 33.97 394 ALA A N 1
ATOM 3178 C CA . ALA A 1 394 ? -66.022 -11.950 15.117 1.00 33.97 394 ALA A CA 1
ATOM 3179 C C . ALA A 1 394 ? -65.600 -10.938 14.028 1.00 33.97 394 ALA A C 1
ATOM 3181 O O . ALA A 1 394 ? -65.812 -9.743 14.190 1.00 33.97 394 ALA A O 1
ATOM 3182 N N . ALA A 1 395 ? -65.074 -11.391 12.885 1.00 35.66 395 ALA A N 1
ATOM 3183 C CA . ALA A 1 395 ? -64.503 -10.506 11.859 1.00 35.66 395 ALA A CA 1
ATOM 3184 C C . ALA A 1 395 ? -65.525 -9.854 10.898 1.00 35.66 395 ALA A C 1
ATOM 3186 O O . ALA A 1 395 ? -65.126 -9.167 9.964 1.00 35.66 395 ALA A O 1
ATOM 3187 N N . ALA A 1 396 ? -66.834 -10.055 11.087 1.00 34.53 396 ALA A N 1
ATOM 3188 C CA . ALA A 1 396 ? -67.855 -9.582 10.141 1.00 34.53 396 ALA A CA 1
ATOM 3189 C C . ALA A 1 396 ? -68.681 -8.372 10.621 1.00 34.53 396 ALA A C 1
ATOM 3191 O O . ALA A 1 396 ? -69.563 -7.931 9.892 1.00 34.53 396 ALA A O 1
ATOM 3192 N N . ALA A 1 397 ? -68.419 -7.822 11.814 1.00 34.62 397 ALA A N 1
ATOM 3193 C CA . ALA A 1 397 ? -69.273 -6.780 12.402 1.00 34.62 397 ALA A CA 1
ATOM 3194 C C . ALA A 1 397 ? -68.611 -5.399 12.599 1.00 34.62 397 ALA A C 1
ATOM 3196 O O . ALA A 1 397 ? -69.299 -4.471 13.003 1.00 34.62 397 ALA A O 1
ATOM 3197 N N . ALA A 1 398 ? -67.320 -5.222 12.291 1.00 35.56 398 ALA A N 1
ATOM 3198 C CA . ALA A 1 398 ? -66.581 -3.996 12.641 1.00 35.56 398 ALA A CA 1
ATOM 3199 C C . ALA A 1 398 ? -66.174 -3.099 11.450 1.00 35.56 398 ALA A C 1
ATOM 3201 O O . ALA A 1 398 ? -65.328 -2.227 11.606 1.00 35.56 398 ALA A O 1
ATOM 3202 N N . VAL A 1 399 ? -66.761 -3.281 10.258 1.00 38.16 399 VAL A N 1
ATOM 3203 C CA . VAL A 1 399 ? -66.431 -2.472 9.054 1.00 38.16 399 VAL A CA 1
ATOM 3204 C C . VAL A 1 399 ? -67.470 -1.374 8.766 1.00 38.16 399 VAL A C 1
ATOM 3206 O O . VAL A 1 399 ? -67.411 -0.697 7.748 1.00 38.16 399 VAL A O 1
ATOM 3209 N N . ALA A 1 400 ? -68.415 -1.124 9.670 1.00 36.16 400 ALA A N 1
ATOM 3210 C CA . ALA A 1 400 ? -69.450 -0.115 9.453 1.00 36.16 400 ALA A CA 1
ATOM 3211 C C . ALA A 1 400 ? -69.595 0.810 10.662 1.00 36.16 400 ALA A C 1
ATOM 3213 O O . ALA A 1 400 ? -70.564 0.668 11.391 1.00 36.16 400 ALA A O 1
ATOM 3214 N N . THR A 1 401 ? -68.621 1.710 10.860 1.00 36.91 401 THR A N 1
ATOM 3215 C CA . THR A 1 401 ? -68.769 3.067 11.443 1.00 36.91 401 THR A CA 1
ATOM 3216 C C . THR A 1 401 ? -67.390 3.638 11.787 1.00 36.91 401 THR A C 1
ATOM 3218 O O . THR A 1 401 ? -66.888 3.370 12.874 1.00 36.91 401 THR A O 1
ATOM 3221 N N . ALA A 1 402 ? -66.783 4.412 10.882 1.00 35.31 402 ALA A N 1
ATOM 3222 C CA . ALA A 1 402 ? -65.765 5.423 11.210 1.00 35.31 402 ALA A CA 1
ATOM 3223 C C . ALA A 1 402 ? -65.424 6.266 9.962 1.00 35.31 402 ALA A C 1
ATOM 3225 O O . ALA A 1 402 ? -64.315 6.212 9.440 1.00 35.31 402 ALA A O 1
ATOM 3226 N N . GLU A 1 403 ? -66.392 7.037 9.473 1.00 38.22 403 GLU A N 1
ATOM 3227 C CA . GLU A 1 403 ? -66.109 8.305 8.792 1.00 38.22 403 GLU A CA 1
ATOM 3228 C C . GLU A 1 403 ? -66.602 9.422 9.725 1.00 38.22 403 GLU A C 1
ATOM 3230 O O . GLU A 1 403 ? -67.572 9.223 10.455 1.00 38.22 403 GLU A O 1
ATOM 3235 N N . ASP A 1 404 ? -65.898 10.554 9.707 1.00 35.16 404 ASP A N 1
ATOM 3236 C CA . ASP A 1 404 ? -66.094 11.780 10.497 1.00 35.16 404 ASP A CA 1
ATOM 3237 C C . ASP A 1 404 ? -65.482 11.820 11.909 1.00 35.16 404 ASP A C 1
ATOM 3239 O O . ASP A 1 404 ? -66.113 11.483 12.908 1.00 35.16 404 ASP A O 1
ATOM 3243 N N . ASN A 1 405 ? -64.234 12.311 11.989 1.00 34.41 405 ASN A N 1
ATOM 3244 C CA . ASN A 1 405 ? -63.835 13.456 12.834 1.00 34.41 405 ASN A CA 1
ATOM 3245 C C . ASN A 1 405 ? -62.311 13.677 12.777 1.00 34.41 405 ASN A C 1
ATOM 3247 O O . ASN A 1 405 ? -61.546 13.113 13.556 1.00 34.41 405 ASN A O 1
ATOM 3251 N N . ALA A 1 406 ? -61.859 14.541 11.865 1.00 35.53 406 ALA A N 1
ATOM 3252 C CA . ALA A 1 406 ? -60.490 15.050 11.861 1.00 35.53 406 ALA A CA 1
ATOM 3253 C C . ALA A 1 406 ? -60.401 16.299 12.754 1.00 35.53 406 ALA A C 1
ATOM 3255 O O . ALA A 1 406 ? -60.755 17.400 12.335 1.00 35.53 406 ALA A O 1
ATOM 3256 N N . VAL A 1 407 ? -59.912 16.128 13.984 1.00 37.19 407 VAL A N 1
ATOM 3257 C CA . VAL A 1 407 ? -59.448 17.232 14.838 1.00 37.19 407 VAL A CA 1
ATOM 3258 C C . VAL A 1 407 ? -57.924 17.175 14.888 1.00 37.19 407 VAL A C 1
ATOM 3260 O O . VAL A 1 407 ? -57.338 16.115 15.092 1.00 37.19 407 VAL A O 1
ATOM 3263 N N . ALA A 1 408 ? -57.286 18.321 14.651 1.00 38.53 408 ALA A N 1
ATOM 3264 C CA . ALA A 1 408 ? -55.838 18.474 14.598 1.00 38.53 408 ALA A CA 1
ATOM 3265 C C . ALA A 1 408 ? -55.168 17.992 15.898 1.00 38.53 408 ALA A C 1
ATOM 3267 O O . ALA A 1 408 ? -55.329 18.605 16.954 1.00 38.53 408 ALA A O 1
ATOM 3268 N N . ALA A 1 409 ? -54.398 16.906 15.803 1.00 34.00 409 ALA A N 1
ATOM 3269 C CA . ALA A 1 409 ? -53.539 16.435 16.880 1.00 34.00 409 ALA A CA 1
ATOM 3270 C C . ALA A 1 409 ? -52.362 17.413 17.086 1.00 34.00 409 ALA A C 1
ATOM 3272 O O . ALA A 1 409 ? -51.804 17.914 16.102 1.00 34.00 409 ALA A O 1
ATOM 3273 N N . PRO A 1 410 ? -51.963 17.701 18.336 1.00 32.06 410 PRO A N 1
ATOM 3274 C CA . PRO A 1 410 ? -50.814 18.552 18.602 1.00 32.06 410 PRO A CA 1
ATOM 3275 C C . PRO A 1 410 ? -49.533 17.863 18.114 1.00 32.06 410 PRO A C 1
ATOM 3277 O O . PRO A 1 410 ? -49.361 16.657 18.277 1.00 32.06 410 PRO A O 1
ATOM 3280 N N . LEU A 1 411 ? -48.629 18.641 17.511 1.00 31.83 411 LEU A N 1
ATOM 3281 C CA . LEU A 1 411 ? -47.286 18.200 17.134 1.00 31.83 411 LEU A CA 1
ATOM 3282 C C . LEU A 1 411 ? -46.551 17.688 18.382 1.00 31.83 411 LEU A C 1
ATOM 3284 O O . LEU A 1 411 ? -46.023 18.475 19.167 1.00 31.83 411 LEU A O 1
ATOM 3288 N N . LEU A 1 412 ? -46.534 16.366 18.557 1.00 36.66 412 LEU A N 1
ATOM 3289 C CA . LEU A 1 412 ? -45.746 15.675 19.572 1.00 36.66 412 LEU A CA 1
ATOM 3290 C C . LEU A 1 412 ? -44.266 16.006 19.360 1.00 36.66 412 LEU A C 1
ATOM 3292 O O . LEU A 1 412 ? -43.682 15.714 18.313 1.00 36.66 412 LEU A O 1
ATOM 3296 N N . GLN A 1 413 ? -43.660 16.656 20.355 1.00 34.88 413 GLN A N 1
ATOM 3297 C CA . GLN A 1 413 ? -42.223 16.891 20.366 1.00 34.88 413 GLN A CA 1
ATOM 3298 C C . GLN A 1 413 ? -41.497 15.563 20.575 1.00 34.88 413 GLN A C 1
ATOM 3300 O O . GLN A 1 413 ? -41.698 14.863 21.561 1.00 34.88 413 GLN A O 1
ATOM 3305 N N . ARG A 1 414 ? -40.638 15.237 19.612 1.00 45.25 414 ARG A N 1
ATOM 3306 C CA . ARG A 1 414 ? -39.841 14.014 19.558 1.00 45.25 414 ARG A CA 1
ATOM 3307 C C . ARG A 1 414 ? -38.859 13.919 20.731 1.00 45.25 414 ARG A C 1
ATOM 3309 O O . ARG A 1 414 ? -37.964 14.755 20.856 1.00 45.25 414 ARG A O 1
ATOM 3316 N N . THR A 1 415 ? -38.942 12.837 21.496 1.00 39.94 415 THR A N 1
ATOM 3317 C CA . THR A 1 415 ? -37.922 12.427 22.471 1.00 39.94 415 THR A CA 1
ATOM 3318 C C . THR A 1 415 ? -36.725 11.790 21.739 1.00 39.94 415 THR A C 1
ATOM 3320 O O . THR A 1 415 ? -36.925 10.963 20.845 1.00 39.94 415 THR A O 1
ATOM 3323 N N . PRO A 1 416 ? -35.468 12.161 22.052 1.00 39.53 416 PRO A N 1
ATOM 3324 C CA . PRO A 1 416 ? -34.291 11.572 21.408 1.00 39.53 416 PRO A CA 1
ATOM 3325 C C . PRO A 1 416 ? -34.139 10.086 21.767 1.00 39.53 416 PRO A C 1
ATOM 3327 O O . PRO A 1 416 ? -34.359 9.696 22.917 1.00 39.53 416 PRO A O 1
ATOM 3330 N N . SER A 1 417 ? -33.742 9.259 20.794 1.00 45.62 417 SER A N 1
ATOM 3331 C CA . SER A 1 417 ? -33.547 7.811 20.984 1.00 45.62 417 SER A CA 1
ATOM 3332 C C . SER A 1 417 ? -32.385 7.501 21.938 1.00 45.62 417 SER A C 1
ATOM 3334 O O . SER A 1 417 ? -31.527 8.351 22.163 1.00 45.62 417 SER A O 1
ATOM 3336 N N . PHE A 1 418 ? -32.291 6.274 22.467 1.00 41.62 418 PHE A N 1
ATOM 3337 C CA . PHE A 1 418 ? -31.151 5.845 23.298 1.00 41.62 418 PHE A CA 1
ATOM 3338 C C . PHE A 1 418 ? -29.801 6.074 22.598 1.00 41.62 418 PHE A C 1
ATOM 3340 O O . PHE A 1 418 ? -28.862 6.588 23.200 1.00 41.62 418 PHE A O 1
ATOM 3347 N N . THR A 1 419 ? -29.714 5.779 21.298 1.00 41.81 419 THR A N 1
ATOM 3348 C CA . THR A 1 419 ? -28.510 6.027 20.494 1.00 41.81 419 THR A CA 1
ATOM 3349 C C . THR A 1 419 ? -28.222 7.521 20.338 1.00 41.81 419 THR A C 1
ATOM 3351 O O . THR A 1 419 ? -27.062 7.922 20.380 1.00 41.81 419 THR A O 1
ATOM 3354 N N . GLU A 1 420 ? -29.251 8.360 20.194 1.00 44.84 420 GLU A N 1
ATOM 3355 C CA . GLU A 1 420 ? -29.104 9.820 20.129 1.00 44.84 420 GLU A CA 1
ATOM 3356 C C . GLU A 1 420 ? -28.709 10.404 21.482 1.00 44.84 420 GLU A C 1
ATOM 3358 O O . GLU A 1 420 ? -27.787 11.204 21.531 1.00 44.84 420 GLU A O 1
ATOM 3363 N N . LYS A 1 421 ? -29.308 9.950 22.586 1.00 43.66 421 LYS A N 1
ATOM 3364 C CA . LYS A 1 421 ? -28.919 10.322 23.953 1.00 43.66 421 LYS A CA 1
ATOM 3365 C C . LYS A 1 421 ? -27.481 9.896 24.246 1.00 43.66 421 LYS A C 1
ATOM 3367 O O . LYS A 1 421 ? -26.690 10.718 24.697 1.00 43.66 421 LYS A O 1
ATOM 3372 N N . ALA A 1 422 ? -27.104 8.663 23.908 1.00 41.75 422 ALA A N 1
ATOM 3373 C CA . ALA A 1 422 ? -25.736 8.172 24.044 1.00 41.75 422 ALA A CA 1
ATOM 3374 C C . ALA A 1 422 ? -24.763 8.985 23.180 1.00 41.75 422 ALA A C 1
ATOM 3376 O O . ALA A 1 422 ? -23.700 9.369 23.654 1.00 41.75 422 ALA A O 1
ATOM 3377 N N . THR A 1 423 ? -25.142 9.332 21.948 1.00 45.16 423 THR A N 1
ATOM 3378 C CA . THR A 1 423 ? -24.319 10.159 21.053 1.00 45.16 423 THR A CA 1
ATOM 3379 C C . THR A 1 423 ? -24.224 11.601 21.549 1.00 45.16 423 THR A C 1
ATOM 3381 O O . THR A 1 423 ? -23.144 12.175 21.508 1.00 45.16 423 THR A O 1
ATOM 3384 N N . MET A 1 424 ? -25.296 12.190 22.080 1.00 45.47 424 MET A N 1
ATOM 3385 C CA . MET A 1 424 ? -25.298 13.528 22.682 1.00 45.47 424 MET A CA 1
ATOM 3386 C C . MET A 1 424 ? -24.427 13.572 23.940 1.00 45.47 424 MET A C 1
ATOM 3388 O O . MET A 1 424 ? -23.642 14.501 24.095 1.00 45.47 424 MET A O 1
ATOM 3392 N N . ILE A 1 425 ? -24.490 12.544 24.791 1.00 42.88 425 ILE A N 1
ATOM 3393 C CA . ILE A 1 425 ? -23.635 12.405 25.978 1.00 42.88 425 ILE A CA 1
ATOM 3394 C C . ILE A 1 425 ? -22.170 12.205 25.565 1.00 42.88 425 ILE A C 1
ATOM 3396 O O . ILE A 1 425 ? -21.285 12.874 26.095 1.00 42.88 425 ILE A O 1
ATOM 3400 N N . LEU A 1 426 ? -21.901 11.356 24.568 1.00 39.88 426 LEU A N 1
ATOM 3401 C CA . LEU A 1 426 ? -20.559 11.152 24.017 1.00 39.88 426 LEU A CA 1
ATOM 3402 C C . LEU A 1 426 ? -20.010 12.441 23.383 1.00 39.88 426 LEU A C 1
ATOM 3404 O O . LEU A 1 426 ? -18.854 12.786 23.620 1.00 39.88 426 LEU A O 1
ATOM 3408 N N . THR A 1 427 ? -20.843 13.204 22.672 1.00 44.41 427 THR A N 1
ATOM 3409 C CA . THR A 1 427 ? -20.476 14.488 22.046 1.00 44.41 427 THR A CA 1
ATOM 3410 C C . THR A 1 427 ? -20.224 15.575 23.098 1.00 44.41 427 THR A C 1
ATOM 3412 O O . THR A 1 427 ? -19.240 16.305 22.996 1.00 44.41 427 THR A O 1
ATOM 3415 N N . ALA A 1 428 ? -21.043 15.642 24.152 1.00 38.75 428 ALA A N 1
ATOM 3416 C CA . ALA A 1 428 ? -20.846 16.546 25.287 1.00 38.75 428 ALA A CA 1
ATOM 3417 C C . ALA A 1 428 ? -19.587 16.192 26.102 1.00 38.75 428 ALA A C 1
ATOM 3419 O O . ALA A 1 428 ? -18.868 17.078 26.560 1.00 38.75 428 ALA A O 1
ATOM 3420 N N . SER A 1 429 ? -19.263 14.900 26.230 1.00 37.66 429 SER A N 1
ATOM 3421 C CA . SER A 1 429 ? -18.041 14.433 26.901 1.00 37.66 429 SER A CA 1
ATOM 3422 C C . SER A 1 429 ? -16.766 14.668 26.079 1.00 37.66 429 SER A C 1
ATOM 3424 O O . SER A 1 429 ? -15.684 14.831 26.644 1.00 37.66 429 SER A O 1
ATOM 3426 N N . ALA A 1 430 ? -16.885 14.731 24.748 1.00 38.22 430 ALA A N 1
ATOM 3427 C CA . ALA A 1 430 ? -15.770 14.968 23.835 1.00 38.22 430 ALA A CA 1
ATOM 3428 C C . ALA A 1 430 ? -15.310 16.439 23.803 1.00 38.22 430 ALA A C 1
ATOM 3430 O O . ALA A 1 430 ? -14.188 16.710 23.373 1.00 38.22 430 ALA A O 1
ATOM 3431 N N . ASN A 1 431 ? -16.130 17.387 24.278 1.00 42.12 431 ASN A N 1
ATOM 3432 C CA . ASN A 1 431 ? -15.749 18.794 24.412 1.00 42.12 431 ASN A CA 1
ATOM 3433 C C . ASN A 1 431 ? -16.455 19.472 25.610 1.00 42.12 431 ASN A C 1
ATOM 3435 O O . ASN A 1 431 ? -17.502 20.096 25.426 1.00 42.12 431 ASN A O 1
ATOM 3439 N N . PRO A 1 432 ? -15.878 19.426 26.828 1.00 38.94 432 PRO A N 1
ATOM 3440 C CA . PRO A 1 432 ? -16.500 19.977 28.038 1.00 38.94 432 PRO A CA 1
ATOM 3441 C C . PRO A 1 432 ? -16.625 21.516 28.060 1.00 38.94 432 PRO A C 1
ATOM 3443 O O . PRO A 1 432 ? -17.090 22.070 29.052 1.00 38.94 432 PRO A O 1
ATOM 3446 N N . TYR A 1 433 ? -16.229 22.216 26.988 1.00 37.84 433 TYR A N 1
ATOM 3447 C CA . TYR A 1 433 ? -16.295 23.678 26.867 1.00 37.84 433 TYR A CA 1
ATOM 3448 C C . TYR A 1 433 ? -17.308 24.186 25.828 1.00 37.84 433 TYR A C 1
ATOM 3450 O O . TYR A 1 433 ? -17.438 25.396 25.650 1.00 37.84 433 TYR A O 1
ATOM 3458 N N . ALA A 1 434 ? -18.048 23.307 25.150 1.00 43.00 434 ALA A N 1
ATOM 3459 C CA . ALA A 1 434 ? -19.116 23.719 24.241 1.00 43.00 434 ALA A CA 1
ATOM 3460 C C . ALA A 1 434 ? -20.411 24.016 25.022 1.00 43.00 434 ALA A C 1
ATOM 3462 O O . ALA A 1 434 ? -21.353 23.229 25.023 1.00 43.00 434 ALA A O 1
ATOM 3463 N N . VAL A 1 435 ? -20.452 25.156 25.714 1.00 39.91 435 VAL A N 1
ATOM 3464 C CA . VAL A 1 435 ? -21.706 25.727 26.230 1.00 39.91 435 VAL A CA 1
ATOM 3465 C C . VAL A 1 435 ? -22.453 26.347 25.039 1.00 39.91 435 VAL A C 1
ATOM 3467 O O . VAL A 1 435 ? -21.840 27.135 24.313 1.00 39.91 435 VAL A O 1
ATOM 3470 N N . PRO A 1 436 ? -23.740 26.036 24.789 1.00 40.53 436 PRO A N 1
ATOM 3471 C CA . PRO A 1 436 ? -24.518 26.791 23.814 1.00 40.53 436 PRO A CA 1
ATOM 3472 C C . PRO A 1 436 ? -24.592 28.244 24.290 1.00 40.53 436 PRO A C 1
ATOM 3474 O O . PRO A 1 436 ? -24.967 28.505 25.433 1.00 40.53 436 PRO A O 1
ATOM 3477 N N . ALA A 1 437 ? -24.183 29.182 23.436 1.00 35.34 437 ALA A N 1
ATOM 3478 C CA . ALA A 1 437 ? -24.259 30.603 23.732 1.00 35.34 437 ALA A CA 1
ATOM 3479 C C . ALA A 1 437 ? -25.709 30.962 24.088 1.00 35.34 437 ALA A C 1
ATOM 3481 O O . ALA A 1 437 ? -26.593 30.944 23.236 1.00 35.34 437 ALA A O 1
ATOM 3482 N N . VAL A 1 438 ? -25.947 31.258 25.364 1.00 42.00 438 VAL A N 1
ATOM 3483 C CA . VAL A 1 438 ? -27.165 31.929 25.805 1.00 42.00 438 VAL A CA 1
ATOM 3484 C C . VAL A 1 438 ? -27.064 33.349 25.260 1.00 42.00 438 VAL A C 1
ATOM 3486 O O . VAL A 1 438 ? -26.154 34.088 25.642 1.00 42.00 438 VAL A O 1
ATOM 3489 N N . GLU A 1 439 ? -27.944 33.712 24.326 1.00 38.59 439 GLU A N 1
ATOM 3490 C CA . GLU A 1 439 ? -28.089 35.096 23.878 1.00 38.59 439 GLU A CA 1
ATOM 3491 C C . GLU A 1 439 ? -28.325 35.984 25.104 1.00 38.59 439 GLU A C 1
ATOM 3493 O O . GLU A 1 439 ? -29.315 35.846 25.825 1.00 38.59 439 GLU A O 1
ATOM 3498 N N . ALA A 1 440 ? -27.371 36.875 25.376 1.00 44.91 440 ALA A N 1
ATOM 3499 C CA . ALA A 1 440 ? -27.529 37.883 26.407 1.00 44.91 440 ALA A CA 1
ATOM 3500 C C . ALA A 1 440 ? -28.666 38.838 25.999 1.00 44.91 440 ALA A C 1
ATOM 3502 O O . ALA A 1 440 ? -28.738 39.229 24.829 1.00 44.91 440 ALA A O 1
ATOM 3503 N N . PRO A 1 441 ? -29.540 39.249 26.935 1.00 51.88 441 PRO A N 1
ATOM 3504 C CA . PRO A 1 441 ? -30.579 40.222 26.635 1.00 51.88 441 PRO A CA 1
ATOM 3505 C C . PRO A 1 441 ? -29.948 41.534 26.138 1.00 51.88 441 PRO A C 1
ATOM 3507 O O . PRO A 1 441 ? -28.862 41.907 26.598 1.00 51.88 441 PRO A O 1
ATOM 3510 N N . PRO A 1 442 ? -30.607 42.250 25.210 1.00 45.69 442 PRO A N 1
ATOM 3511 C CA . PRO A 1 442 ? -30.060 43.465 24.625 1.00 45.69 442 PRO A CA 1
ATOM 3512 C C . PRO A 1 442 ? -29.766 44.500 25.716 1.00 45.69 442 PRO A C 1
ATOM 3514 O O . PRO A 1 442 ? -30.642 44.904 26.482 1.00 45.69 442 PRO A O 1
ATOM 3517 N N . SER A 1 443 ? -28.507 44.929 25.781 1.00 46.06 443 SER A N 1
ATOM 3518 C CA . SER A 1 443 ? -28.055 45.997 26.668 1.00 46.06 443 SER A CA 1
ATOM 3519 C C . SER A 1 443 ? -28.749 47.323 26.320 1.00 46.06 443 SER A C 1
ATOM 3521 O O . SER A 1 443 ? -28.867 47.639 25.132 1.00 46.06 443 SER A O 1
ATOM 3523 N N . PRO A 1 444 ? -29.162 48.132 27.314 1.00 47.59 444 PRO A N 1
ATOM 3524 C CA . PRO A 1 444 ? -29.850 49.395 27.074 1.00 47.59 444 PRO A CA 1
ATOM 3525 C C . PRO A 1 444 ? -28.965 50.364 26.280 1.00 47.59 444 PRO A C 1
ATOM 3527 O O . PRO A 1 444 ? -27.781 50.545 26.574 1.00 47.59 444 PRO A O 1
ATOM 3530 N N . SER A 1 445 ? -29.560 50.988 25.262 1.00 44.75 445 SER A N 1
ATOM 3531 C CA . SER A 1 445 ? -28.925 51.958 24.370 1.00 44.75 445 SER A CA 1
ATOM 3532 C C . SER A 1 445 ? -28.256 53.088 25.157 1.00 44.75 445 SER A C 1
ATOM 3534 O O . SER A 1 445 ? -28.921 53.873 25.836 1.00 44.75 445 SER A O 1
ATOM 3536 N N . ARG A 1 446 ? -26.930 53.183 25.046 1.00 44.81 446 ARG A N 1
ATOM 3537 C CA . ARG A 1 446 ? -26.129 54.273 25.610 1.00 44.81 446 ARG A CA 1
ATOM 3538 C C . ARG A 1 446 ? -26.360 55.540 24.779 1.00 44.81 446 ARG A C 1
ATOM 3540 O O . ARG A 1 446 ? -26.137 55.530 23.571 1.00 44.81 446 ARG A O 1
ATOM 3547 N N . ALA A 1 447 ? -26.808 56.613 25.426 1.00 53.31 447 ALA A N 1
ATOM 3548 C CA . ALA A 1 447 ? -26.936 57.935 24.816 1.00 53.31 447 ALA A CA 1
ATOM 3549 C C . ALA A 1 447 ? -25.570 58.450 24.303 1.00 53.31 447 ALA A C 1
ATOM 3551 O O . ALA A 1 447 ? -24.541 58.144 24.916 1.00 53.31 447 ALA A O 1
ATOM 3552 N N . PRO A 1 448 ? -25.531 59.221 23.199 1.00 53.97 448 PRO A N 1
ATOM 3553 C CA . PRO A 1 448 ? -24.284 59.715 22.624 1.00 53.97 448 PRO A CA 1
ATOM 3554 C C . PRO A 1 448 ? -23.609 60.742 23.543 1.00 53.97 448 PRO A C 1
ATOM 3556 O O . PRO A 1 448 ? -24.226 61.711 23.983 1.00 53.97 448 PRO A O 1
ATOM 3559 N N . ALA A 1 449 ? -22.325 60.513 23.824 1.00 53.31 449 ALA A N 1
ATOM 3560 C CA . ALA A 1 449 ? -21.484 61.403 24.611 1.00 53.31 449 ALA A CA 1
ATOM 3561 C C . ALA A 1 449 ? -21.092 62.653 23.805 1.00 53.31 449 ALA A C 1
ATOM 3563 O O . ALA A 1 449 ? -20.654 62.565 22.658 1.00 53.31 449 ALA A O 1
ATOM 3564 N N . THR A 1 450 ? -21.234 63.815 24.435 1.00 53.59 450 THR A N 1
ATOM 3565 C CA . THR A 1 450 ? -20.764 65.122 23.960 1.00 53.59 450 THR A CA 1
ATOM 3566 C C . THR A 1 450 ? -19.232 65.189 23.886 1.00 53.59 450 THR A C 1
ATOM 3568 O O . THR A 1 450 ? -18.571 64.704 24.807 1.00 53.59 450 THR A O 1
ATOM 3571 N N . PRO A 1 451 ? -18.645 65.829 22.856 1.00 60.19 451 PRO A N 1
ATOM 3572 C CA . PRO A 1 451 ? -17.197 65.967 22.731 1.00 60.19 451 PRO A CA 1
ATOM 3573 C C . PRO A 1 451 ? -16.643 67.027 23.694 1.00 60.19 451 PRO A C 1
ATOM 3575 O O . PRO A 1 451 ? -17.184 68.125 23.811 1.00 60.19 451 PRO A O 1
ATOM 3578 N N . SER A 1 452 ? -15.544 66.697 24.375 1.00 52.19 452 SER A N 1
ATOM 3579 C CA . SER A 1 452 ? -14.727 67.646 25.145 1.00 52.19 452 SER A CA 1
ATOM 3580 C C . SER A 1 452 ? -13.632 68.261 24.252 1.00 52.19 452 SER A C 1
ATOM 3582 O O . SER A 1 452 ? -13.179 67.591 23.322 1.00 52.19 452 SER A O 1
ATOM 3584 N N . PRO A 1 453 ? -13.220 69.521 24.495 1.00 51.25 453 PRO A N 1
ATOM 3585 C CA . PRO A 1 453 ? -12.340 70.281 23.606 1.00 51.25 453 PRO A CA 1
ATOM 3586 C C . PRO A 1 453 ? -10.849 69.923 23.782 1.00 51.25 453 PRO A C 1
ATOM 3588 O O . PRO A 1 453 ? -10.486 69.299 24.781 1.00 51.25 453 PRO A O 1
ATOM 3591 N N . PRO A 1 454 ? -9.990 70.305 22.816 1.00 58.03 454 PRO A N 1
ATOM 3592 C CA . PRO A 1 454 ? -8.635 69.778 22.690 1.00 58.03 454 PRO A CA 1
ATOM 3593 C C . PRO A 1 454 ? -7.613 70.539 23.544 1.00 58.03 454 PRO A C 1
ATOM 3595 O O . PRO A 1 454 ? -7.723 71.756 23.705 1.00 58.03 454 PRO A O 1
ATOM 3598 N N . LEU A 1 455 ? -6.581 69.816 23.991 1.00 42.66 455 LEU A N 1
ATOM 3599 C CA . LEU A 1 455 ? -5.247 70.327 24.319 1.00 42.66 455 LEU A CA 1
ATOM 3600 C C . LEU A 1 455 ? -4.193 69.323 23.849 1.00 42.66 455 LEU A C 1
ATOM 3602 O O . LEU A 1 455 ? -4.385 68.116 24.125 1.00 42.66 455 LEU A O 1
#

pLDDT: mean 74.92, std 24.96, range [26.5, 98.62]

Radius of gyration: 34.63 Å; chains: 1; bounding box: 108×102×76 Å

Secondary structure (DSSP, 8-state):
---------HHHHHHHHHHHHHHHHHHHHHHHHHHHHHHHHHTT---HHHHHHHHHHHHHHHHHHHTTTSTTTSEEETTTTEEE-HHHHHHHHHHHHHHHHHHHTTT--S---HHHHHHHHHHHHHHHHHHHHHHH--STHHHHHHHHHHHHHHHHHHHHHHHHHHHHHHS-HHHHHHHHHHHHHHHHHHHHHHHHHHHSTTTT--S-HHHHHHHHHHHHIIIIIIHHHHHHHIIIIIIHHHHHHHHHHHHHHHHHH---EEEEE-S-HHHHHHHHHHHHHTT-EEEEESSHHHHHHHHHTT--SEEEEEHHHHHHS-TTHHHHIIIII---EEEE-TT--GGG-----TT--S----S-TT--HHHHHTT-PPPTT--STTSS--PPP--SSSTTSSSS-----------PPPPPPHHHHHHHHHHHHH-TT------PPPPPPPPPPPPPPP-

Foldseek 3Di:
DPDPPPPDDVVNVVLLVLLLVLLVVQLVLLVVQLVVQVVCVVVVLHDVLLNQLSVLSNVLSVCLNVCPVPCCQWNQADPVRQTQRVSLLVSQLRRVLSLLVLLQPLQVDPDGDVVLSVLLNVLSVLLSVLLSVLLNDPDPCSVVSLVSNVVSVVSNLVSSVVSLVVCCVPFDPVLNVLSVVLNCLQVVLVVLLSVLSCCEPSHPVVDYPSNSSSSNSVSSCSNRSVNSVSSSCSNRVGNVVVVVVCCVVVVVCCVVPDLAEEEEEDCDVVVVVVVCVVSVVVSHNYDYDNALVSVVVCLLVVRHQEYEYEVCNVVVPDPVRVVCCLPPRVHHYHYDYDDDDPVPPDPPNVPDPDDDDDDPPPDPPVVVVVVPDDDPDDDDPPPPDDDDDDPPPPPPPPPPDDDDDDDDDPDDDDDDHPVRVVVVVVVCVVDVPPDPDDPDPDDDDDDDDDDDDDD

Organism: NCBI:txid81844